Protein AF-0000000073388641 (afdb_homodimer)

Solvent-accessible surface area (backbone atoms only — not comparable to full-atom values): 21698 Å² total; per-residue (Å²): 105,52,69,61,54,59,53,52,51,49,47,50,51,48,49,51,51,50,50,52,48,54,65,63,54,63,65,70,71,76,73,70,74,68,58,75,66,45,76,46,82,40,85,42,35,29,39,29,8,28,35,35,37,37,37,37,56,46,79,41,78,45,76,40,61,44,68,41,84,96,46,96,49,67,44,77,43,20,35,40,37,38,34,33,40,38,18,26,36,20,35,28,20,27,49,49,71,66,42,41,82,37,81,71,33,80,90,79,32,33,32,31,36,36,36,56,66,62,41,80,77,45,53,31,42,29,43,51,56,62,92,73,54,17,31,48,76,76,43,48,44,64,35,77,46,41,51,68,47,85,63,42,58,61,60,50,48,50,50,52,48,47,45,31,51,44,28,51,50,32,45,56,68,50,68,37,70,68,52,44,52,47,22,51,53,33,41,48,64,44,45,44,65,69,56,33,69,81,68,31,52,66,45,80,42,71,120,101,56,67,61,52,57,52,52,49,49,46,50,50,50,49,50,51,49,49,52,49,54,64,63,54,64,64,71,70,77,73,70,74,68,58,76,67,47,75,47,82,39,86,43,36,27,38,29,8,25,35,34,37,36,37,36,56,48,78,41,79,44,76,40,62,46,69,40,85,98,46,98,51,66,44,79,44,19,35,38,38,37,33,33,41,39,18,26,36,21,34,28,20,27,49,50,72,66,43,43,80,37,79,72,34,79,87,78,32,33,31,32,38,37,38,58,66,61,42,79,75,45,52,29,42,30,44,50,56,62,93,75,54,17,32,50,76,75,42,49,44,66,36,76,49,41,52,70,46,84,65,40,57,63,58,49,48,50,50,50,49,47,46,30,51,45,28,51,50,32,44,56,68,49,68,37,70,68,51,45,53,47,22,51,54,32,41,49,65,44,44,44,65,69,56,32,70,81,67,30,52,64,45,79,42,70,119

Radius of gyration: 29.43 Å; Cα contacts (8 Å, |Δi|>4): 870; chains: 2; bounding box: 43×107×64 Å

Nearest PDB structures (foldseek):
  3qrd-assembly1_B  TM=3.845E-01  e=3.571E+00  Homo sapiens
  8sl0-assembly1_A  TM=1.913E-01  e=1.384E+00  Vitiosangium sp. GDMCC 1.1324
  6vfe-assembly1_C  TM=2.932E-01  e=3.571E+00  Homo sapiens
  8sl0-assembly1_A  TM=1.951E-01  e=1.622E+00  Vitiosangium sp. GDMCC 1.1324
  6vfe-assembly1_C  TM=2.011E-01  e=2.920E+00  Homo sapiens

Structure (mmCIF, N/CA/C/O backbone):
data_AF-0000000073388641-model_v1
#
loop_
_entity.id
_entity.type
_entity.pdbx_description
1 polymer 'DUF4230 domain-containing protein'
#
loop_
_atom_site.group_PDB
_atom_site.id
_atom_site.type_symbol
_atom_site.label_atom_id
_atom_site.label_alt_id
_atom_site.label_comp_id
_atom_site.label_asym_id
_atom_site.label_entity_id
_atom_site.label_seq_id
_atom_site.pdbx_PDB_ins_code
_atom_site.Cartn_x
_atom_site.Cartn_y
_atom_site.Cartn_z
_atom_site.occupancy
_atom_site.B_iso_or_equiv
_atom_site.auth_seq_id
_atom_site.auth_comp_id
_atom_site.auth_asym_id
_atom_site.auth_atom_id
_atom_site.pdbx_PDB_model_num
ATOM 1 N N . MET A 1 1 ? -1.425 63.094 29.547 1 35.72 1 MET A N 1
ATOM 2 C CA . MET A 1 1 ? -1.76 61.719 29.859 1 35.72 1 MET A CA 1
ATOM 3 C C . MET A 1 1 ? -1.662 60.844 28.625 1 35.72 1 MET A C 1
ATOM 5 O O . MET A 1 1 ? -1.988 59.656 28.672 1 35.72 1 MET A O 1
ATOM 9 N N . ARG A 1 2 ? -1.671 61.469 27.406 1 49.69 2 ARG A N 1
ATOM 10 C CA . ARG A 1 2 ? -1.719 60.938 26.047 1 49.69 2 ARG A CA 1
ATOM 11 C C . ARG A 1 2 ? -0.404 60.25 25.688 1 49.69 2 ARG A C 1
ATOM 13 O O . ARG A 1 2 ? -0.354 59.438 24.75 1 49.69 2 ARG A O 1
ATOM 20 N N . ARG A 1 3 ? 0.657 60.656 26.219 1 56.09 3 ARG A N 1
ATOM 21 C CA . ARG A 1 3 ? 1.985 60.156 25.875 1 56.09 3 ARG A CA 1
ATOM 22 C C . ARG A 1 3 ? 2.236 58.781 26.484 1 56.09 3 ARG A C 1
ATOM 24 O O . ARG A 1 3 ? 3.182 58.094 26.094 1 56.09 3 ARG A O 1
ATO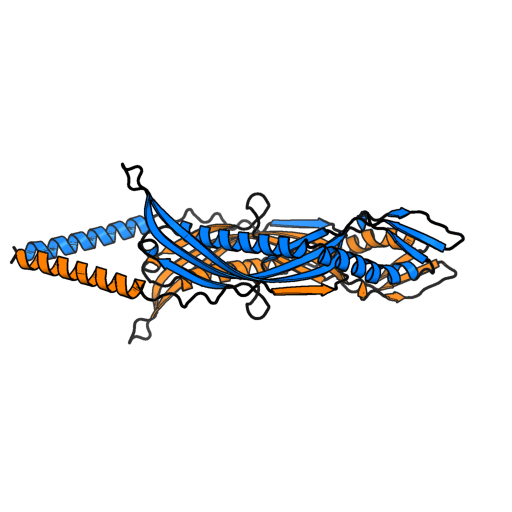M 31 N N . VAL A 1 4 ? 1.591 58.531 27.578 1 55.66 4 VAL A N 1
ATOM 32 C CA . VAL A 1 4 ? 1.793 57.25 28.234 1 55.66 4 VAL A CA 1
ATOM 33 C C . VAL A 1 4 ? 1.225 56.125 27.375 1 55.66 4 VAL A C 1
ATOM 35 O O . VAL A 1 4 ? 1.605 54.969 27.531 1 55.66 4 VAL A O 1
ATOM 38 N N . SER A 1 5 ? 0.333 56.562 26.469 1 57.31 5 SER A N 1
ATOM 39 C CA . SER A 1 5 ? -0.377 55.5 25.734 1 57.31 5 SER A CA 1
ATOM 40 C C . SER A 1 5 ? 0.467 54.969 24.594 1 57.31 5 SER A C 1
ATOM 42 O O . SER A 1 5 ? 0.431 53.781 24.297 1 57.31 5 SER A O 1
ATOM 44 N N . LEU A 1 6 ? 1.273 55.875 24.016 1 60.44 6 LEU A N 1
ATOM 45 C CA . LEU A 1 6 ? 2.105 55.406 22.906 1 60.44 6 LEU A CA 1
ATOM 46 C C . LEU A 1 6 ? 3.256 54.562 23.406 1 60.44 6 LEU A C 1
ATOM 48 O O . LEU A 1 6 ? 3.635 53.562 22.766 1 60.44 6 LEU A O 1
ATOM 52 N N . SER A 1 7 ? 3.697 54.844 24.594 1 62.81 7 SER A N 1
ATOM 53 C CA . SER A 1 7 ? 4.816 54.094 25.156 1 62.81 7 SER A CA 1
ATOM 54 C C . SER A 1 7 ? 4.379 52.719 25.609 1 62.81 7 SER A C 1
ATOM 56 O O . SER A 1 7 ? 5.145 51.75 25.5 1 62.81 7 SER A O 1
ATOM 58 N N . ALA A 1 8 ? 3.213 52.531 26.172 1 62.88 8 ALA A N 1
ATOM 59 C CA . ALA A 1 8 ? 2.699 51.25 26.609 1 62.88 8 ALA A CA 1
ATOM 60 C C . ALA A 1 8 ? 2.365 50.344 25.406 1 62.88 8 ALA A C 1
ATOM 62 O O . ALA A 1 8 ? 2.586 49.125 25.453 1 62.88 8 ALA A O 1
ATOM 63 N N . LEU A 1 9 ? 1.984 51 24.328 1 60.12 9 LEU A N 1
ATOM 64 C CA . LEU A 1 9 ? 1.713 50.25 23.109 1 60.12 9 LEU A CA 1
ATOM 65 C C . LEU A 1 9 ? 3.01 49.75 22.484 1 60.12 9 LEU A C 1
ATOM 67 O O . LEU A 1 9 ? 3.078 48.625 22 1 60.12 9 LEU A O 1
ATOM 71 N N . LEU A 1 10 ? 4.023 50.625 22.562 1 61.59 10 LEU A N 1
ATOM 72 C CA . LEU A 1 10 ? 5.324 50.219 22.062 1 61.59 10 LEU A CA 1
ATOM 73 C C . LEU A 1 10 ? 5.934 49.125 22.938 1 61.59 10 LEU A C 1
ATOM 75 O O . LEU A 1 10 ? 6.539 48.188 22.438 1 61.59 10 LEU A O 1
ATOM 79 N N . LEU A 1 11 ? 5.652 49.219 24.203 1 61.97 11 LEU A N 1
ATOM 80 C CA . LEU A 1 11 ? 6.148 48.188 25.125 1 61.97 11 LEU A CA 1
ATOM 81 C C . LEU A 1 11 ? 5.383 46.906 24.938 1 61.97 11 LEU A C 1
ATOM 83 O O . LEU A 1 11 ? 5.977 45.812 24.953 1 61.97 11 LEU A O 1
ATOM 87 N N . ALA A 1 12 ? 4.094 47 24.766 1 60.31 12 ALA A N 1
ATOM 88 C CA . ALA A 1 12 ? 3.303 45.812 24.516 1 60.31 12 ALA A CA 1
ATOM 89 C C . ALA A 1 12 ? 3.672 45.188 23.172 1 60.31 12 ALA A C 1
ATOM 91 O O . ALA A 1 12 ? 3.77 43.969 23.047 1 60.31 12 ALA A O 1
ATOM 92 N N . ALA A 1 13 ? 3.947 46.062 22.203 1 62 13 ALA A N 1
ATOM 93 C CA . ALA A 1 13 ? 4.418 45.562 20.922 1 62 13 ALA A CA 1
ATOM 94 C C . ALA A 1 13 ? 5.809 44.938 21.031 1 62 13 ALA A C 1
ATOM 96 O O . ALA A 1 13 ? 6.094 43.906 20.422 1 62 13 ALA A O 1
ATOM 97 N N . ALA A 1 14 ? 6.688 45.562 21.859 1 61.84 14 ALA A N 1
ATOM 98 C CA . ALA A 1 14 ? 8.023 45.031 22.094 1 61.84 14 ALA A CA 1
ATOM 99 C C . ALA A 1 14 ? 7.953 43.719 22.891 1 61.84 14 ALA A C 1
ATOM 101 O O . ALA A 1 14 ? 8.68 42.781 22.594 1 61.84 14 ALA A O 1
ATOM 102 N N . LEU A 1 15 ? 7.051 43.594 23.828 1 59.31 15 LEU A N 1
ATOM 103 C CA . LEU A 1 15 ? 6.891 42.344 24.578 1 59.31 15 LEU A CA 1
ATOM 104 C C . LEU A 1 15 ? 6.266 41.25 23.719 1 59.31 15 LEU A C 1
ATOM 106 O O . LEU A 1 15 ? 6.664 40.094 23.797 1 59.31 15 LEU A O 1
ATOM 110 N N . ALA A 1 16 ? 5.367 41.656 22.891 1 57.22 16 ALA A N 1
ATOM 111 C CA . ALA A 1 16 ? 4.789 40.719 21.953 1 57.22 16 ALA A CA 1
ATOM 112 C C . ALA A 1 16 ? 5.828 40.25 20.922 1 57.22 16 ALA A C 1
ATOM 114 O O . ALA A 1 16 ? 5.895 39.094 20.578 1 57.22 16 ALA A O 1
ATOM 115 N N . ALA A 1 17 ? 6.688 41.188 20.5 1 55.94 17 ALA A N 1
ATOM 116 C CA . ALA A 1 17 ? 7.785 40.812 19.594 1 55.94 17 ALA A CA 1
ATOM 117 C C . ALA A 1 17 ? 8.812 39.938 20.297 1 55.94 17 ALA A C 1
ATOM 119 O O . ALA A 1 17 ? 9.328 39 19.719 1 55.94 17 ALA A O 1
ATOM 120 N N . ALA A 1 18 ? 9.133 40.188 21.562 1 54.97 18 ALA A N 1
ATOM 121 C CA . ALA A 1 18 ? 10.062 39.375 22.328 1 54.97 18 ALA A CA 1
ATOM 122 C C . ALA A 1 18 ? 9.461 38 22.609 1 54.97 18 ALA A C 1
ATOM 124 O O . ALA A 1 18 ? 10.164 36.969 22.547 1 54.97 18 ALA A O 1
ATOM 125 N N . ALA A 1 19 ? 8.242 37.875 22.953 1 51.16 19 ALA A N 1
ATOM 126 C CA . ALA A 1 19 ? 7.59 36.594 23.188 1 51.16 19 ALA A CA 1
ATOM 127 C C . ALA A 1 19 ? 7.52 35.75 21.906 1 51.16 19 ALA A C 1
ATOM 129 O O . ALA A 1 19 ? 7.746 34.562 21.922 1 51.16 19 ALA A O 1
ATOM 130 N N . ALA A 1 20 ? 7.223 36.438 20.844 1 49.81 20 ALA A N 1
ATOM 131 C CA . ALA A 1 20 ? 7.23 35.75 19.531 1 49.81 20 ALA A CA 1
ATOM 132 C C . ALA A 1 20 ? 8.625 35.25 19.188 1 49.81 20 ALA A C 1
ATOM 134 O O . ALA A 1 20 ? 8.773 34.156 18.609 1 49.81 20 ALA A O 1
ATOM 135 N N . TRP A 1 21 ? 9.68 36.031 19.609 1 47.91 21 TRP A N 1
ATOM 136 C CA . TRP A 1 21 ? 11.062 35.594 19.391 1 47.91 21 TRP A CA 1
ATOM 137 C C . TRP A 1 21 ? 11.398 34.375 20.219 1 47.91 21 TRP A C 1
ATOM 139 O O . TRP A 1 21 ? 12.094 33.469 19.75 1 47.91 21 TRP A O 1
ATOM 149 N N . THR A 1 22 ? 11 34.344 21.453 1 45.16 22 THR A N 1
ATOM 150 C CA . THR A 1 22 ? 11.305 33.219 22.297 1 45.16 22 THR A CA 1
ATOM 151 C C . THR A 1 22 ? 10.555 31.969 21.828 1 45.16 22 THR A C 1
ATOM 153 O O . THR A 1 22 ? 11.086 30.859 21.859 1 45.16 22 THR A O 1
ATOM 156 N N . VAL A 1 23 ? 9.328 32.125 21.641 1 41.12 23 VAL A N 1
ATOM 157 C CA . VAL A 1 23 ? 8.547 30.984 21.141 1 41.12 23 VAL A CA 1
ATOM 158 C C . VAL A 1 23 ? 9.125 30.5 19.812 1 41.12 23 VAL A C 1
ATOM 160 O O . VAL A 1 23 ? 9.156 29.297 19.547 1 41.12 23 VAL A O 1
ATOM 163 N N . GLY A 1 24 ? 9.562 31.422 18.984 1 42.28 24 GLY A N 1
ATOM 164 C CA . GLY A 1 24 ? 10.234 31.094 17.734 1 42.28 24 GLY A CA 1
ATOM 165 C C . GLY A 1 24 ? 11.5 30.281 17.938 1 42.28 24 GLY A C 1
ATOM 166 O O . GLY A 1 24 ? 11.992 29.641 17.016 1 42.28 24 GLY A O 1
ATOM 167 N N . ARG A 1 25 ? 12.242 30.656 19 1 40.97 25 ARG A N 1
ATOM 168 C CA . ARG A 1 25 ? 13.523 30.016 19.234 1 40.97 25 ARG A CA 1
ATOM 169 C C . ARG A 1 25 ? 13.336 28.578 19.719 1 40.97 25 ARG A C 1
ATOM 171 O O . ARG A 1 25 ? 14.305 27.891 20.062 1 40.97 25 ARG A O 1
ATOM 178 N N . ARG A 1 26 ? 12.273 28.219 20.25 1 42.91 26 ARG A N 1
ATOM 179 C CA . ARG A 1 26 ? 12.289 26.797 20.594 1 42.91 26 ARG A CA 1
ATOM 180 C C . ARG A 1 26 ? 12.703 25.953 19.391 1 42.91 26 ARG A C 1
ATOM 182 O O . ARG A 1 26 ? 11.906 25.734 18.469 1 42.91 26 ARG A O 1
ATOM 189 N N . GLN A 1 27 ? 14.031 25.984 19.141 1 39.81 27 GLN A N 1
ATOM 190 C CA . GLN A 1 27 ? 14.766 25.234 18.125 1 39.81 27 GLN A CA 1
ATOM 191 C C . GLN A 1 27 ? 14.281 23.797 18.047 1 39.81 27 GLN A C 1
ATOM 193 O O . GLN A 1 27 ? 14.25 23.094 19.047 1 39.81 27 GLN A O 1
ATOM 198 N N . ALA A 1 28 ? 13.391 23.562 17.156 1 43.47 28 ALA A N 1
ATOM 199 C CA . ALA A 1 28 ? 13.062 22.172 16.844 1 43.47 28 ALA A CA 1
ATOM 200 C C . ALA A 1 28 ? 14.266 21.266 17.062 1 43.47 28 ALA A C 1
ATOM 202 O O . ALA A 1 28 ? 15.406 21.672 16.844 1 43.47 28 ALA A O 1
ATOM 203 N N . ALA A 1 29 ? 14.297 20.391 18.031 1 42.66 29 ALA A N 1
ATOM 204 C CA . ALA A 1 29 ? 15.352 19.406 18.25 1 42.66 29 ALA A CA 1
ATOM 205 C C . ALA A 1 29 ? 16.062 19.047 16.953 1 42.66 29 ALA A C 1
ATOM 207 O O . ALA A 1 29 ? 15.414 18.953 15.898 1 42.66 29 ALA A O 1
ATOM 208 N N . PRO A 1 30 ? 17.422 19.266 16.906 1 41.44 30 PRO A N 1
ATOM 209 C CA . PRO A 1 30 ? 18.188 18.922 15.703 1 41.44 30 PRO A CA 1
ATOM 210 C C . PRO A 1 30 ? 17.656 17.672 15.008 1 41.44 30 PRO A C 1
ATOM 212 O O . PRO A 1 30 ? 17.375 16.656 15.672 1 41.44 30 PRO A O 1
ATOM 215 N N . ALA A 1 31 ? 17.031 17.875 13.922 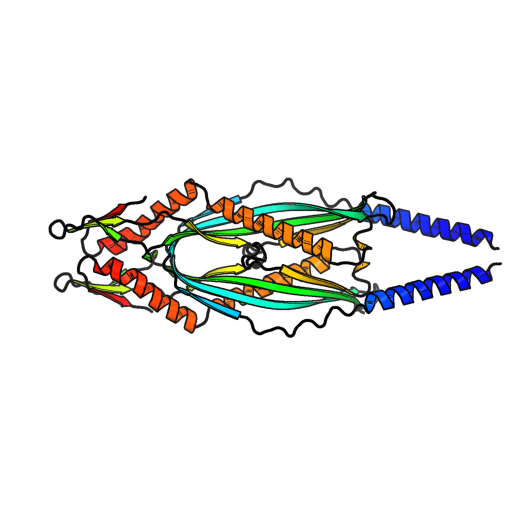1 46.06 31 ALA A N 1
ATOM 216 C CA . ALA A 1 31 ? 16.562 16.781 13.07 1 46.06 31 ALA A CA 1
ATOM 217 C C . ALA A 1 31 ? 17.547 15.625 13.062 1 46.06 31 ALA A C 1
ATOM 219 O O . ALA A 1 31 ? 18.766 15.836 12.945 1 46.06 31 ALA A O 1
ATOM 220 N N . ALA A 1 32 ? 17.469 14.688 13.961 1 47.72 32 ALA A N 1
ATOM 221 C CA . ALA A 1 32 ? 18.359 13.531 13.859 1 47.72 32 ALA A CA 1
ATOM 222 C C . ALA A 1 32 ? 18.781 13.289 12.414 1 47.72 32 ALA A C 1
ATOM 224 O O . ALA A 1 32 ? 18.016 13.562 11.484 1 47.72 32 ALA A O 1
ATOM 225 N N . PRO A 1 33 ? 20.156 13.258 12.156 1 48.41 33 PRO A N 1
ATOM 226 C CA . PRO A 1 33 ? 20.672 12.969 10.812 1 48.41 33 PRO A CA 1
ATOM 227 C C . PRO A 1 33 ? 19.844 11.914 10.086 1 48.41 33 PRO A C 1
ATOM 229 O O . PRO A 1 33 ? 19.375 10.953 10.703 1 48.41 33 PRO A O 1
ATOM 232 N N . PRO A 1 34 ? 19.312 12.336 8.93 1 58.38 34 PRO A N 1
ATOM 233 C CA . PRO A 1 34 ? 18.516 11.398 8.133 1 58.38 34 PRO A CA 1
ATOM 234 C C . PRO A 1 34 ? 19.172 10.023 8.023 1 58.38 34 PRO A C 1
ATOM 236 O O . PRO A 1 34 ? 20.312 9.906 7.59 1 58.38 34 PRO A O 1
ATOM 239 N N . ALA A 1 35 ? 19.109 9.164 9.07 1 61.97 35 ALA A N 1
ATOM 240 C CA . ALA A 1 35 ? 19.578 7.789 8.945 1 61.97 35 ALA A CA 1
ATOM 241 C C . ALA A 1 35 ? 19.203 7.199 7.59 1 61.97 35 ALA A C 1
ATOM 243 O O . ALA A 1 35 ? 18.188 7.586 7 1 61.97 35 ALA A O 1
ATOM 244 N N . PRO A 1 36 ? 20.156 6.555 6.895 1 70.56 36 PRO A N 1
ATOM 245 C CA . PRO A 1 36 ? 19.875 5.891 5.617 1 70.56 36 PRO A CA 1
ATOM 246 C C . PRO A 1 36 ? 18.609 5.039 5.656 1 70.56 36 PRO A C 1
ATOM 248 O O . PRO A 1 36 ? 18.25 4.516 6.711 1 70.56 36 PRO A O 1
ATOM 251 N N . PRO A 1 37 ? 17.891 5.105 4.582 1 80.69 37 PRO A N 1
ATOM 252 C CA . PRO A 1 37 ? 16.703 4.266 4.504 1 80.69 37 PRO A CA 1
ATOM 253 C C . PRO A 1 37 ? 16.984 2.797 4.793 1 80.69 37 PRO A C 1
ATOM 255 O O . PRO A 1 37 ? 18.062 2.293 4.434 1 80.69 37 PRO A O 1
ATOM 258 N N . MET A 1 38 ? 16.203 2.176 5.59 1 86.69 38 MET A N 1
ATOM 259 C CA . MET A 1 38 ? 16.266 0.747 5.879 1 86.69 38 MET A CA 1
ATOM 260 C C . MET A 1 38 ? 15.391 -0.046 4.918 1 86.69 38 MET A C 1
ATOM 262 O O . MET A 1 38 ? 14.25 0.339 4.652 1 86.69 38 MET A O 1
ATOM 266 N N . VAL A 1 39 ? 16.062 -1.022 4.332 1 88.69 39 VAL A N 1
ATOM 267 C CA . VAL A 1 39 ? 15.344 -1.883 3.396 1 88.69 39 VAL A CA 1
ATOM 268 C C . VAL A 1 39 ? 15.469 -3.34 3.838 1 88.69 39 VAL A C 1
ATOM 270 O O . VAL A 1 39 ? 16.562 -3.805 4.176 1 88.69 39 VAL A O 1
ATOM 273 N N . ALA A 1 40 ? 14.336 -3.992 4.012 1 91.75 40 ALA A N 1
ATOM 274 C CA . ALA A 1 40 ? 14.281 -5.418 4.328 1 91.75 40 ALA A CA 1
ATOM 275 C C . ALA A 1 40 ? 13.539 -6.191 3.246 1 91.75 40 ALA A C 1
ATOM 277 O O . ALA A 1 40 ? 12.461 -5.781 2.812 1 91.75 40 ALA A O 1
ATOM 278 N N . VAL A 1 41 ? 14.133 -7.285 2.832 1 93.56 41 VAL A N 1
ATOM 279 C CA . VAL A 1 41 ? 13.539 -8.094 1.772 1 93.56 41 VAL A CA 1
ATOM 280 C C . VAL A 1 41 ? 12.961 -9.375 2.365 1 93.56 41 VAL A C 1
ATOM 282 O O . VAL A 1 41 ? 13.625 -10.055 3.158 1 93.56 41 VAL A O 1
ATOM 285 N N . GLU A 1 42 ? 11.695 -9.664 1.997 1 95.69 42 GLU A N 1
ATOM 286 C CA . GLU A 1 42 ? 10.992 -10.852 2.467 1 95.69 42 GLU A CA 1
ATOM 287 C C . GLU A 1 42 ? 10.531 -11.719 1.3 1 95.69 42 GLU A C 1
ATOM 289 O O . GLU A 1 42 ? 9.969 -11.203 0.328 1 95.69 42 GLU A O 1
ATOM 294 N N . SER A 1 43 ? 10.812 -13.016 1.408 1 97.25 43 SER A N 1
ATOM 295 C CA . SER A 1 43 ? 10.328 -13.961 0.405 1 97.25 43 SER A CA 1
ATOM 296 C C . SER A 1 43 ? 8.844 -14.266 0.604 1 97.25 43 SER A C 1
ATOM 298 O O . SER A 1 43 ? 8.398 -14.492 1.731 1 97.25 43 SER A O 1
ATOM 300 N N . LEU A 1 44 ? 8.156 -14.258 -0.504 1 97.94 44 LEU A N 1
ATOM 301 C CA . LEU A 1 44 ? 6.738 -14.586 -0.502 1 97.94 44 LEU A CA 1
ATOM 302 C C . LEU A 1 44 ? 6.422 -15.641 -1.557 1 97.94 44 LEU A C 1
ATOM 304 O O . LEU A 1 44 ? 7.328 -16.188 -2.188 1 97.94 44 LEU A O 1
ATOM 308 N N . GLY A 1 45 ? 5.152 -16.047 -1.663 1 98.56 45 GLY A N 1
ATOM 309 C CA . GLY A 1 45 ? 4.609 -16.953 -2.66 1 98.56 45 GLY A CA 1
ATOM 310 C C . GLY A 1 45 ? 3.105 -16.828 -2.832 1 98.56 45 GLY A C 1
ATOM 311 O O . GLY A 1 45 ? 2.4 -17.828 -2.953 1 98.56 45 GLY A O 1
ATOM 312 N N . ASP A 1 46 ? 2.676 -15.625 -2.766 1 98.62 46 ASP A N 1
ATOM 313 C CA . ASP A 1 46 ? 1.238 -15.383 -2.84 1 98.62 46 ASP A CA 1
ATOM 314 C C . ASP A 1 46 ? 0.786 -15.203 -4.289 1 98.62 46 ASP A C 1
ATOM 316 O O . ASP A 1 46 ? 1.279 -14.328 -4.996 1 98.62 46 ASP A O 1
ATOM 320 N N . LEU A 1 47 ? -0.099 -16.031 -4.703 1 98.81 47 LEU A N 1
ATOM 321 C CA . LEU A 1 47 ? -0.812 -15.734 -5.945 1 98.81 47 LEU A CA 1
ATOM 322 C C . LEU A 1 47 ? -1.92 -14.711 -5.707 1 98.81 47 LEU A C 1
ATOM 324 O O . LEU A 1 47 ? -2.986 -15.055 -5.191 1 98.81 47 LEU A O 1
ATOM 328 N N . VAL A 1 48 ? -1.61 -13.5 -6.016 1 98.69 48 VAL A N 1
ATOM 329 C CA . VAL A 1 48 ? -2.584 -12.414 -5.891 1 98.69 48 VAL A CA 1
ATOM 330 C C . VAL A 1 48 ? -3.549 -12.453 -7.074 1 98.69 48 VAL A C 1
ATOM 332 O O . VAL A 1 48 ? -3.152 -12.203 -8.211 1 98.69 48 VAL A O 1
ATOM 335 N N . SER A 1 49 ? -4.828 -12.711 -6.742 1 98.56 49 SER A N 1
ATOM 336 C CA . SER A 1 49 ? -5.777 -12.977 -7.82 1 98.56 49 SER A CA 1
ATOM 337 C C . SER A 1 49 ? -6.84 -11.883 -7.902 1 98.56 49 SER A C 1
ATOM 339 O O . SER A 1 49 ? -7.59 -11.812 -8.875 1 98.56 49 SER A O 1
ATOM 341 N N . VAL A 1 50 ? -6.914 -11 -6.922 1 98.06 50 VAL A N 1
ATOM 342 C CA . VAL A 1 50 ? -7.898 -9.93 -6.961 1 98.06 50 VAL A CA 1
ATOM 343 C C . VAL A 1 50 ? -7.285 -8.641 -6.402 1 98.06 50 VAL A C 1
ATOM 345 O O . VAL A 1 50 ? -6.582 -8.68 -5.391 1 98.06 50 VAL A O 1
ATOM 348 N N . ARG A 1 51 ? -7.586 -7.562 -7.043 1 97.56 51 ARG A N 1
ATOM 349 C CA . ARG A 1 51 ? -7.363 -6.223 -6.516 1 97.56 51 ARG A CA 1
ATOM 350 C C . ARG A 1 51 ? -8.68 -5.488 -6.305 1 97.56 51 ARG A C 1
ATOM 352 O O . ARG A 1 51 ? -9.531 -5.453 -7.199 1 97.56 51 ARG A O 1
ATOM 359 N N . VAL A 1 52 ? -8.805 -4.996 -5.164 1 96.12 52 VAL A N 1
ATOM 360 C CA . VAL A 1 52 ? -9.969 -4.176 -4.871 1 96.12 52 VAL A CA 1
ATOM 361 C C . VAL A 1 52 ? -9.555 -2.711 -4.75 1 96.12 52 VAL A C 1
ATOM 363 O O . VAL A 1 52 ? -8.719 -2.361 -3.91 1 96.12 52 VAL A O 1
ATOM 366 N N . ARG A 1 53 ? -10.07 -1.911 -5.578 1 94.69 53 ARG A N 1
ATOM 367 C CA . ARG A 1 53 ? -9.82 -0.475 -5.5 1 94.69 53 ARG A CA 1
ATOM 368 C C . ARG A 1 53 ? -10.883 0.219 -4.652 1 94.69 53 ARG A C 1
ATOM 370 O O . ARG A 1 53 ? -12.062 -0.125 -4.727 1 94.69 53 ARG A O 1
ATOM 377 N N . TYR A 1 54 ? -10.461 1.116 -3.891 1 93.38 54 TYR A N 1
ATOM 378 C CA . TYR A 1 54 ? -11.297 1.817 -2.924 1 93.38 54 TYR A CA 1
ATOM 379 C C . TYR A 1 54 ? -11.188 3.326 -3.104 1 93.38 54 TYR A C 1
ATOM 381 O O . TYR A 1 54 ? -10.109 3.85 -3.393 1 93.38 54 TYR A O 1
ATOM 389 N N . ALA A 1 55 ? -12.359 4.023 -3 1 92.75 55 ALA A N 1
ATOM 390 C CA . ALA A 1 55 ? -12.398 5.484 -2.945 1 92.75 55 ALA A CA 1
ATOM 391 C C . ALA A 1 55 ? -13.516 5.969 -2.027 1 92.75 55 ALA A C 1
ATOM 393 O O . ALA A 1 55 ? -14.625 5.43 -2.057 1 92.75 55 ALA A O 1
ATOM 394 N N . ASN A 1 56 ? -13.148 6.902 -1.122 1 91.5 56 ASN A N 1
ATOM 395 C CA . ASN A 1 56 ? -14.117 7.488 -0.197 1 91.5 56 ASN A CA 1
ATOM 396 C C . ASN A 1 56 ? -13.711 8.898 0.219 1 91.5 56 ASN A C 1
ATOM 398 O O . ASN A 1 56 ? -12.562 9.297 0.042 1 91.5 56 ASN A O 1
ATOM 402 N N . VAL A 1 57 ? -14.742 9.562 0.667 1 90.12 57 VAL A N 1
ATOM 403 C CA . VAL A 1 57 ? -14.484 10.875 1.258 1 90.12 57 VAL A CA 1
ATOM 404 C C . VAL A 1 57 ? -14.648 10.797 2.773 1 90.12 57 VAL A C 1
ATOM 406 O O . VAL A 1 57 ? -15.734 10.469 3.271 1 90.12 57 VAL A O 1
ATOM 409 N N . ILE A 1 58 ? -13.516 11.039 3.473 1 88.5 58 ILE A N 1
ATOM 410 C CA . ILE A 1 58 ? -13.508 10.945 4.93 1 88.5 58 ILE A CA 1
ATOM 411 C C . ILE A 1 58 ? -13.453 12.344 5.535 1 88.5 58 ILE A C 1
ATOM 413 O O . ILE A 1 58 ? -12.578 13.148 5.191 1 88.5 58 ILE A O 1
ATOM 417 N N . GLU A 1 59 ? -14.469 12.625 6.363 1 85.06 59 GLU A N 1
ATOM 418 C CA . GLU A 1 59 ? -14.461 13.859 7.145 1 85.06 59 GLU A CA 1
ATOM 419 C C . GLU A 1 59 ? -14.102 13.586 8.602 1 85.06 59 GLU A C 1
ATOM 421 O O . GLU A 1 59 ? -14.75 12.773 9.266 1 85.06 59 GLU A O 1
ATOM 426 N N . PHE A 1 60 ? -12.961 14.211 8.977 1 81.88 60 PHE A N 1
ATOM 427 C CA . PHE A 1 60 ? -12.555 14.062 10.367 1 81.88 60 PHE A CA 1
ATOM 428 C C . PHE A 1 60 ? -12.586 15.406 11.086 1 81.88 60 PHE A C 1
ATOM 430 O O . PHE A 1 60 ? -12.148 16.422 10.531 1 81.88 60 PHE A O 1
ATOM 437 N N . HIS A 1 61 ? -13.195 15.359 12.273 1 78.25 61 HIS A N 1
ATOM 438 C CA . HIS A 1 61 ? -13.289 16.562 13.102 1 78.25 61 HIS A CA 1
ATOM 439 C C . HIS A 1 61 ? -12.656 16.328 14.469 1 78.25 61 HIS A C 1
ATOM 441 O O . HIS A 1 61 ? -12.875 15.289 15.102 1 78.25 61 HIS A O 1
ATOM 447 N N . ARG A 1 62 ? -11.742 17.219 14.781 1 74.62 62 ARG A N 1
ATOM 448 C CA . ARG A 1 62 ? -11.172 17.156 16.125 1 74.62 62 ARG A CA 1
ATOM 449 C C . ARG A 1 62 ? -11.328 18.484 16.844 1 74.62 62 ARG A C 1
ATOM 451 O O . ARG A 1 62 ? -10.961 19.531 16.312 1 74.62 62 ARG A O 1
ATOM 458 N N . THR A 1 63 ? -11.953 18.391 18.016 1 73.5 63 THR A N 1
ATOM 459 C CA . THR A 1 63 ? -12.117 19.578 18.828 1 73.5 63 THR A CA 1
ATOM 460 C C . THR A 1 63 ? -10.891 19.797 19.719 1 73.5 63 THR A C 1
ATOM 462 O O . THR A 1 63 ? -10.398 18.859 20.344 1 73.5 63 THR A O 1
ATOM 465 N N . MET A 1 64 ? -10.305 20.953 19.609 1 69.12 64 MET A N 1
ATOM 466 C CA . MET A 1 64 ? -9.203 21.312 20.5 1 69.12 64 MET A CA 1
ATOM 467 C C . MET A 1 64 ? -9.727 21.875 21.812 1 69.12 64 MET A C 1
ATOM 469 O O . MET A 1 64 ? -10.547 22.797 21.812 1 69.12 64 MET A O 1
ATOM 473 N N . THR A 1 65 ? -9.391 21.219 22.828 1 71.06 65 THR A N 1
ATOM 474 C CA . THR A 1 65 ? -9.789 21.719 24.141 1 71.06 65 THR A CA 1
ATOM 475 C C . THR A 1 65 ? -8.57 22.156 24.953 1 71.06 65 THR A C 1
ATOM 477 O O . THR A 1 65 ? -7.465 21.656 24.734 1 71.06 65 THR A O 1
ATOM 480 N N . GLN A 1 66 ? -8.617 23.281 25.531 1 64.5 66 GLN A N 1
ATOM 481 C CA . GLN A 1 66 ? -7.574 23.75 26.438 1 64.5 66 GLN A CA 1
ATOM 482 C C . GLN A 1 66 ? -8.062 23.75 27.875 1 64.5 66 GLN A C 1
ATOM 484 O O . GLN A 1 66 ? -9.133 24.281 28.172 1 64.5 66 GLN A O 1
ATOM 489 N N . GLY A 1 67 ? -7.371 22.922 28.547 1 63.25 67 GLY A N 1
ATOM 490 C CA . GLY A 1 67 ? -7.707 22.938 29.969 1 63.25 67 GLY A CA 1
ATOM 491 C C . GLY A 1 67 ? -7.402 24.266 30.641 1 63.25 67 GLY A C 1
ATOM 492 O O . GLY A 1 67 ? -6.398 24.906 30.328 1 63.25 67 GLY A O 1
ATOM 493 N N . ILE A 1 68 ? -8.359 24.906 31.219 1 61.03 68 ILE A N 1
ATOM 494 C CA . ILE A 1 68 ? -8.125 26.109 32.031 1 61.03 68 ILE A CA 1
ATOM 495 C C . ILE A 1 68 ? -7.391 25.719 33.312 1 61.03 68 ILE A C 1
ATOM 497 O O . ILE A 1 68 ? -7.906 24.938 34.125 1 61.03 68 ILE A O 1
ATOM 501 N N . PRO A 1 69 ? -6.121 26.219 33.375 1 63.31 69 PRO A N 1
ATOM 502 C CA . PRO A 1 69 ? -5.43 25.922 34.625 1 63.31 69 PRO A CA 1
ATOM 503 C C . PRO A 1 69 ? -6.25 26.297 35.844 1 63.31 69 PRO A C 1
ATOM 505 O O . PRO A 1 69 ? -6.965 27.297 35.844 1 63.31 69 PRO A O 1
ATOM 508 N N . TRP A 1 70 ? -6.234 25.453 36.812 1 68.75 70 TRP A N 1
ATOM 509 C CA . TRP A 1 70 ? -6.816 25.656 38.125 1 68.75 70 TRP A CA 1
ATOM 510 C C . TRP A 1 70 ? -8.289 25.266 38.125 1 68.75 70 TRP A C 1
ATOM 512 O O . TRP A 1 70 ? -8.945 25.328 39.188 1 68.75 70 TRP A O 1
ATOM 522 N N . THR A 1 71 ? -8.805 25.109 36.938 1 64.62 71 THR A N 1
ATOM 523 C CA . THR A 1 71 ? -10.172 24.609 36.906 1 64.62 71 THR A CA 1
ATOM 524 C C . THR A 1 71 ? -10.234 23.25 36.25 1 64.62 71 THR A C 1
ATOM 526 O O . THR A 1 71 ? -9.281 22.828 35.594 1 64.62 71 THR A O 1
ATOM 529 N N . ARG A 1 72 ? -10.953 22.344 36.625 1 70.62 72 ARG A N 1
ATOM 530 C CA . ARG A 1 72 ? -11.188 21.062 35.938 1 70.62 72 ARG A CA 1
ATOM 531 C C . ARG A 1 72 ? -11.969 21.25 34.656 1 70.62 72 ARG A C 1
ATOM 533 O O . ARG A 1 72 ? -12.484 20.281 34.094 1 70.62 72 ARG A O 1
ATOM 540 N N . TRP A 1 73 ? -12.094 22.516 34.219 1 65.88 73 TRP A N 1
ATOM 541 C CA . TRP A 1 73 ? -12.953 22.781 33.062 1 65.88 73 TRP A CA 1
ATOM 542 C C . TRP A 1 73 ? -12.148 22.75 31.781 1 65.88 73 TRP A C 1
ATOM 544 O O . TRP A 1 73 ? -11.023 23.25 31.719 1 65.88 73 TRP A O 1
ATOM 554 N N . GLU A 1 74 ? -12.469 22 30.734 1 68.81 74 GLU A N 1
ATOM 555 C CA . GLU A 1 74 ? -11.922 22 29.391 1 68.81 74 GLU A CA 1
ATOM 556 C C . GLU A 1 74 ? -12.805 22.812 28.438 1 68.81 74 GLU A C 1
ATOM 558 O O . GLU A 1 74 ? -14 22.547 28.297 1 68.81 74 GLU A O 1
ATOM 563 N N . LEU A 1 75 ? -12.234 23.969 28.078 1 69.56 75 LEU A N 1
ATOM 564 C CA . LEU A 1 75 ? -12.984 24.828 27.172 1 69.56 75 LEU A CA 1
ATOM 565 C C . LEU A 1 75 ? -12.578 24.578 25.719 1 69.56 75 LEU A C 1
ATOM 567 O O . LEU A 1 75 ? -11.383 24.516 25.406 1 69.56 75 LEU A O 1
ATOM 571 N N . PRO A 1 76 ? -13.656 24.266 24.891 1 67.5 76 PRO A N 1
ATOM 572 C CA . PRO A 1 76 ? -13.344 24.141 23.469 1 67.5 76 PR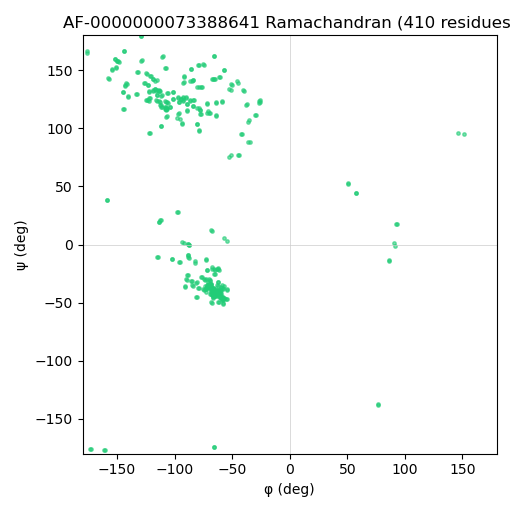O A CA 1
ATOM 573 C C . PRO A 1 76 ? -12.867 25.438 22.844 1 67.5 76 PRO A C 1
ATOM 575 O O . PRO A 1 76 ? -13.586 26.453 22.906 1 67.5 76 PRO A O 1
ATOM 578 N N . ILE A 1 77 ? -11.578 25.469 22.469 1 69.81 77 ILE A N 1
ATOM 579 C CA . ILE A 1 77 ? -11.016 26.734 21.984 1 69.81 77 ILE A CA 1
ATOM 580 C C . ILE A 1 77 ? -10.93 26.703 20.469 1 69.81 77 ILE A C 1
ATOM 582 O O . ILE A 1 77 ? -10.664 27.734 19.828 1 69.81 77 ILE A O 1
ATOM 586 N N . GLY A 1 78 ? -11.109 25.484 19.891 1 71.62 78 GLY A N 1
ATOM 587 C CA . GLY A 1 78 ? -11.031 25.438 18.438 1 71.62 78 GLY A CA 1
ATOM 588 C C . GLY A 1 78 ? -11.336 24.062 17.891 1 71.62 78 GLY A C 1
ATOM 589 O O . GLY A 1 78 ? -11.594 23.109 18.641 1 71.62 78 GLY A O 1
ATOM 590 N N . GLU A 1 79 ? -11.562 24.031 16.562 1 70.88 79 GLU A N 1
ATOM 591 C CA . GLU A 1 79 ? -11.859 22.781 15.883 1 70.88 79 GLU A CA 1
ATOM 592 C C . GLU A 1 79 ? -11.039 22.641 14.602 1 70.88 79 GLU A C 1
ATOM 594 O O . GLU A 1 79 ? -10.766 23.625 13.922 1 70.88 79 GLU A O 1
ATOM 599 N N . THR A 1 80 ? -10.422 21.484 14.523 1 74.81 80 THR A N 1
ATOM 600 C CA . THR A 1 80 ? -9.766 21.172 13.258 1 74.81 80 THR A CA 1
ATOM 601 C C . THR A 1 80 ? -10.625 20.219 12.43 1 74.81 80 THR A C 1
ATOM 603 O O . THR A 1 80 ? -11.109 19.203 12.93 1 74.81 80 THR A O 1
ATOM 606 N N . ARG A 1 81 ? -10.922 20.625 11.203 1 76.69 81 ARG A N 1
ATOM 607 C CA . ARG A 1 81 ? -11.672 19.812 10.258 1 76.69 81 ARG A CA 1
ATOM 608 C C . ARG A 1 81 ? -10.797 19.391 9.078 1 76.69 81 ARG A C 1
ATOM 610 O O . ARG A 1 81 ? -10.109 20.219 8.484 1 76.69 81 ARG A O 1
ATOM 617 N N . VAL A 1 82 ? -10.75 18.062 8.938 1 81.38 82 VAL A N 1
ATOM 618 C CA . VAL A 1 82 ? -9.992 17.516 7.812 1 81.38 82 VAL A CA 1
ATOM 619 C C . VAL A 1 82 ? -10.93 16.797 6.848 1 81.38 82 VAL A C 1
ATOM 621 O O . VAL A 1 82 ? -11.758 15.992 7.27 1 81.38 82 VAL A O 1
ATOM 624 N N . LEU A 1 83 ? -10.914 17.219 5.586 1 85.44 83 LEU A N 1
ATOM 625 C CA . LEU A 1 83 ? -11.578 16.484 4.516 1 85.44 83 LEU A CA 1
ATOM 626 C C . LEU A 1 83 ? -10.562 15.781 3.621 1 85.44 83 LEU A C 1
ATOM 628 O O . LEU A 1 83 ? -9.828 16.438 2.881 1 85.44 83 LEU A O 1
ATOM 632 N N . LEU A 1 84 ? -10.57 14.477 3.727 1 89.5 84 LEU A N 1
ATOM 633 C CA . LEU A 1 84 ? -9.641 13.641 2.973 1 89.5 84 LEU A CA 1
ATOM 634 C C . LEU A 1 84 ? -10.375 12.82 1.92 1 89.5 84 LEU A C 1
ATOM 636 O O . LEU A 1 84 ? -11.312 12.086 2.242 1 89.5 84 LEU A O 1
ATOM 640 N N . VAL A 1 85 ? -10.023 13.055 0.693 1 91.31 85 VAL A N 1
ATOM 641 C CA . VAL A 1 85 ? -10.391 12.094 -0.341 1 91.31 85 VAL A CA 1
ATOM 642 C C . VAL A 1 85 ? -9.414 10.922 -0.327 1 91.31 85 VAL A C 1
ATOM 644 O O . VAL A 1 85 ? -8.273 11.047 -0.78 1 91.31 85 VAL A O 1
ATOM 647 N N . ALA A 1 86 ? -9.898 9.867 0.215 1 93 86 ALA A N 1
ATOM 648 C CA . ALA A 1 86 ? -9.055 8.688 0.417 1 93 86 ALA A CA 1
ATOM 649 C C . ALA A 1 86 ? -9.234 7.688 -0.717 1 93 86 ALA A C 1
ATOM 651 O O . ALA A 1 86 ? -10.359 7.273 -1.019 1 93 86 ALA A O 1
ATOM 652 N N . ARG A 1 87 ? -8.172 7.367 -1.361 1 94.12 87 ARG A N 1
ATOM 653 C CA . ARG A 1 87 ? -8.117 6.316 -2.373 1 94.12 87 ARG A CA 1
ATOM 654 C C . ARG A 1 87 ? -7.047 5.289 -2.035 1 94.12 87 ARG A C 1
ATOM 656 O O . ARG A 1 87 ? -6.043 5.613 -1.394 1 94.12 87 ARG A O 1
ATOM 663 N N . GLY A 1 88 ? -7.289 4.062 -2.391 1 94.75 88 GLY A N 1
ATOM 664 C CA . GLY A 1 88 ? -6.355 2.977 -2.119 1 94.75 88 GLY A CA 1
ATOM 665 C C . GLY A 1 88 ? -6.77 1.662 -2.754 1 94.75 88 GLY A C 1
ATOM 666 O O . GLY A 1 88 ? -7.688 1.624 -3.574 1 94.75 88 GLY A O 1
ATOM 667 N N . ASP A 1 89 ? -5.996 0.7 -2.443 1 94.88 89 ASP A N 1
ATOM 668 C CA . ASP A 1 89 ? -6.305 -0.63 -2.961 1 94.88 89 ASP A CA 1
ATOM 669 C C . ASP A 1 89 ? -5.824 -1.718 -2.002 1 94.88 89 ASP A C 1
ATOM 671 O O . ASP A 1 89 ? -5.008 -1.456 -1.116 1 94.88 89 ASP A O 1
ATOM 675 N N . CYS A 1 90 ? -6.426 -2.801 -2.162 1 96.06 90 CYS A N 1
ATOM 676 C CA . CYS A 1 90 ? -5.98 -3.986 -1.438 1 96.06 90 CYS A CA 1
ATOM 677 C C . CYS A 1 90 ? -5.855 -5.184 -2.373 1 96.06 90 CYS A C 1
ATOM 679 O O . CYS A 1 90 ? -6.531 -5.246 -3.402 1 96.06 90 CYS A O 1
ATOM 681 N N . LEU A 1 91 ? -4.945 -6.016 -2.061 1 97.75 91 LEU A N 1
ATOM 682 C CA . LEU A 1 91 ? -4.645 -7.223 -2.824 1 97.75 91 LEU A CA 1
ATOM 683 C C . LEU A 1 91 ? -5.031 -8.477 -2.041 1 97.75 91 LEU A C 1
ATOM 685 O O . LEU A 1 91 ? -4.68 -8.609 -0.868 1 97.75 91 LEU A O 1
ATOM 689 N N . VAL A 1 92 ? -5.773 -9.305 -2.68 1 98.06 92 VAL A N 1
ATOM 690 C CA . VAL A 1 92 ? -6.207 -10.562 -2.078 1 98.06 92 VAL A CA 1
ATOM 691 C C . VAL A 1 92 ? -5.645 -11.742 -2.879 1 98.06 92 VAL A C 1
ATOM 693 O O . VAL A 1 92 ? -5.672 -11.727 -4.113 1 98.06 92 VAL A O 1
ATOM 696 N N . GLY A 1 93 ? -5.113 -12.695 -2.166 1 98.12 93 GLY A N 1
ATOM 697 C CA . GLY A 1 93 ? -4.512 -13.836 -2.832 1 98.12 93 GLY A CA 1
ATOM 698 C C . GLY A 1 93 ? -4.355 -15.039 -1.924 1 98.12 93 GLY A C 1
ATOM 699 O O . GLY A 1 93 ? -4.84 -15.039 -0.792 1 98.12 93 GLY A O 1
ATOM 700 N N . THR A 1 94 ? -3.76 -16.062 -2.463 1 98.31 94 THR A N 1
ATOM 701 C CA . THR A 1 94 ? -3.547 -17.328 -1.765 1 98.31 94 THR A CA 1
ATOM 702 C C . THR A 1 94 ? -2.062 -17.688 -1.729 1 98.31 94 THR A C 1
ATOM 704 O O . THR A 1 94 ? -1.357 -17.531 -2.729 1 98.31 94 THR A O 1
ATOM 707 N N . ASP A 1 95 ? -1.63 -18.141 -0.616 1 98.31 95 ASP A N 1
ATOM 708 C CA . ASP A 1 95 ? -0.235 -18.547 -0.447 1 98.31 95 ASP A CA 1
ATOM 709 C C . ASP A 1 95 ? 0.033 -19.906 -1.09 1 98.31 95 ASP A C 1
ATOM 711 O O . ASP A 1 95 ? -0.368 -20.938 -0.555 1 98.31 95 ASP A O 1
ATOM 715 N N . LEU A 1 96 ? 0.802 -19.938 -2.125 1 98.12 96 LEU A N 1
ATOM 716 C CA . LEU A 1 96 ? 1.053 -21.172 -2.854 1 98.12 96 LEU A CA 1
ATOM 717 C C . LEU A 1 96 ? 2.141 -22 -2.17 1 98.12 96 LEU A C 1
ATOM 719 O O . LEU A 1 96 ? 2.299 -23.188 -2.455 1 98.12 96 LEU A O 1
ATOM 723 N N . ARG A 1 97 ? 2.881 -21.453 -1.3 1 97 97 ARG A N 1
ATOM 724 C CA . ARG A 1 97 ? 3.895 -22.203 -0.563 1 97 97 ARG A CA 1
ATOM 725 C C . ARG A 1 97 ? 3.254 -23.266 0.334 1 97 97 ARG A C 1
ATOM 727 O O . ARG A 1 97 ? 3.893 -24.25 0.691 1 97 97 ARG A O 1
ATOM 734 N N . ALA A 1 98 ? 2.021 -22.984 0.682 1 96.12 98 ALA A N 1
ATOM 735 C CA . ALA A 1 98 ? 1.292 -23.891 1.565 1 96.12 98 ALA A CA 1
ATOM 736 C C . ALA A 1 98 ? 0.472 -24.891 0.763 1 96.12 98 ALA A C 1
ATOM 738 O O . ALA A 1 98 ? -0.297 -25.672 1.332 1 96.12 98 ALA A O 1
ATOM 739 N N . ALA A 1 99 ? 0.557 -24.828 -0.501 1 95.94 99 ALA A N 1
ATOM 740 C CA . ALA A 1 99 ? -0.172 -25.75 -1.365 1 95.94 99 ALA A CA 1
ATOM 741 C C . ALA A 1 99 ? 0.359 -27.172 -1.217 1 95.94 99 ALA A C 1
ATOM 743 O O . ALA A 1 99 ? 1.568 -27.375 -1.102 1 95.94 99 ALA A O 1
ATOM 744 N N . ARG A 1 100 ? -0.592 -28.141 -1.275 1 94.31 100 ARG A N 1
ATOM 745 C CA . ARG A 1 100 ? -0.215 -29.547 -1.168 1 94.31 100 ARG A CA 1
ATOM 746 C C . ARG A 1 100 ? -1.068 -30.422 -2.088 1 94.31 100 ARG A C 1
ATOM 748 O O . ARG A 1 100 ? -2.281 -30.219 -2.184 1 94.31 100 ARG A O 1
ATOM 755 N N . TYR A 1 101 ? -0.41 -31.297 -2.73 1 93.38 101 TYR A N 1
ATOM 756 C CA . TYR A 1 101 ? -1.147 -32.281 -3.516 1 93.38 101 TYR A CA 1
ATOM 757 C C . TYR A 1 101 ? -1.698 -33.375 -2.627 1 93.38 101 TYR A C 1
ATOM 759 O O . TYR A 1 101 ? -1.02 -33.844 -1.705 1 93.38 101 TYR A O 1
ATOM 767 N N . GLU A 1 102 ? -2.908 -33.594 -2.98 1 91.69 102 GLU A N 1
ATOM 768 C CA . GLU A 1 102 ? -3.59 -34.719 -2.326 1 91.69 102 GLU A CA 1
ATOM 769 C C . GLU A 1 102 ? -4.223 -35.656 -3.35 1 91.69 102 GLU A C 1
ATOM 771 O O . GLU A 1 102 ? -4.398 -35.281 -4.516 1 91.69 102 GLU A O 1
ATOM 776 N N . GLN A 1 103 ? -4.477 -36.938 -2.912 1 90.44 103 GLN A N 1
ATOM 777 C CA . GLN A 1 103 ? -5.188 -37.906 -3.719 1 90.44 103 GLN A CA 1
ATOM 778 C C . GLN A 1 103 ? -4.598 -38 -5.125 1 90.44 103 GLN A C 1
ATOM 780 O O . GLN A 1 103 ? -5.328 -37.906 -6.113 1 90.44 103 GLN A O 1
ATOM 785 N N . VAL A 1 104 ? -3.352 -38.188 -5.254 1 88.56 104 VAL A N 1
ATOM 786 C CA . VAL A 1 104 ? -2.646 -38.281 -6.527 1 88.56 104 VAL A CA 1
ATOM 787 C C . VAL A 1 104 ? -2.834 -39.656 -7.129 1 88.56 104 VAL A C 1
ATOM 789 O O . VAL A 1 104 ? -2.533 -40.656 -6.488 1 88.56 104 VAL A O 1
ATOM 792 N N . ASP A 1 105 ? -3.455 -39.688 -8.281 1 90.62 105 ASP A N 1
ATOM 793 C CA . ASP A 1 105 ? -3.617 -40.938 -9.039 1 90.62 105 ASP A CA 1
ATOM 794 C C . ASP A 1 105 ? -2.791 -40.906 -10.32 1 90.62 105 ASP A C 1
ATOM 796 O O . ASP A 1 105 ? -3.221 -40.344 -11.328 1 90.62 105 ASP A O 1
ATOM 800 N N . THR A 1 106 ? -1.696 -41.531 -10.367 1 86.31 106 THR A N 1
ATOM 801 C CA . THR A 1 106 ? -0.77 -41.5 -11.492 1 86.31 106 THR A CA 1
ATOM 802 C C . THR A 1 106 ? -1.368 -42.219 -12.703 1 86.31 106 THR A C 1
ATOM 804 O O . THR A 1 106 ? -1.115 -41.844 -13.844 1 86.31 106 THR A O 1
ATOM 807 N N . ALA A 1 107 ? -2.143 -43.312 -12.383 1 89.56 107 ALA A N 1
ATOM 808 C CA . ALA A 1 107 ? -2.758 -44.062 -13.461 1 89.56 107 ALA A CA 1
ATOM 809 C C . ALA A 1 107 ? -3.822 -43.25 -14.188 1 89.56 107 ALA A C 1
ATOM 811 O O . ALA A 1 107 ? -3.865 -43.219 -15.414 1 89.56 107 ALA A O 1
ATOM 812 N N . ALA A 1 108 ? -4.633 -42.562 -13.461 1 90.5 108 ALA A N 1
ATOM 813 C CA . ALA A 1 108 ? -5.73 -41.781 -14.023 1 90.5 108 ALA A CA 1
ATOM 814 C C . ALA A 1 108 ? -5.27 -40.375 -14.375 1 90.5 108 ALA A C 1
ATOM 816 O O . ALA A 1 108 ? -5.988 -39.625 -15.039 1 90.5 108 ALA A O 1
ATOM 817 N N . HIS A 1 109 ? -4.027 -39.969 -13.93 1 88.94 109 HIS A N 1
ATOM 818 C CA . HIS A 1 109 ? -3.484 -38.656 -14.117 1 88.94 109 HIS A CA 1
ATOM 819 C C . HIS A 1 109 ? -4.398 -37.594 -13.508 1 88.94 109 HIS A C 1
ATOM 821 O O . HIS A 1 109 ? -4.723 -36.594 -14.156 1 88.94 109 HIS A O 1
ATOM 827 N N . THR A 1 110 ? -4.867 -37.875 -12.328 1 91.25 110 THR A N 1
ATOM 828 C CA . THR A 1 110 ? -5.688 -36.938 -11.57 1 91.25 110 THR A CA 1
ATOM 829 C C . THR A 1 110 ? -5.043 -36.594 -10.227 1 91.25 110 THR A C 1
ATOM 831 O O . THR A 1 110 ? -4.309 -37.438 -9.672 1 91.25 110 THR A O 1
ATOM 834 N N . ALA A 1 111 ? -5.188 -35.375 -9.766 1 91.94 111 ALA A N 1
ATOM 835 C CA . ALA A 1 111 ? -4.699 -34.969 -8.453 1 91.94 111 ALA A CA 1
ATOM 836 C C . ALA A 1 111 ? -5.57 -33.844 -7.879 1 91.94 111 ALA A C 1
ATOM 838 O O . ALA A 1 111 ? -6.301 -33.188 -8.617 1 91.94 111 ALA A O 1
ATOM 839 N N . VAL A 1 112 ? -5.59 -33.812 -6.629 1 94.62 112 VAL A N 1
ATOM 840 C CA . VAL A 1 112 ? -6.258 -32.719 -5.941 1 94.62 112 VAL A CA 1
ATOM 841 C C . VAL A 1 112 ? -5.219 -31.812 -5.293 1 94.62 112 VAL A C 1
ATOM 843 O O . VAL A 1 112 ? -4.336 -32.281 -4.57 1 94.62 112 VAL A O 1
ATOM 846 N N . LEU A 1 113 ? -5.242 -30.562 -5.625 1 95.31 113 LEU A N 1
ATOM 847 C CA . LEU A 1 113 ? -4.367 -29.562 -5.02 1 95.31 113 LEU A CA 1
ATOM 848 C C . LEU A 1 113 ? -5.082 -28.828 -3.893 1 95.31 113 LEU A C 1
ATOM 850 O O . LEU A 1 113 ? -6.02 -28.062 -4.141 1 95.31 113 LEU A O 1
ATOM 854 N N . ALA A 1 114 ? -4.633 -29.031 -2.693 1 97.38 114 ALA A N 1
ATOM 855 C CA . ALA A 1 114 ? -5.18 -28.312 -1.548 1 97.38 114 ALA A CA 1
ATOM 856 C C . ALA A 1 114 ? -4.523 -26.953 -1.393 1 97.38 114 ALA A C 1
ATOM 858 O O . ALA A 1 114 ? -3.295 -26.844 -1.314 1 97.38 114 ALA A O 1
ATOM 859 N N . LEU A 1 115 ? -5.359 -25.938 -1.378 1 97.75 115 LEU A N 1
ATOM 860 C CA . LEU A 1 115 ? -4.871 -24.562 -1.227 1 97.75 115 LEU A CA 1
ATOM 861 C C . LEU A 1 115 ? -5.441 -23.922 0.034 1 97.75 115 LEU A C 1
ATOM 863 O O . LEU A 1 115 ? -6.566 -24.219 0.438 1 97.75 115 LEU A O 1
ATOM 867 N N . PRO A 1 116 ? -4.648 -23.109 0.731 1 97.81 116 PRO A N 1
ATOM 868 C CA . PRO A 1 116 ? -5.23 -22.328 1.829 1 97.81 116 PRO A CA 1
ATOM 869 C C . PRO A 1 116 ? -6.242 -21.297 1.347 1 97.81 116 PRO A C 1
ATOM 871 O O . PRO A 1 116 ? -6.242 -20.922 0.169 1 97.81 116 PRO A O 1
ATOM 874 N N . ALA A 1 117 ? -7.066 -20.812 2.252 1 97.06 117 ALA A N 1
ATOM 875 C CA . ALA A 1 117 ? -8.055 -19.797 1.906 1 97.06 117 ALA A CA 1
ATOM 876 C C . ALA A 1 117 ? -7.371 -18.484 1.504 1 97.06 117 ALA A C 1
ATOM 878 O O . ALA A 1 117 ? -6.32 -18.141 2.041 1 97.06 117 ALA A O 1
ATOM 879 N N . PRO A 1 118 ? -7.945 -17.797 0.497 1 97.38 118 PRO A N 1
ATOM 880 C CA . PRO A 1 118 ? -7.406 -16.484 0.165 1 97.38 118 PRO A CA 1
ATOM 881 C C . PRO A 1 118 ? -7.41 -15.523 1.355 1 97.38 118 PRO A C 1
ATOM 883 O O . PRO A 1 118 ? -8.25 -15.656 2.254 1 97.38 118 PRO A O 1
ATOM 886 N N . ARG A 1 119 ? -6.484 -14.633 1.364 1 96.19 119 ARG A N 1
ATOM 887 C CA . ARG A 1 119 ? -6.359 -13.625 2.418 1 96.19 119 ARG A CA 1
ATOM 888 C C . ARG A 1 119 ? -5.883 -12.297 1.852 1 96.19 119 ARG A C 1
ATOM 890 O O . ARG A 1 119 ? -5.453 -12.227 0.697 1 96.19 119 ARG A O 1
ATOM 897 N N . THR A 1 120 ? -6.02 -11.297 2.689 1 96 120 THR A N 1
ATOM 898 C CA . THR A 1 120 ? -5.488 -10 2.297 1 96 120 THR A CA 1
ATOM 899 C C . THR A 1 120 ? -3.963 -10 2.344 1 96 120 THR A C 1
ATOM 901 O O . THR A 1 120 ? -3.369 -10.312 3.377 1 96 120 THR A O 1
ATOM 904 N N . VAL A 1 121 ? -3.326 -9.719 1.218 1 96.56 121 VAL A N 1
ATOM 905 C CA . VAL A 1 121 ? -1.87 -9.711 1.123 1 96.56 121 VAL A CA 1
ATOM 906 C C . VAL A 1 121 ? -1.342 -8.312 1.424 1 96.56 121 VAL A C 1
ATOM 908 O O . VAL A 1 121 ? -0.278 -8.156 2.029 1 96.56 121 VAL A O 1
ATOM 911 N N . SER A 1 122 ? -2.109 -7.297 0.999 1 95.88 122 SER A N 1
ATOM 912 C CA . SER A 1 122 ? -1.766 -5.898 1.233 1 95.88 122 SER A CA 1
ATOM 913 C C . SER A 1 122 ? -3 -5.008 1.154 1 95.88 122 SER A C 1
ATOM 915 O O . SER A 1 122 ? -3.908 -5.262 0.364 1 95.88 122 SER A O 1
ATOM 917 N N . ALA A 1 123 ? -3.049 -4.047 1.941 1 95.31 123 ALA A N 1
ATOM 918 C CA . ALA A 1 123 ? -4.082 -3.014 1.954 1 95.31 123 ALA A CA 1
ATOM 919 C C . ALA A 1 123 ? -3.494 -1.654 2.326 1 95.31 123 ALA A C 1
ATOM 921 O O . ALA A 1 123 ? -2.977 -1.477 3.432 1 95.31 123 ALA A O 1
ATOM 922 N N . ARG A 1 124 ? -3.557 -0.723 1.399 1 95.12 124 ARG A N 1
ATOM 923 C CA . ARG A 1 124 ? -2.855 0.537 1.632 1 95.12 124 ARG A CA 1
ATOM 924 C C . ARG A 1 124 ? -3.586 1.699 0.967 1 95.12 124 ARG A C 1
ATOM 926 O O . ARG A 1 124 ? -4.293 1.51 -0.023 1 95.12 124 ARG A O 1
ATOM 933 N N . VAL A 1 125 ? -3.305 2.877 1.52 1 95 125 VAL A N 1
ATOM 934 C CA . VAL A 1 125 ? -3.76 4.121 0.909 1 95 125 VAL A CA 1
ATOM 935 C C . VAL A 1 125 ? -2.781 4.551 -0.182 1 95 125 VAL A C 1
ATOM 937 O O . VAL A 1 125 ? -1.568 4.367 -0.044 1 95 125 VAL A O 1
ATOM 940 N N . ASN A 1 126 ? -3.295 5.062 -1.247 1 94.69 126 ASN A N 1
ATOM 941 C CA . ASN A 1 126 ? -2.492 5.512 -2.379 1 94.69 126 ASN A CA 1
ATOM 942 C C . ASN A 1 126 ? -2.15 6.992 -2.271 1 94.69 126 ASN A C 1
ATOM 944 O O . ASN A 1 126 ? -3.047 7.836 -2.174 1 94.69 126 ASN A O 1
ATOM 948 N N . HIS A 1 127 ? -0.89 7.297 -2.305 1 93.81 127 HIS A N 1
ATOM 949 C CA . HIS A 1 127 ? -0.467 8.688 -2.221 1 93.81 127 HIS A CA 1
ATOM 950 C C . HIS A 1 127 ? 0.176 9.148 -3.525 1 93.81 127 HIS A C 1
ATOM 952 O O . HIS A 1 127 ? 1.008 10.062 -3.525 1 93.81 127 HIS A O 1
ATOM 958 N N . GLY A 1 128 ? -0.065 8.477 -4.586 1 88.69 128 GLY A N 1
ATOM 959 C CA . GLY A 1 128 ? 0.384 8.922 -5.895 1 88.69 128 GLY A CA 1
ATOM 960 C C . GLY A 1 128 ? -0.286 10.211 -6.352 1 88.69 128 GLY A C 1
ATOM 961 O O . GLY A 1 128 ? -1.001 10.852 -5.578 1 88.69 128 GLY A O 1
ATOM 962 N N . PRO A 1 129 ? 0.017 10.555 -7.594 1 87.25 129 PRO A N 1
ATOM 963 C CA . PRO A 1 129 ? -0.623 11.758 -8.133 1 87.25 129 PRO A CA 1
ATOM 964 C C . PRO A 1 129 ? -2.146 11.648 -8.18 1 87.25 129 PRO A C 1
ATOM 966 O O . PRO A 1 129 ? -2.684 10.562 -8.43 1 87.25 129 PRO A O 1
ATOM 969 N N . ARG A 1 130 ? -2.758 12.75 -7.93 1 84 130 ARG A N 1
ATOM 970 C CA . ARG A 1 130 ? -4.215 12.789 -7.883 1 84 130 ARG A CA 1
ATOM 971 C C . ARG A 1 130 ? -4.82 12.227 -9.164 1 84 130 ARG A C 1
ATOM 973 O O . ARG A 1 130 ? -5.809 11.492 -9.117 1 84 130 ARG A O 1
ATOM 980 N N . ASP A 1 131 ? -4.234 12.5 -10.258 1 85.06 131 ASP A N 1
ATOM 981 C CA . ASP A 1 131 ? -4.742 12.078 -11.562 1 85.06 131 ASP A CA 1
ATOM 982 C C . ASP A 1 131 ? -4.539 10.586 -11.773 1 85.06 131 ASP A C 1
ATOM 984 O O . ASP A 1 131 ? -5.156 9.984 -12.656 1 85.06 131 ASP A O 1
ATOM 988 N N . GLN A 1 132 ? -3.74 9.977 -10.922 1 84.19 132 GLN A N 1
ATOM 989 C CA . GLN A 1 132 ? -3.484 8.539 -11.039 1 84.19 132 GLN A CA 1
ATOM 990 C C . GLN A 1 132 ? -4.086 7.777 -9.867 1 84.19 132 GLN A C 1
ATOM 992 O O . GLN A 1 132 ? -3.619 6.691 -9.523 1 84.19 132 GLN A O 1
ATOM 997 N N . GLY A 1 133 ? -5.062 8.406 -9.219 1 86.06 133 GLY A N 1
ATOM 998 C CA . GLY A 1 133 ? -5.801 7.711 -8.18 1 86.06 133 GLY A CA 1
ATOM 999 C C . GLY A 1 133 ? -5.223 7.918 -6.793 1 86.06 133 GLY A C 1
ATOM 1000 O O . GLY A 1 133 ? -5.453 7.109 -5.891 1 86.06 133 GLY A O 1
ATOM 1001 N N . GLY A 1 134 ? -4.445 8.898 -6.668 1 90.88 134 GLY A N 1
ATOM 1002 C CA . GLY A 1 134 ? -3.885 9.188 -5.359 1 90.88 134 GLY A CA 1
ATOM 1003 C C . GLY A 1 134 ? -4.852 9.914 -4.445 1 90.88 134 GLY A C 1
ATOM 1004 O O . GLY A 1 134 ? -5.793 10.555 -4.914 1 90.88 134 GLY A O 1
ATOM 1005 N N . SER A 1 135 ? -4.668 9.773 -3.145 1 92.56 135 SER A N 1
ATOM 1006 C CA . SER A 1 135 ? -5.457 10.484 -2.139 1 92.56 135 SER A CA 1
ATOM 1007 C C . SER A 1 135 ? -5.035 11.945 -2.031 1 92.56 135 SER A C 1
ATOM 1009 O O . SER A 1 135 ? -3.908 12.297 -2.385 1 92.56 135 SER A O 1
ATOM 1011 N N . TYR A 1 136 ? -5.945 12.789 -1.578 1 87.88 136 TYR A N 1
ATOM 1012 C CA . TYR A 1 136 ? -5.59 14.188 -1.369 1 87.88 136 TYR A CA 1
ATOM 1013 C C . TYR A 1 136 ? -6.488 14.828 -0.315 1 87.88 136 TYR A C 1
ATOM 1015 O O . TYR A 1 136 ? -7.621 14.391 -0.106 1 87.88 136 TYR A O 1
ATOM 1023 N N . PHE A 1 137 ? -5.844 15.805 0.333 1 84.12 137 PHE A N 1
ATOM 1024 C CA . PHE A 1 137 ? -6.586 16.562 1.328 1 84.12 137 PHE A CA 1
ATOM 1025 C C . PHE A 1 137 ? -7.285 17.766 0.686 1 84.12 137 PHE A C 1
ATOM 1027 O O . PHE A 1 137 ? -6.641 18.594 0.055 1 84.12 137 PHE A O 1
ATOM 1034 N N . TYR A 1 138 ? -8.539 17.719 0.716 1 75.94 138 TYR A N 1
ATOM 1035 C CA . TYR A 1 138 ? -9.312 18.812 0.111 1 75.94 138 TYR A CA 1
ATOM 1036 C C . TYR A 1 138 ? -9.391 20 1.046 1 75.94 138 TYR A C 1
ATOM 1038 O O . TYR A 1 138 ? -9.289 21.156 0.604 1 75.94 138 TYR A O 1
ATOM 1046 N N . ALA A 1 139 ? -9.664 19.797 2.27 1 66.81 139 ALA A N 1
ATOM 1047 C CA . ALA A 1 139 ? -9.805 20.922 3.193 1 66.81 139 ALA A CA 1
ATOM 1048 C C . ALA A 1 139 ? -9.18 20.594 4.547 1 66.81 139 ALA A C 1
ATOM 1050 O O . ALA A 1 139 ? -9.266 19.453 5.027 1 66.81 139 ALA A O 1
ATOM 1051 N N . LEU A 1 140 ? -8.289 21.438 5.078 1 68.19 140 LEU A N 1
ATOM 1052 C CA . LEU A 1 140 ? -7.805 21.438 6.453 1 68.19 140 LEU A CA 1
ATOM 1053 C C . LEU A 1 140 ? -8.078 22.781 7.121 1 68.19 140 LEU A C 1
ATOM 1055 O O . LEU A 1 140 ? -7.445 23.797 6.793 1 68.19 140 LEU A O 1
ATOM 1059 N N . HIS A 1 141 ? -9.219 22.781 7.855 1 66.38 141 HIS A N 1
ATOM 1060 C CA . HIS A 1 141 ? -9.656 24.031 8.438 1 66.38 141 HIS A CA 1
ATOM 1061 C C . HIS A 1 141 ? -9.57 24 9.961 1 66.38 141 HIS A C 1
ATOM 1063 O O . HIS A 1 141 ? -9.977 23.016 10.586 1 66.38 141 HIS A O 1
ATOM 1069 N N . GLY A 1 142 ? -8.758 24.938 10.461 1 65.19 142 GLY A N 1
ATOM 1070 C CA . GLY A 1 142 ? -8.789 25.188 11.891 1 65.19 142 GLY A CA 1
ATOM 1071 C C . GLY A 1 142 ? -9.672 26.359 12.273 1 65.19 142 GLY A C 1
ATOM 1072 O O . GLY A 1 142 ? -9.75 27.344 11.547 1 65.19 142 GLY A O 1
ATOM 1073 N N . SER A 1 143 ? -10.617 26.125 13.195 1 64.19 143 SER A N 1
ATOM 1074 C CA . SER A 1 143 ? -11.477 27.203 13.656 1 64.19 143 SER A CA 1
ATOM 1075 C C . SER A 1 143 ? -11.164 27.594 15.094 1 64.19 143 SER A C 1
ATOM 1077 O O . SER A 1 143 ? -10.445 26.875 15.797 1 64.19 143 SER A O 1
ATOM 1079 N N . GLY A 1 144 ? -11.625 28.797 15.492 1 63.44 144 GLY A N 1
ATOM 1080 C CA . GLY A 1 144 ? -11.406 29.312 16.828 1 63.44 144 GLY A CA 1
ATOM 1081 C C . GLY A 1 144 ? -9.992 29.828 17.047 1 63.44 144 GLY A C 1
ATOM 1082 O O . GLY A 1 144 ? -9.461 30.562 16.234 1 63.44 144 GLY A O 1
ATOM 1083 N N . LEU A 1 145 ? -9.492 29.438 18.312 1 61.91 145 LEU A N 1
ATOM 1084 C CA . LEU A 1 145 ? -8.156 29.922 18.656 1 61.91 145 LEU A CA 1
ATOM 1085 C C . LEU A 1 145 ? -7.086 28.953 18.172 1 61.91 145 LEU A C 1
ATOM 1087 O O . LEU A 1 145 ? -5.895 29.172 18.406 1 61.91 145 LEU A O 1
ATOM 1091 N N . GLU A 1 146 ? -7.586 27.906 17.547 1 57.81 146 GLU A N 1
ATOM 1092 C CA . GLU A 1 146 ? -6.672 26.844 17.125 1 57.81 146 GLU A CA 1
ATOM 1093 C C . GLU A 1 146 ? -5.539 27.406 16.266 1 57.81 146 GLU A C 1
ATOM 1095 O O . GLU A 1 146 ? -4.379 27.031 16.438 1 57.81 146 GLU A O 1
ATOM 1100 N N . PRO A 1 147 ? -5.848 28.219 15.328 1 56.03 147 PRO A N 1
ATOM 1101 C CA . PRO A 1 147 ? -4.762 28.734 14.492 1 56.03 147 PRO A CA 1
ATOM 1102 C C . PRO A 1 147 ? -3.754 29.562 15.289 1 56.03 147 PRO A C 1
ATOM 1104 O O . PRO A 1 147 ? -2.619 29.75 14.844 1 56.03 147 PRO A O 1
ATOM 1107 N N . LEU A 1 148 ? -4.293 29.984 16.391 1 55.97 148 LEU A N 1
ATOM 1108 C CA . LEU A 1 148 ? -3.445 30.875 17.172 1 55.97 148 LEU A CA 1
ATOM 1109 C C . LEU A 1 148 ? -2.592 30.078 18.156 1 55.97 148 LEU A C 1
ATOM 1111 O O . LEU A 1 148 ? -1.646 30.609 18.734 1 55.97 148 LEU A O 1
ATOM 1115 N N . VAL A 1 149 ? -3.172 28.953 18.547 1 53.75 149 VAL A N 1
ATOM 1116 C CA . VAL A 1 149 ? -2.408 28.125 19.469 1 53.75 149 VAL A CA 1
ATOM 1117 C C . VAL A 1 149 ? -1.242 27.469 18.734 1 53.75 149 VAL A C 1
ATOM 1119 O O . VAL A 1 149 ? -1.445 26.734 17.781 1 53.75 149 VAL A O 1
ATOM 1122 N N . PRO A 1 150 ? -0.111 27.969 19.219 1 50.19 150 PRO A N 1
ATOM 1123 C CA . PRO A 1 150 ? 1.073 27.312 18.641 1 50.19 150 PRO A CA 1
ATOM 1124 C C . PRO A 1 150 ? 1.108 25.812 18.891 1 50.19 150 PRO A C 1
ATOM 1126 O O . PRO A 1 150 ? 0.609 25.344 19.922 1 50.19 150 PRO A O 1
ATOM 1129 N N . GLY A 1 151 ? 1.172 25.047 17.969 1 51.5 151 GLY A N 1
ATOM 1130 C CA . GLY A 1 151 ? 1.404 23.625 18.188 1 51.5 151 GLY A CA 1
ATOM 1131 C C . GLY A 1 151 ? 0.786 22.75 17.109 1 51.5 151 GLY A C 1
ATOM 1132 O O . GLY A 1 151 ? -0.427 22.781 16.891 1 51.5 151 GLY A O 1
ATOM 1133 N N . SER A 1 152 ? 1.551 22.438 16.219 1 57.78 1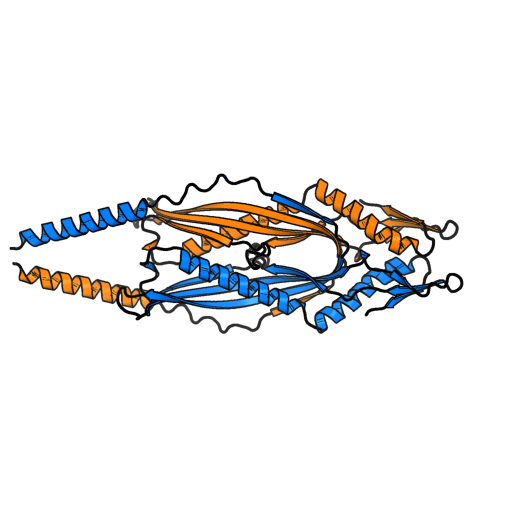52 SER A N 1
ATOM 1134 C CA . SER A 1 152 ? 1.471 21.641 14.992 1 57.78 152 SER A CA 1
ATOM 1135 C C . SER A 1 152 ? 0.958 20.234 15.273 1 57.78 152 SER A C 1
ATOM 1137 O O . SER A 1 152 ? 0.552 19.516 14.359 1 57.78 152 SER A O 1
ATOM 1139 N N . GLU A 1 153 ? 0.599 20.031 16.656 1 64.88 153 GLU A N 1
ATOM 1140 C CA . GLU A 1 153 ? 0.372 18.641 17.016 1 64.88 153 GLU A CA 1
ATOM 1141 C C . GLU A 1 153 ? -1.068 18.219 16.719 1 64.88 153 GLU A C 1
ATOM 1143 O O . GLU A 1 153 ? -1.32 17.109 16.281 1 64.88 153 GLU A O 1
ATOM 1148 N N . HIS A 1 154 ? -1.909 19.25 16.859 1 68.25 154 HIS A N 1
ATOM 1149 C CA . HIS A 1 154 ? -3.311 18.875 16.688 1 68.25 154 HIS A CA 1
ATOM 1150 C C . HIS A 1 154 ? -3.629 18.609 15.219 1 68.25 154 HIS A C 1
ATOM 1152 O O . HIS A 1 154 ? -4.34 17.656 14.906 1 68.25 154 HIS A O 1
ATOM 1158 N N . ARG A 1 155 ? -3.016 19.344 14.438 1 73.06 155 ARG A N 1
ATOM 1159 C CA . ARG A 1 155 ? -3.273 19.172 13.008 1 73.06 155 ARG A CA 1
ATOM 1160 C C . ARG A 1 155 ? -2.654 17.875 12.5 1 73.06 155 ARG A C 1
ATOM 1162 O O . ARG A 1 155 ? -3.287 17.125 11.75 1 73.06 155 ARG A O 1
ATOM 1169 N N . THR A 1 156 ? -1.517 17.609 13.07 1 76.12 156 THR A N 1
ATOM 1170 C CA . THR A 1 156 ? -0.837 16.375 12.672 1 76.12 156 THR A CA 1
ATOM 1171 C C . THR A 1 156 ? -1.608 15.156 13.141 1 76.12 156 THR A C 1
ATOM 1173 O O . THR A 1 156 ? -1.731 14.172 12.414 1 76.12 156 THR A O 1
ATOM 1176 N N . GLN A 1 157 ? -2.137 15.289 14.25 1 77.62 157 GLN A N 1
ATOM 1177 C CA . GLN A 1 157 ? -2.893 14.172 14.805 1 77.62 157 GLN A CA 1
ATOM 1178 C C . GLN A 1 157 ? -4.176 13.93 14.016 1 77.62 157 GLN A C 1
ATOM 1180 O O . GLN A 1 157 ? -4.59 12.789 13.82 1 77.62 157 GLN A O 1
ATOM 1185 N N . ALA A 1 158 ? -4.719 15.023 13.625 1 79.12 158 ALA A N 1
ATOM 1186 C CA . ALA A 1 158 ? -5.945 14.898 12.836 1 79.12 158 ALA A CA 1
ATOM 1187 C C . ALA A 1 158 ? -5.672 14.234 11.492 1 79.12 158 ALA A C 1
ATOM 1189 O O . ALA A 1 158 ? -6.441 13.383 11.039 1 79.12 158 ALA A O 1
ATOM 1190 N N . ILE A 1 159 ? -4.59 14.625 10.953 1 83.81 159 ILE A N 1
ATOM 1191 C CA . ILE A 1 159 ? -4.203 14.07 9.664 1 83.81 159 ILE A CA 1
ATOM 1192 C C . ILE A 1 159 ? -3.889 12.586 9.812 1 83.81 159 ILE A C 1
ATOM 1194 O O . ILE A 1 159 ? -4.363 11.766 9.031 1 83.81 159 ILE A O 1
ATOM 1198 N N . GLU A 1 160 ? -3.162 12.258 10.805 1 85.38 160 GLU A N 1
ATOM 1199 C CA . GLU A 1 160 ? -2.807 10.859 11.047 1 85.38 160 GLU A CA 1
ATOM 1200 C C . GLU A 1 160 ? -4.047 10.016 11.32 1 85.38 160 GLU A C 1
ATOM 1202 O O . GLU A 1 160 ? -4.141 8.875 10.852 1 85.38 160 GLU A O 1
ATOM 1207 N N . ALA A 1 161 ? -4.926 10.578 12.031 1 85.94 161 ALA A N 1
ATOM 1208 C CA . ALA A 1 161 ? -6.156 9.852 12.328 1 85.94 161 ALA A CA 1
ATOM 1209 C C . ALA A 1 161 ? -6.969 9.594 11.062 1 85.94 161 ALA A C 1
ATOM 1211 O O . ALA A 1 161 ? -7.492 8.492 10.867 1 85.94 161 ALA A O 1
ATOM 1212 N N . ALA A 1 162 ? -7.059 10.609 10.258 1 88.38 162 ALA A N 1
ATOM 1213 C CA . ALA A 1 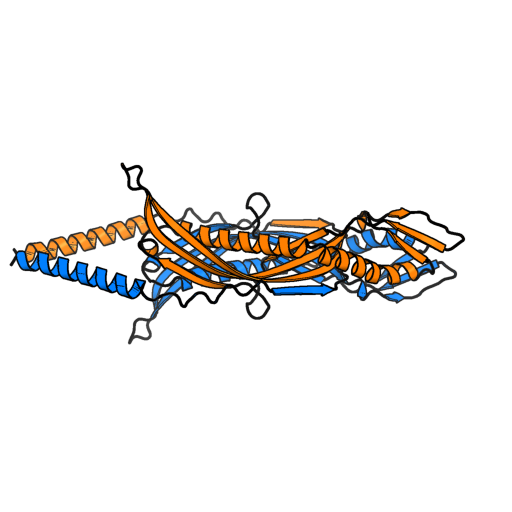162 ? -7.801 10.461 9 1 88.38 162 ALA A CA 1
ATOM 1214 C C . ALA A 1 162 ? -7.18 9.383 8.117 1 88.38 162 ALA A C 1
ATOM 1216 O O . ALA A 1 162 ? -7.891 8.57 7.535 1 88.38 162 ALA A O 1
ATOM 1217 N N . LEU A 1 163 ? -5.867 9.422 8.094 1 92.12 163 LEU A N 1
ATOM 1218 C CA . LEU A 1 163 ? -5.168 8.438 7.27 1 92.12 163 LEU A CA 1
ATOM 1219 C C . LEU A 1 163 ? -5.312 7.039 7.855 1 92.12 163 LEU A C 1
ATOM 1221 O O . LEU A 1 163 ? -5.418 6.059 7.113 1 92.12 163 LEU A O 1
ATOM 1225 N N . ARG A 1 164 ? -5.355 6.906 9.094 1 92.44 164 ARG A N 1
ATOM 1226 C CA . ARG A 1 164 ? -5.566 5.613 9.742 1 92.44 164 ARG A CA 1
ATOM 1227 C C . ARG A 1 164 ? -6.961 5.074 9.445 1 92.44 164 ARG A C 1
ATOM 1229 O O . ARG A 1 164 ? -7.129 3.885 9.18 1 92.44 164 ARG A O 1
ATOM 1236 N N . ILE A 1 165 ? -7.887 5.938 9.539 1 91.38 165 ILE A N 1
ATOM 1237 C CA . ILE A 1 165 ? -9.258 5.543 9.211 1 91.38 165 ILE A CA 1
ATOM 1238 C C . ILE A 1 165 ? -9.32 5.062 7.766 1 91.38 165 ILE A C 1
ATOM 1240 O O . ILE A 1 165 ? -9.93 4.027 7.477 1 91.38 165 ILE A O 1
ATOM 1244 N N . ALA A 1 166 ? -8.703 5.828 6.902 1 93.12 166 ALA A N 1
ATOM 1245 C CA . ALA A 1 166 ? -8.672 5.438 5.496 1 93.12 166 ALA A CA 1
ATOM 1246 C C . ALA A 1 166 ? -8.055 4.055 5.324 1 93.12 166 ALA A C 1
ATOM 1248 O O . ALA A 1 166 ? -8.586 3.223 4.582 1 93.12 166 ALA A O 1
ATOM 1249 N N . GLN A 1 167 ? -6.953 3.834 5.98 1 93.81 167 GLN A N 1
ATOM 1250 C CA . GLN A 1 167 ? -6.277 2.541 5.91 1 93.81 167 GLN A CA 1
ATOM 1251 C C . GLN A 1 167 ? -7.191 1.417 6.391 1 93.81 167 GLN A C 1
ATOM 1253 O O . GLN A 1 167 ? -7.273 0.363 5.758 1 93.81 167 GLN A O 1
ATOM 1258 N N . GLN A 1 168 ? -7.867 1.606 7.461 1 92.5 168 GLN A N 1
ATOM 1259 C CA . GLN A 1 168 ? -8.789 0.608 8 1 92.5 168 GLN A CA 1
ATOM 1260 C C . GLN A 1 168 ? -9.945 0.351 7.039 1 92.5 168 GLN A C 1
ATOM 1262 O O . GLN A 1 168 ? -10.367 -0.793 6.859 1 92.5 168 GLN A O 1
ATOM 1267 N N . ASP A 1 169 ? -10.406 1.409 6.469 1 92 169 ASP A N 1
ATOM 1268 C CA . ASP A 1 169 ? -11.492 1.277 5.5 1 92 169 ASP A CA 1
ATOM 1269 C C . ASP A 1 169 ? -11.062 0.419 4.312 1 92 169 ASP A C 1
ATOM 1271 O O . ASP A 1 169 ? -11.828 -0.43 3.848 1 92 169 ASP A O 1
ATOM 1275 N N . VAL A 1 170 ? -9.891 0.66 3.795 1 92.19 170 VAL A N 1
ATOM 1276 C CA . VAL A 1 170 ? -9.375 -0.115 2.67 1 92.19 170 VAL A CA 1
ATOM 1277 C C . VAL A 1 170 ? -9.281 -1.589 3.059 1 92.19 170 VAL A C 1
ATOM 1279 O O . VAL A 1 170 ? -9.672 -2.467 2.287 1 92.19 170 VAL A O 1
ATOM 1282 N N . GLU A 1 171 ? -8.773 -1.874 4.227 1 92.19 171 GLU A N 1
ATOM 1283 C CA . GLU A 1 171 ? -8.641 -3.242 4.715 1 92.19 171 GLU A CA 1
ATOM 1284 C C . GLU A 1 171 ? -10 -3.932 4.805 1 92.19 171 GLU A C 1
ATOM 1286 O O . GLU A 1 171 ? -10.141 -5.094 4.422 1 92.19 171 GLU A O 1
ATOM 1291 N N . GLN A 1 172 ? -10.945 -3.211 5.27 1 89.94 172 GLN A N 1
ATOM 1292 C CA . GLN A 1 172 ? -12.281 -3.771 5.438 1 89.94 172 GLN A CA 1
ATOM 1293 C C . GLN A 1 172 ? -12.953 -4.012 4.086 1 89.94 172 GLN A C 1
ATOM 1295 O O . GLN A 1 172 ? -13.695 -4.98 3.918 1 89.94 172 GLN A O 1
ATOM 1300 N N . ALA A 1 173 ? -12.672 -3.176 3.145 1 86 173 ALA A N 1
ATOM 1301 C CA . ALA A 1 173 ? -13.2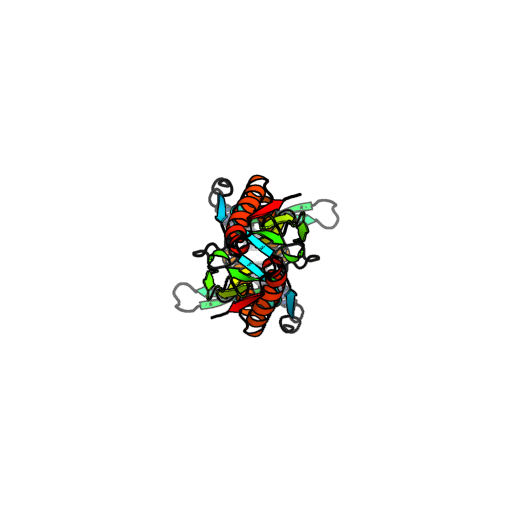5 -3.303 1.81 1 86 173 ALA A CA 1
ATOM 1302 C C . ALA A 1 173 ? -12.758 -4.57 1.115 1 86 173 ALA A C 1
ATOM 1304 O O . ALA A 1 173 ? -13.43 -5.098 0.226 1 86 173 ALA A O 1
ATOM 1305 N N . CYS A 1 174 ? -11.68 -5.113 1.525 1 87.31 174 CYS A N 1
ATOM 1306 C CA . CYS A 1 174 ? -11.062 -6.25 0.857 1 87.31 174 CYS A CA 1
ATOM 1307 C C . CYS A 1 174 ? -11.469 -7.559 1.523 1 87.31 174 CYS A C 1
ATOM 1309 O O . CYS A 1 174 ? -11.242 -8.641 0.969 1 87.31 174 CYS A O 1
ATOM 1311 N N . ALA A 1 175 ? -11.977 -7.465 2.635 1 87.56 175 ALA A N 1
ATOM 1312 C CA . ALA A 1 175 ? -12.219 -8.672 3.414 1 87.56 175 ALA A CA 1
ATOM 1313 C C . ALA A 1 175 ? -13.664 -9.141 3.258 1 87.56 175 ALA A C 1
ATOM 1315 O O . ALA A 1 175 ? -14.164 -9.914 4.078 1 87.56 175 ALA A O 1
ATOM 1316 N N . THR A 1 176 ? -14.289 -8.852 2.166 1 92.12 176 THR A N 1
ATOM 1317 C CA . THR A 1 176 ? -15.68 -9.25 1.984 1 92.12 176 THR A CA 1
ATOM 1318 C C . THR A 1 176 ? -15.766 -10.672 1.444 1 92.12 176 THR A C 1
ATOM 1320 O O . THR A 1 176 ? -14.867 -11.125 0.731 1 92.12 176 THR A O 1
ATOM 1323 N N . PRO A 1 177 ? -16.859 -11.422 1.765 1 94.12 177 PRO A N 1
ATOM 1324 C CA . PRO A 1 177 ? -17.047 -12.773 1.225 1 94.12 177 PRO A CA 1
ATOM 1325 C C . PRO A 1 177 ? -17.047 -12.805 -0.302 1 94.12 177 PRO A C 1
ATOM 1327 O O . PRO A 1 177 ? -16.547 -13.758 -0.904 1 94.12 177 PRO A O 1
ATOM 1330 N N . GLU A 1 178 ? -17.578 -11.805 -0.881 1 93.88 178 GLU A N 1
ATOM 1331 C CA . GLU A 1 178 ? -17.609 -11.734 -2.338 1 93.88 178 GLU A CA 1
ATOM 1332 C C . GLU A 1 178 ? -16.203 -11.648 -2.918 1 93.88 178 GLU A C 1
ATOM 1334 O O . GLU A 1 178 ? -15.898 -12.305 -3.908 1 93.88 178 GLU A O 1
ATOM 1339 N N . THR A 1 179 ? -15.406 -10.828 -2.307 1 95.44 179 THR A N 1
ATOM 1340 C CA . THR A 1 179 ? -14.023 -10.68 -2.766 1 95.44 179 THR A CA 1
ATOM 1341 C C . THR A 1 179 ? -13.266 -11.992 -2.611 1 95.44 179 THR A C 1
ATOM 1343 O O . THR A 1 179 ? -12.516 -12.391 -3.508 1 95.44 179 THR A O 1
ATOM 1346 N N . LEU A 1 180 ? -13.5 -12.656 -1.529 1 96.31 180 LEU A N 1
ATOM 1347 C CA . LEU A 1 180 ? -12.82 -13.922 -1.271 1 96.31 180 LEU A CA 1
ATOM 1348 C C . LEU A 1 180 ? -13.266 -14.992 -2.262 1 96.31 180 LEU A C 1
ATOM 1350 O O . LEU A 1 180 ? -12.461 -15.805 -2.715 1 96.31 180 LEU A O 1
ATOM 1354 N N . ARG A 1 181 ? -14.508 -15.055 -2.564 1 96.56 181 ARG A N 1
ATOM 1355 C CA . ARG A 1 181 ? -15.016 -15.984 -3.566 1 96.56 181 ARG A CA 1
ATOM 1356 C C . ARG A 1 181 ? -14.406 -15.703 -4.938 1 96.56 181 ARG A C 1
ATOM 1358 O O . ARG A 1 181 ? -14.008 -16.625 -5.648 1 96.56 181 ARG A O 1
ATOM 1365 N N . GLU A 1 182 ? -14.336 -14.406 -5.27 1 97.19 182 GLU A N 1
ATOM 1366 C CA . GLU A 1 182 ? -13.727 -14.016 -6.535 1 97.19 182 GLU A CA 1
ATOM 1367 C C . GLU A 1 182 ? -12.25 -14.398 -6.582 1 97.19 182 GLU A C 1
ATOM 1369 O O . GLU A 1 182 ? -11.75 -14.836 -7.621 1 97.19 182 GLU A O 1
ATOM 1374 N N . ALA A 1 183 ? -11.625 -14.219 -5.461 1 98.06 183 ALA A N 1
ATOM 1375 C CA . ALA A 1 183 ? -10.211 -14.578 -5.383 1 98.06 183 ALA A CA 1
ATOM 1376 C C . ALA A 1 183 ? -10.008 -16.062 -5.637 1 98.06 183 ALA A C 1
ATOM 1378 O O . ALA A 1 183 ? -9.07 -16.469 -6.332 1 98.06 183 ALA A O 1
ATOM 1379 N N . ARG A 1 184 ? -10.867 -16.906 -5.086 1 98.19 184 ARG A N 1
ATOM 1380 C CA . ARG A 1 184 ? -10.789 -18.344 -5.32 1 98.19 184 ARG A CA 1
ATOM 1381 C C . ARG A 1 184 ? -10.984 -18.672 -6.797 1 98.19 184 ARG A C 1
ATOM 1383 O O . ARG A 1 184 ? -10.203 -19.422 -7.383 1 98.19 184 ARG A O 1
ATOM 1390 N N . THR A 1 185 ? -12.023 -18.109 -7.312 1 97.75 185 THR A N 1
ATOM 1391 C CA . THR A 1 185 ? -12.352 -18.359 -8.711 1 97.75 185 THR A CA 1
ATOM 1392 C C . THR A 1 185 ? -11.195 -17.953 -9.625 1 97.75 185 THR A C 1
ATOM 1394 O O . THR A 1 185 ? -10.797 -18.703 -10.516 1 97.75 185 THR A O 1
ATOM 1397 N N . ASN A 1 186 ? -10.656 -16.781 -9.391 1 98.31 186 ASN A N 1
ATOM 1398 C CA . ASN A 1 186 ? -9.555 -16.281 -10.211 1 98.31 186 ASN A CA 1
ATOM 1399 C C . ASN A 1 186 ? -8.305 -17.125 -10.039 1 98.31 186 ASN A C 1
ATOM 1401 O O . ASN A 1 186 ? -7.555 -17.344 -11 1 98.31 186 ASN A O 1
ATOM 1405 N N . THR A 1 187 ? -8.102 -17.531 -8.828 1 98.38 187 THR A N 1
ATOM 1406 C CA . THR A 1 187 ? -6.953 -18.391 -8.57 1 98.38 187 THR A CA 1
ATOM 1407 C C . THR A 1 187 ? -7.039 -19.672 -9.406 1 98.38 187 THR A C 1
ATOM 1409 O O . THR A 1 187 ? -6.059 -20.078 -10.031 1 98.38 187 THR A O 1
ATOM 1412 N N . GLU A 1 188 ? -8.148 -20.281 -9.391 1 97.44 188 GLU A N 1
ATOM 1413 C CA . GLU A 1 188 ? -8.336 -21.5 -10.18 1 97.44 188 GLU A CA 1
ATOM 1414 C C . GLU A 1 188 ? -8.164 -21.219 -11.672 1 97.44 188 GLU A C 1
ATOM 1416 O O . GLU A 1 188 ? -7.566 -22.016 -12.391 1 97.44 188 GLU A O 1
ATOM 1421 N N . TRP A 1 189 ? -8.688 -20.125 -12.062 1 96.56 189 TRP A N 1
ATOM 1422 C CA . TRP A 1 189 ? -8.586 -19.734 -13.469 1 96.56 189 TRP A CA 1
ATOM 1423 C C . TRP A 1 189 ? -7.133 -19.594 -13.891 1 96.56 189 TRP A C 1
ATOM 1425 O O . TRP A 1 189 ? -6.77 -19.938 -15.016 1 96.56 189 TRP A O 1
ATOM 1435 N N . VAL A 1 190 ? -6.289 -19.094 -13.016 1 97 190 VAL A N 1
ATOM 1436 C CA . VAL A 1 190 ? -4.879 -18.859 -13.328 1 97 190 VAL A CA 1
ATOM 1437 C C . VAL A 1 190 ? -4.113 -20.188 -13.242 1 97 190 VAL A C 1
ATOM 1439 O O . VAL A 1 190 ? -3.275 -20.484 -14.094 1 97 190 VAL A O 1
ATOM 1442 N N . LEU A 1 191 ? -4.422 -21.062 -12.312 1 95.69 191 LEU A N 1
ATOM 1443 C CA . LEU A 1 191 ? -3.621 -22.234 -12.008 1 95.69 191 LEU A CA 1
ATOM 1444 C C . LEU A 1 191 ? -3.98 -23.391 -12.945 1 95.69 191 LEU A C 1
ATOM 1446 O O . LEU A 1 191 ? -3.121 -24.203 -13.297 1 95.69 191 LEU A O 1
ATOM 1450 N N . LYS A 1 192 ? -5.207 -23.5 -13.32 1 93.19 192 LYS A N 1
ATOM 1451 C CA . LYS A 1 192 ? -5.68 -24.672 -14.055 1 93.19 192 LYS A CA 1
ATOM 1452 C C . LYS A 1 192 ? -4.902 -24.859 -15.352 1 93.19 192 LYS A C 1
ATOM 1454 O O . LYS A 1 192 ? -4.375 -25.953 -15.609 1 93.19 192 LYS A O 1
ATOM 1459 N N . PRO A 1 193 ? -4.789 -23.828 -16.156 1 90.81 193 PRO A N 1
ATOM 1460 C CA . PRO A 1 193 ? -4.016 -24.031 -17.375 1 90.81 193 PRO A CA 1
ATOM 1461 C C . PRO A 1 193 ? -2.555 -24.391 -17.109 1 90.81 193 PRO A C 1
ATOM 1463 O O . PRO A 1 193 ? -1.94 -25.141 -17.875 1 90.81 193 PRO A O 1
ATOM 1466 N N . LEU A 1 194 ? -2.01 -23.891 -16.062 1 91.12 194 LEU A N 1
ATOM 1467 C CA . LEU A 1 194 ? -0.616 -24.156 -15.719 1 91.12 194 LEU A CA 1
ATOM 1468 C C . LEU A 1 194 ? -0.43 -25.594 -15.266 1 91.12 194 LEU A C 1
ATOM 1470 O O . LEU A 1 194 ? 0.564 -26.234 -15.609 1 91.12 194 LEU A O 1
ATOM 1474 N N . LEU A 1 195 ? -1.401 -26.109 -14.57 1 89.88 195 LEU A N 1
ATOM 1475 C CA . LEU A 1 195 ? -1.278 -27.438 -13.977 1 89.88 195 LEU A CA 1
ATOM 1476 C C . LEU A 1 195 ? -1.743 -28.516 -14.953 1 89.88 195 LEU A C 1
ATOM 1478 O O . LEU A 1 195 ? -1.333 -29.672 -14.844 1 89.88 195 LEU A O 1
ATOM 1482 N N . SER A 1 196 ? -2.588 -28.172 -15.836 1 83.38 196 SER A N 1
ATOM 1483 C CA . SER A 1 196 ? -3.168 -29.156 -16.734 1 83.38 196 SER A CA 1
ATOM 1484 C C . SER A 1 196 ? -2.307 -29.344 -17.984 1 83.38 196 SER A C 1
ATOM 1486 O O . SER A 1 196 ? -2.539 -30.266 -18.766 1 83.38 196 SER A O 1
ATOM 1488 N N . ALA A 1 197 ? -1.364 -28.531 -18.141 1 78.88 197 ALA A N 1
ATOM 1489 C CA . ALA A 1 197 ? -0.528 -28.594 -19.328 1 78.88 197 ALA A CA 1
ATOM 1490 C C . ALA A 1 197 ? 0.209 -29.938 -19.406 1 78.88 197 ALA A C 1
ATOM 1492 O O . ALA A 1 197 ? 0.564 -30.391 -20.484 1 78.88 197 ALA A O 1
ATOM 1493 N N . SER A 1 198 ? 0.373 -30.609 -18.375 1 78.31 198 SER A N 1
ATOM 1494 C CA . SER A 1 198 ? 1.08 -31.891 -18.312 1 78.31 198 SER A CA 1
ATOM 1495 C C . SER A 1 198 ? 0.141 -33.062 -18.609 1 78.31 198 SER A C 1
ATOM 1497 O O . SER A 1 198 ? 0.568 -34.219 -18.625 1 78.31 198 SER A O 1
ATOM 1499 N N . GLY A 1 199 ? -1.163 -32.688 -18.859 1 81.19 199 GLY A N 1
ATOM 1500 C CA . GLY A 1 199 ? -2.135 -33.75 -19.109 1 81.19 199 GLY A CA 1
ATOM 1501 C C . GLY A 1 199 ? -2.828 -34.219 -17.844 1 81.19 199 GLY A C 1
ATOM 1502 O O . GLY A 1 199 ? -3.635 -35.156 -17.891 1 81.19 199 GLY A O 1
ATOM 1503 N N . TRP A 1 200 ? -2.479 -33.688 -16.828 1 84.5 200 TRP A N 1
ATOM 1504 C CA . TRP A 1 200 ? -3.117 -34.031 -15.562 1 84.5 200 TRP A CA 1
ATOM 1505 C C . TRP A 1 200 ? -4.395 -33.219 -15.352 1 84.5 200 TRP A C 1
ATOM 1507 O O . TRP A 1 200 ? -4.477 -32.062 -15.766 1 84.5 200 TRP A O 1
ATOM 1517 N N . ASN A 1 201 ? -5.367 -33.875 -14.828 1 89.81 201 ASN A N 1
ATOM 1518 C CA . ASN A 1 201 ? -6.555 -33.188 -14.344 1 89.81 201 ASN A CA 1
ATOM 1519 C C . ASN A 1 201 ? -6.449 -32.875 -12.852 1 89.81 201 ASN A C 1
ATOM 1521 O O . ASN A 1 201 ? -6.602 -33.75 -12.016 1 89.81 201 ASN A O 1
ATOM 1525 N N . VAL A 1 202 ? -6.184 -31.609 -12.555 1 91.62 202 VAL A N 1
ATOM 1526 C CA . VAL A 1 202 ? -5.949 -31.203 -11.172 1 91.62 202 VAL A CA 1
ATOM 1527 C C . VAL A 1 202 ? -7.152 -30.422 -10.648 1 91.62 202 VAL A C 1
ATOM 1529 O O . VAL A 1 202 ? -7.523 -29.391 -11.219 1 91.62 202 VAL A O 1
ATOM 1532 N N . ALA A 1 203 ? -7.805 -30.922 -9.672 1 93.75 203 ALA A N 1
ATOM 1533 C CA . ALA A 1 203 ? -8.883 -30.219 -9 1 93.75 203 ALA A CA 1
ATOM 1534 C C . ALA A 1 203 ? -8.359 -29.422 -7.801 1 93.75 203 ALA A C 1
ATOM 1536 O O . ALA A 1 203 ? -7.395 -29.844 -7.148 1 93.75 203 ALA A O 1
ATOM 1537 N N . VAL A 1 204 ? -8.914 -28.297 -7.543 1 95.81 204 VAL A N 1
ATOM 1538 C CA . VAL A 1 204 ? -8.477 -27.453 -6.426 1 95.81 204 VAL A CA 1
ATOM 1539 C C . VAL A 1 204 ? -9.438 -27.609 -5.254 1 95.81 204 VAL A C 1
ATOM 1541 O O . VAL A 1 204 ? -10.656 -27.594 -5.438 1 95.81 204 VAL A O 1
ATOM 1544 N N . ARG A 1 205 ? -8.906 -27.828 -4.145 1 96.81 205 ARG A N 1
ATOM 1545 C CA . ARG A 1 205 ? -9.711 -27.922 -2.93 1 96.81 205 ARG A CA 1
ATOM 1546 C C . ARG A 1 205 ? -9.406 -26.781 -1.975 1 96.81 205 ARG A C 1
ATOM 1548 O O . ARG A 1 205 ? -8.242 -26.5 -1.684 1 96.81 205 ARG A O 1
ATOM 1555 N N . TRP A 1 206 ? -10.453 -26.188 -1.513 1 97.19 206 TRP A N 1
ATOM 1556 C CA . TRP A 1 206 ? -10.352 -25.078 -0.575 1 97.19 206 TRP A CA 1
ATOM 1557 C C . TRP A 1 206 ? -10.781 -25.5 0.824 1 97.19 206 TRP A C 1
ATOM 1559 O O . TRP A 1 206 ? -11.578 -26.422 0.979 1 97.19 206 TRP A O 1
ATOM 1569 N N . PRO A 1 207 ? -10.258 -24.875 1.872 1 92.81 207 PRO A N 1
ATOM 1570 C CA . PRO A 1 207 ? -10.727 -25.219 3.219 1 92.81 207 PRO A CA 1
ATOM 1571 C C . PRO A 1 207 ? -12.164 -24.766 3.473 1 92.81 207 PRO A C 1
ATOM 1573 O O . PRO A 1 207 ? -12.648 -23.828 2.828 1 92.81 207 PRO A O 1
ATOM 1576 N N . MET B 1 1 ? -6.926 63.375 28.078 1 36.41 1 MET B N 1
ATOM 1577 C CA . MET B 1 1 ? -6.391 62.719 26.891 1 36.41 1 MET B CA 1
ATOM 1578 C C . MET B 1 1 ? -6.414 61.188 27.047 1 36.41 1 MET B C 1
ATOM 1580 O O . MET B 1 1 ? -5.926 60.469 26.172 1 36.41 1 MET B O 1
ATOM 1584 N N . ARG B 1 2 ? -6.559 60.719 28.312 1 49.06 2 ARG B N 1
ATOM 1585 C CA . ARG B 1 2 ? -6.477 59.344 28.797 1 49.06 2 ARG B CA 1
ATOM 1586 C C . ARG B 1 2 ? -7.703 58.531 28.375 1 49.06 2 ARG B C 1
ATOM 1588 O O . ARG B 1 2 ? -7.668 57.312 28.359 1 49.06 2 ARG B O 1
ATOM 1595 N N . ARG B 1 3 ? -8.781 59.125 28.234 1 57.22 3 ARG B N 1
ATOM 1596 C CA . ARG B 1 3 ? -10.047 58.438 27.969 1 57.22 3 ARG B CA 1
ATOM 1597 C C . ARG B 1 3 ? -10.141 58 26.516 1 57.22 3 ARG B C 1
ATOM 1599 O O . ARG B 1 3 ? -11 57.219 26.156 1 57.22 3 ARG B O 1
ATOM 1606 N N . VAL B 1 4 ? -9.477 58.719 25.656 1 55.19 4 VAL B N 1
ATOM 1607 C CA . VAL B 1 4 ? -9.531 58.406 24.234 1 55.19 4 VAL B CA 1
ATOM 1608 C C . VAL B 1 4 ? -8.836 57.062 24 1 55.19 4 VAL B C 1
ATOM 1610 O O . VAL B 1 4 ? -9.086 56.406 23 1 55.19 4 VAL B O 1
ATOM 1613 N N . SER B 1 5 ? -7.988 56.75 25.016 1 57.19 5 SER B N 1
ATOM 1614 C CA . SER B 1 5 ? -7.16 55.562 24.766 1 57.19 5 SER B CA 1
ATOM 1615 C C . SER B 1 5 ? -7.934 54.281 25.031 1 57.19 5 SER B C 1
ATOM 1617 O O . SER B 1 5 ? -7.742 53.281 24.344 1 57.19 5 SER B O 1
ATOM 1619 N N . LEU B 1 6 ? -8.867 54.375 26.016 1 60.47 6 LEU B N 1
ATOM 1620 C CA . LEU B 1 6 ? -9.641 53.188 26.312 1 60.47 6 LEU B CA 1
ATOM 1621 C C . LEU B 1 6 ? -10.664 52.906 25.234 1 60.47 6 LEU B C 1
ATOM 1623 O O . LEU B 1 6 ? -10.922 51.75 24.891 1 60.47 6 LEU B O 1
ATOM 1627 N N . SER B 1 7 ? -11.133 53.938 24.625 1 63.47 7 SER B N 1
ATOM 1628 C CA . SER B 1 7 ? -12.148 53.781 23.578 1 63.47 7 SER B CA 1
ATOM 1629 C C . SER B 1 7 ? -11.539 53.25 22.297 1 63.47 7 SER B C 1
ATOM 1631 O O . SER B 1 7 ? -12.172 52.469 21.578 1 63.47 7 SER B O 1
ATOM 1633 N N . ALA B 1 8 ? -10.359 53.656 21.891 1 62.88 8 ALA B N 1
ATOM 1634 C CA . ALA B 1 8 ? -9.688 53.188 20.688 1 62.88 8 ALA B CA 1
ATOM 1635 C C . ALA B 1 8 ? -9.25 51.719 20.859 1 62.88 8 ALA B C 1
ATOM 1637 O O . ALA B 1 8 ? -9.32 50.938 19.906 1 62.88 8 ALA B O 1
ATOM 1638 N N . LEU B 1 9 ? -8.938 51.375 22.109 1 60.34 9 LEU B N 1
ATOM 1639 C CA . LEU B 1 9 ? -8.578 50 22.375 1 60.34 9 LEU B CA 1
ATOM 1640 C C . LEU B 1 9 ? -9.797 49.094 22.297 1 60.34 9 LEU B C 1
ATOM 1642 O O . LEU B 1 9 ? -9.727 47.969 21.781 1 60.34 9 LEU B O 1
ATOM 1646 N N . LEU B 1 10 ? -10.922 49.656 22.781 1 62.25 10 LEU B N 1
ATOM 1647 C CA . LEU B 1 10 ? -12.156 48.875 22.688 1 62.25 10 LEU B CA 1
ATOM 1648 C C . LEU B 1 10 ? -12.625 48.781 21.25 1 62.25 10 LEU B C 1
ATOM 1650 O O . LEU B 1 10 ? -13.109 47.719 20.828 1 62.25 10 LEU B O 1
ATOM 1654 N N . LEU B 1 11 ? -12.367 49.812 20.484 1 62.03 11 LEU B N 1
ATOM 1655 C CA . LEU B 1 11 ? -12.734 49.75 19.078 1 62.03 11 LEU B CA 1
ATOM 1656 C C . LEU B 1 11 ? -11.812 48.844 18.297 1 62.03 11 LEU B C 1
ATOM 1658 O O . LEU B 1 11 ? -12.266 48.062 17.438 1 62.03 11 LEU B O 1
ATOM 1662 N N . ALA B 1 12 ? -10.555 48.875 18.625 1 60.69 12 ALA B N 1
ATOM 1663 C CA . ALA B 1 12 ? -9.617 47.969 17.984 1 60.69 12 ALA B CA 1
ATOM 1664 C C . ALA B 1 12 ? -9.898 46.531 18.375 1 60.69 12 ALA B C 1
ATOM 1666 O O . ALA B 1 12 ? -9.844 45.625 17.531 1 60.69 12 ALA B O 1
ATOM 1667 N N . ALA B 1 13 ? -10.281 46.375 19.625 1 62.12 13 ALA B N 1
ATOM 1668 C CA . ALA B 1 13 ? -10.672 45.031 20.062 1 62.12 13 ALA B CA 1
ATOM 1669 C C . ALA B 1 13 ? -11.977 44.594 19.391 1 62.12 13 ALA B C 1
ATOM 1671 O O . ALA B 1 13 ? -12.125 43.438 19.016 1 62.12 13 ALA B O 1
ATOM 1672 N N . ALA B 1 14 ? -12.922 45.531 19.234 1 61.84 14 ALA B N 1
ATOM 1673 C CA . ALA B 1 14 ? -14.18 45.25 18.547 1 61.84 14 ALA B CA 1
ATOM 1674 C C . ALA B 1 14 ? -13.953 44.969 17.062 1 61.84 14 ALA B C 1
ATOM 1676 O O . ALA B 1 14 ? -14.555 44.062 16.5 1 61.84 14 ALA B O 1
ATOM 1677 N N . LEU B 1 15 ? -13.047 45.656 16.406 1 59.5 15 LEU B N 1
ATOM 1678 C CA . LEU B 1 15 ? -12.734 45.438 14.992 1 59.5 15 LEU B CA 1
ATOM 1679 C C . LEU B 1 15 ? -11.977 44.125 14.805 1 59.5 15 LEU B C 1
ATOM 1681 O O . LEU B 1 15 ? -12.227 43.375 13.852 1 59.5 15 LEU B O 1
ATOM 1685 N N . ALA B 1 16 ? -11.125 43.844 15.75 1 57.12 16 ALA B N 1
ATOM 1686 C CA . ALA B 1 16 ? -10.43 42.562 15.719 1 57.12 16 ALA B CA 1
ATOM 1687 C C . ALA B 1 16 ? -11.406 41.406 15.961 1 57.12 16 ALA B C 1
ATOM 1689 O O . ALA B 1 16 ? -11.32 40.375 15.297 1 57.12 16 ALA B O 1
ATOM 1690 N N . ALA B 1 17 ? -12.367 41.625 16.828 1 55.97 17 ALA B N 1
ATOM 1691 C CA . ALA B 1 17 ? -13.398 40.625 17.062 1 55.97 17 ALA B CA 1
ATOM 1692 C C . ALA B 1 17 ? -14.305 40.469 15.844 1 55.97 17 ALA B C 1
ATOM 1694 O O . ALA B 1 17 ? -14.688 39.375 15.469 1 55.97 17 ALA B O 1
ATOM 1695 N N . ALA B 1 18 ? -14.664 41.562 15.18 1 54.84 18 ALA B N 1
ATOM 1696 C CA . ALA B 1 18 ? -15.484 41.5 13.977 1 54.84 18 ALA B CA 1
ATOM 1697 C C . ALA B 1 18 ? -14.727 40.875 12.812 1 54.84 18 ALA B C 1
ATOM 1699 O O . ALA B 1 18 ? -15.289 40.094 12.047 1 54.84 18 ALA B O 1
ATOM 1700 N N . ALA B 1 19 ? -13.508 41.156 12.617 1 50.75 19 ALA B N 1
ATOM 1701 C CA . ALA B 1 19 ? -12.703 40.562 11.562 1 50.75 19 ALA B CA 1
ATOM 1702 C C . ALA B 1 19 ? -12.523 39.062 11.805 1 50.75 19 ALA B C 1
ATOM 1704 O O . ALA B 1 19 ? -12.602 38.25 10.867 1 50.75 19 ALA B O 1
ATOM 1705 N N . ALA B 1 20 ? -12.312 38.719 13.039 1 49.81 20 ALA B N 1
ATOM 1706 C CA . ALA B 1 20 ? -12.234 37.312 13.398 1 49.81 20 ALA B CA 1
ATOM 1707 C C . ALA B 1 20 ? -13.547 36.594 13.102 1 49.81 20 ALA B C 1
ATOM 1709 O O . ALA B 1 20 ? -13.555 35.438 12.672 1 49.81 20 ALA B O 1
ATOM 1710 N N . TRP B 1 21 ? -14.703 37.312 13.305 1 48 21 TRP B N 1
ATOM 1711 C CA . TRP B 1 21 ? -16.016 36.75 13.016 1 48 21 TRP B CA 1
ATOM 1712 C C . TRP B 1 21 ? -16.203 36.562 11.516 1 48 21 TRP B C 1
ATOM 1714 O O . TRP B 1 21 ? -16.766 35.531 11.086 1 48 21 TRP B O 1
ATOM 1724 N N . THR B 1 22 ? -15.797 37.5 10.734 1 44.97 22 THR B N 1
ATOM 1725 C CA . THR B 1 22 ? -15.961 37.375 9.289 1 44.97 22 THR B CA 1
ATOM 1726 C C . THR B 1 22 ? -15.062 36.281 8.75 1 44.97 22 THR B C 1
ATOM 1728 O O . THR B 1 22 ? -15.445 35.531 7.836 1 44.97 22 THR B O 1
ATOM 1731 N N . VAL B 1 23 ? -13.875 36.344 9.117 1 41.19 23 VAL B N 1
ATOM 1732 C CA . VAL B 1 23 ? -12.953 35.281 8.672 1 41.19 23 VAL B CA 1
ATOM 1733 C C . VAL B 1 23 ? -13.461 33.938 9.133 1 41.19 23 VAL B C 1
ATOM 1735 O O . VAL B 1 23 ? -13.344 32.938 8.406 1 41.19 23 VAL B O 1
ATOM 1738 N N . GLY B 1 24 ? -14.016 33.875 10.312 1 42.06 24 GLY B N 1
ATOM 1739 C CA . GLY B 1 24 ? -14.641 32.656 10.828 1 42.06 24 GLY B CA 1
ATOM 1740 C C . GLY B 1 24 ? -15.789 32.188 9.969 1 42.06 24 GLY B C 1
ATOM 1741 O O . GLY B 1 24 ? -16.188 31.016 10.078 1 42.06 24 GLY B O 1
ATOM 1742 N N . ARG B 1 25 ? -16.578 33.156 9.477 1 41 25 ARG B N 1
ATOM 1743 C CA . ARG B 1 25 ? -17.766 32.781 8.727 1 41 25 ARG B CA 1
ATOM 1744 C C . ARG B 1 25 ? -17.406 32.219 7.363 1 41 25 ARG B C 1
ATOM 1746 O O . ARG B 1 25 ? -18.281 31.922 6.551 1 41 25 ARG B O 1
ATOM 1753 N N . ARG B 1 26 ? -16.312 32.469 6.832 1 42.41 26 ARG B N 1
ATOM 1754 C CA . ARG B 1 26 ? -16.156 31.766 5.555 1 42.41 26 ARG B CA 1
ATOM 1755 C C . ARG B 1 26 ? -16.406 30.281 5.699 1 42.41 26 ARG B C 1
ATOM 1757 O O . ARG B 1 26 ? -15.555 29.547 6.207 1 42.41 26 ARG B O 1
ATOM 1764 N N . GLN B 1 27 ? -17.703 29.938 5.82 1 39.25 27 GLN B N 1
ATOM 1765 C CA . GLN B 1 27 ? -18.297 28.609 5.875 1 39.25 27 GLN B CA 1
ATOM 1766 C C . GLN B 1 27 ? -17.641 27.672 4.867 1 39.25 27 GLN B C 1
ATOM 1768 O O . GLN B 1 27 ? -17.594 27.969 3.674 1 39.25 27 GLN B O 1
ATOM 1773 N N . ALA B 1 28 ? -16.688 26.938 5.305 1 42.75 28 ALA B N 1
ATOM 1774 C CA . ALA B 1 28 ? -16.188 25.844 4.477 1 42.75 28 ALA B CA 1
ATOM 1775 C C . ALA B 1 28 ? -17.297 25.297 3.578 1 42.75 28 ALA B C 1
ATOM 1777 O O . ALA B 1 28 ? -18.453 25.25 3.973 1 42.75 28 ALA B O 1
ATOM 1778 N N . ALA B 1 29 ? -17.266 25.469 2.281 1 42.53 29 ALA B N 1
ATOM 1779 C CA . ALA B 1 29 ? -18.203 24.891 1.331 1 42.53 29 ALA B CA 1
ATOM 1780 C C . ALA B 1 29 ? -18.812 23.609 1.875 1 42.53 29 ALA B C 1
ATOM 1782 O O . ALA B 1 29 ? -18.141 22.812 2.529 1 42.53 29 ALA B O 1
ATOM 1783 N N . PRO B 1 30 ? -20.219 23.578 1.958 1 41.5 30 PRO B N 1
ATOM 1784 C CA . PRO B 1 30 ? -20.891 22.375 2.436 1 41.5 30 PRO B CA 1
ATOM 1785 C C . PRO B 1 30 ? -20.188 21.094 1.99 1 41.5 30 PRO B C 1
ATOM 1787 O O . PRO B 1 30 ? -19.812 20.969 0.82 1 41.5 30 PRO B O 1
ATOM 1790 N N . ALA B 1 31 ? -19.531 20.516 2.924 1 46.06 31 ALA B N 1
ATOM 1791 C CA . ALA B 1 31 ? -18.922 19.203 2.707 1 46.06 31 ALA B CA 1
ATOM 1792 C C . ALA B 1 31 ? -19.766 18.344 1.783 1 46.06 31 ALA B C 1
ATOM 1794 O O . ALA B 1 31 ? -20.984 18.25 1.952 1 46.06 31 ALA B O 1
ATOM 1795 N N . ALA B 1 32 ? -19.609 18.391 0.483 1 47.97 32 ALA B N 1
ATOM 1796 C CA . ALA B 1 32 ? -20.344 17.469 -0.372 1 47.97 32 ALA B CA 1
ATOM 1797 C C . ALA B 1 32 ? -20.688 16.188 0.374 1 47.97 32 ALA B C 1
ATOM 1799 O O . ALA B 1 32 ? -19.922 15.719 1.216 1 47.97 32 ALA B O 1
ATOM 1800 N N . PRO B 1 33 ? -22.031 15.836 0.437 1 48.47 33 PRO B N 1
ATOM 1801 C CA . PRO B 1 33 ? -22.469 14.594 1.08 1 48.47 33 PRO B CA 1
ATOM 1802 C C . PRO B 1 33 ? -21.516 13.43 0.817 1 48.47 33 PRO B C 1
ATOM 1804 O O . PRO B 1 33 ? -20.969 13.312 -0.283 1 48.47 33 PRO B O 1
ATOM 1807 N N . PRO B 1 34 ? -20.984 12.906 1.946 1 57.84 34 PRO B N 1
ATOM 1808 C CA . PRO B 1 34 ? -20.078 11.758 1.819 1 57.84 34 PRO B CA 1
ATOM 1809 C C . PRO B 1 34 ? -20.594 10.711 0.829 1 57.84 34 PRO B C 1
ATOM 1811 O O . PRO B 1 34 ? -21.703 10.219 0.969 1 57.84 34 PRO B O 1
ATOM 1814 N N . ALA B 1 35 ? -20.484 10.938 -0.504 1 61.56 35 ALA B N 1
ATOM 1815 C CA . ALA B 1 35 ? -20.828 9.891 -1.464 1 61.56 35 ALA B CA 1
ATOM 1816 C C . ALA B 1 35 ? -20.328 8.523 -0.985 1 61.56 35 ALA B C 1
ATOM 1818 O O . ALA B 1 35 ? -19.344 8.43 -0.259 1 61.56 35 ALA B O 1
ATOM 1819 N N . PRO B 1 36 ? -21.172 7.492 -1.032 1 70.12 36 PRO B N 1
ATOM 1820 C CA . PRO B 1 36 ? -20.797 6.129 -0.664 1 70.12 36 PRO B CA 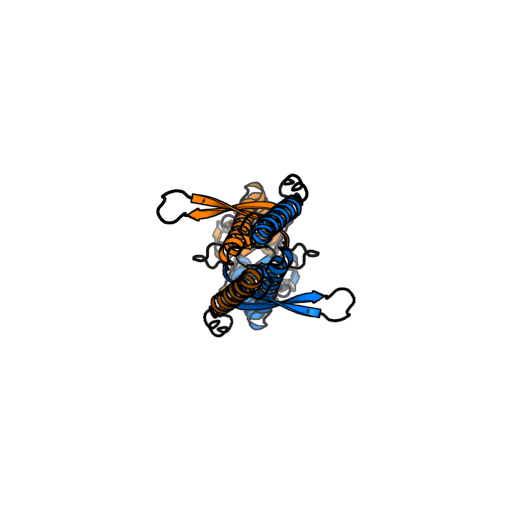1
ATOM 1821 C C . PRO B 1 36 ? -19.453 5.715 -1.261 1 70.12 36 PRO B C 1
ATOM 1823 O O . PRO B 1 36 ? -19.078 6.188 -2.338 1 70.12 36 PRO B O 1
ATOM 1826 N N . PRO B 1 37 ? -18.688 5.047 -0.459 1 79.88 37 PRO B N 1
ATOM 1827 C CA . PRO B 1 37 ? -17.422 4.551 -0.973 1 79.88 37 PRO B CA 1
ATOM 1828 C C . PRO B 1 37 ? -17.562 3.77 -2.277 1 79.88 37 PRO B C 1
ATOM 1830 O O . PRO B 1 37 ? -18.562 3.068 -2.471 1 79.88 37 PRO B O 1
ATOM 1833 N N . MET B 1 38 ? -16.766 4.047 -3.219 1 86.44 38 MET B N 1
ATOM 1834 C CA . MET B 1 38 ? -16.688 3.32 -4.48 1 86.44 38 MET B CA 1
ATOM 1835 C C . MET B 1 38 ? -15.688 2.176 -4.398 1 86.44 38 MET B C 1
ATOM 1837 O O . MET B 1 38 ? -14.586 2.354 -3.881 1 86.44 38 MET B O 1
ATOM 1841 N N . VAL B 1 39 ? -16.219 1.018 -4.75 1 88.44 39 VAL B N 1
ATOM 1842 C CA . VAL B 1 39 ? -15.375 -0.169 -4.742 1 88.44 39 VAL B CA 1
ATOM 1843 C C . VAL B 1 39 ? -15.359 -0.804 -6.129 1 88.44 39 VAL B C 1
ATOM 1845 O O . VAL B 1 39 ? -16.406 -0.983 -6.75 1 88.44 39 VAL B O 1
ATOM 1848 N N . ALA B 1 40 ? -14.172 -0.975 -6.695 1 91.62 40 ALA B N 1
ATOM 1849 C CA . ALA B 1 40 ? -13.984 -1.662 -7.969 1 91.62 40 ALA B CA 1
ATOM 1850 C C . ALA B 1 40 ? -13.109 -2.902 -7.797 1 91.62 40 ALA B C 1
ATOM 1852 O O . ALA B 1 40 ? -12.055 -2.842 -7.164 1 91.62 40 ALA B O 1
ATOM 1853 N N . VAL B 1 41 ? -13.57 -3.996 -8.352 1 93.62 41 VAL B N 1
ATOM 1854 C CA . VAL B 1 41 ? -12.844 -5.254 -8.227 1 93.62 41 VAL B CA 1
ATOM 1855 C C . VAL B 1 41 ? -12.164 -5.59 -9.555 1 93.62 41 VAL B C 1
ATOM 1857 O O . VAL B 1 41 ? -12.781 -5.516 -10.617 1 93.62 41 VAL B O 1
ATOM 1860 N N . GLU B 1 42 ? -10.859 -5.914 -9.469 1 95.75 42 GLU B N 1
ATOM 1861 C CA . GLU B 1 42 ? -10.055 -6.266 -10.633 1 95.75 42 GLU B CA 1
ATOM 1862 C C . GLU B 1 42 ? -9.445 -7.656 -10.484 1 95.75 42 GLU B C 1
ATOM 1864 O O . GLU B 1 42 ? -8.891 -7.988 -9.43 1 95.75 42 GLU B O 1
ATOM 1869 N N . SER B 1 43 ? -9.602 -8.469 -11.539 1 97.31 43 SER B N 1
ATOM 1870 C CA . SER B 1 43 ? -8.977 -9.781 -11.555 1 97.31 43 SER B CA 1
ATOM 1871 C C . SER B 1 43 ? -7.48 -9.68 -11.844 1 97.31 43 SER B C 1
ATOM 1873 O O . SER B 1 43 ? -7.066 -8.938 -12.734 1 97.31 43 SER B O 1
ATOM 1875 N N . LEU B 1 44 ? -6.738 -10.43 -11.07 1 97.94 44 LEU B N 1
ATOM 1876 C CA . LEU B 1 44 ? -5.293 -10.492 -11.25 1 97.94 44 LEU B CA 1
ATOM 1877 C C . LEU B 1 44 ? -4.82 -11.945 -11.32 1 97.94 44 LEU B C 1
ATOM 1879 O O . LEU B 1 44 ? -5.637 -12.867 -11.359 1 97.94 44 LEU B O 1
ATOM 1883 N N . GLY B 1 45 ? -3.516 -12.164 -11.492 1 98.56 45 GLY B N 1
ATOM 1884 C CA . GLY B 1 45 ? -2.836 -13.445 -11.492 1 98.56 45 GLY B CA 1
ATOM 1885 C C . GLY B 1 45 ? -1.349 -13.336 -11.211 1 98.56 45 GLY B C 1
ATOM 1886 O O . GLY B 1 45 ? -0.538 -14.008 -11.844 1 98.56 45 GLY B O 1
ATOM 1887 N N . ASP B 1 46 ? -1.046 -12.453 -10.336 1 98.62 46 ASP B N 1
ATOM 1888 C CA . ASP B 1 46 ? 0.36 -12.195 -10.039 1 98.62 46 ASP B CA 1
ATOM 1889 C C . ASP B 1 46 ? 0.862 -13.109 -8.93 1 98.62 46 ASP B C 1
ATOM 1891 O O . ASP B 1 46 ? 0.314 -13.117 -7.824 1 98.62 46 ASP B O 1
ATOM 1895 N N . LEU B 1 47 ? 1.85 -13.867 -9.219 1 98.81 47 LEU B N 1
ATOM 1896 C CA . LEU B 1 47 ? 2.586 -14.531 -8.148 1 98.81 47 LEU B CA 1
ATOM 1897 C C . LEU B 1 47 ? 3.564 -13.562 -7.484 1 98.81 47 LEU B C 1
ATOM 1899 O O . LEU B 1 47 ? 4.637 -13.289 -8.031 1 98.81 47 LEU B O 1
ATOM 1903 N N . VAL B 1 48 ? 3.135 -13.023 -6.383 1 98.69 48 VAL B N 1
ATOM 1904 C CA . VAL B 1 48 ? 3.98 -12.125 -5.609 1 98.69 48 VAL B CA 1
ATOM 1905 C C . VAL B 1 48 ? 5 -12.93 -4.809 1 98.69 48 VAL B C 1
ATOM 1907 O O . VAL B 1 48 ? 4.637 -13.664 -3.887 1 98.69 48 VAL B O 1
ATOM 1910 N N . SER B 1 49 ? 6.289 -12.711 -5.156 1 98.5 49 SER B N 1
ATOM 1911 C CA . SER B 1 49 ? 7.312 -13.594 -4.598 1 98.5 49 SER B CA 1
ATOM 1912 C C . SER B 1 49 ? 8.258 -12.828 -3.676 1 98.5 49 SER B C 1
ATOM 1914 O O . SER B 1 49 ? 9.039 -13.43 -2.939 1 98.5 49 SER B O 1
ATOM 1916 N N . VAL B 1 50 ? 8.195 -11.516 -3.672 1 98.06 50 VAL B N 1
ATOM 1917 C CA . VAL B 1 50 ? 9.062 -10.734 -2.795 1 98.06 50 VAL B CA 1
ATOM 1918 C C . VAL B 1 50 ? 8.289 -9.539 -2.232 1 98.06 50 VAL B C 1
ATOM 1920 O O . VAL B 1 50 ? 7.539 -8.883 -2.957 1 98.06 50 VAL B O 1
ATOM 1923 N N . ARG B 1 51 ? 8.492 -9.281 -0.984 1 97.62 51 ARG B N 1
ATOM 1924 C CA . ARG B 1 51 ? 8.102 -8.031 -0.336 1 97.62 51 ARG B CA 1
ATOM 1925 C C . ARG B 1 51 ? 9.328 -7.254 0.133 1 97.62 51 ARG B C 1
ATOM 1927 O O . ARG B 1 51 ? 10.211 -7.812 0.787 1 97.62 51 ARG B O 1
ATOM 1934 N N . VAL B 1 52 ? 9.344 -6.059 -0.254 1 96.19 52 VAL B N 1
ATOM 1935 C CA . VAL B 1 52 ? 10.398 -5.172 0.222 1 96.19 52 VAL B CA 1
ATOM 1936 C C . VAL B 1 52 ? 9.828 -4.172 1.221 1 96.19 52 VAL B C 1
ATOM 1938 O O . VAL B 1 52 ? 8.914 -3.41 0.892 1 96.19 52 VAL B O 1
ATOM 1941 N N . ARG B 1 53 ? 10.305 -4.211 2.398 1 94.88 53 ARG B N 1
ATOM 1942 C CA . ARG B 1 53 ? 9.898 -3.24 3.41 1 94.88 53 ARG B CA 1
ATOM 1943 C C . ARG B 1 53 ? 10.844 -2.041 3.422 1 94.88 53 ARG B C 1
ATOM 1945 O O . ARG B 1 53 ? 12.055 -2.195 3.277 1 94.88 53 ARG B O 1
ATOM 1952 N N . TYR B 1 54 ? 10.281 -0.932 3.559 1 93.5 54 TYR B N 1
ATOM 1953 C CA . TYR B 1 54 ? 11 0.34 3.484 1 93.5 54 TYR B CA 1
ATOM 1954 C C . TYR B 1 54 ? 10.742 1.184 4.727 1 93.5 54 TYR B C 1
ATOM 1956 O O . TYR B 1 54 ? 9.625 1.194 5.258 1 93.5 54 TYR B O 1
ATOM 1964 N N . ALA B 1 55 ? 11.82 1.837 5.242 1 93 55 ALA B N 1
ATOM 1965 C CA . ALA B 1 55 ? 11.703 2.838 6.297 1 93 55 ALA B CA 1
ATOM 1966 C C . ALA B 1 55 ? 12.719 3.957 6.109 1 93 55 ALA B C 1
ATOM 1968 O O . ALA B 1 55 ? 13.883 3.699 5.793 1 93 55 ALA B O 1
ATOM 1969 N N . ASN B 1 56 ? 12.227 5.203 6.184 1 91.62 56 ASN B N 1
ATOM 1970 C CA . ASN B 1 56 ? 13.078 6.379 6.055 1 91.62 56 ASN B CA 1
ATOM 1971 C C . ASN B 1 56 ? 12.508 7.574 6.812 1 91.62 56 ASN B C 1
ATOM 1973 O O . ASN B 1 56 ? 11.32 7.582 7.168 1 91.62 56 ASN B O 1
ATOM 1977 N N . VAL B 1 57 ? 13.43 8.469 7.07 1 90.19 57 VAL B N 1
ATOM 1978 C CA . VAL B 1 57 ? 13 9.742 7.648 1 90.19 57 VAL B CA 1
ATOM 1979 C C . VAL B 1 57 ? 13.102 10.844 6.598 1 90.19 57 VAL B C 1
ATOM 1981 O O . VAL B 1 57 ? 14.188 11.117 6.078 1 90.19 57 VAL B O 1
ATOM 1984 N N . ILE B 1 58 ? 11.93 11.414 6.254 1 88.38 58 ILE B N 1
ATOM 1985 C CA . ILE B 1 58 ? 11.859 12.438 5.223 1 88.38 58 ILE B CA 1
ATOM 1986 C C . ILE B 1 58 ? 11.633 13.805 5.867 1 88.38 58 ILE B C 1
ATOM 1988 O O . ILE B 1 58 ? 10.688 13.977 6.645 1 88.38 58 ILE B O 1
ATOM 1992 N N . GLU B 1 59 ? 12.57 14.711 5.582 1 85 59 GLU B N 1
ATOM 1993 C CA . GLU B 1 59 ? 12.398 16.094 5.992 1 85 59 GLU B CA 1
ATOM 1994 C C . GLU B 1 59 ? 12 16.984 4.812 1 85 59 GLU B C 1
ATOM 1996 O O . GLU B 1 59 ? 12.695 17.016 3.791 1 85 59 GLU B O 1
ATOM 2001 N N . PHE B 1 60 ? 10.789 17.562 4.973 1 81.38 60 PHE B N 1
ATOM 2002 C CA . PHE B 1 60 ? 10.336 18.469 3.926 1 81.38 60 PHE B CA 1
ATOM 2003 C C . PHE B 1 60 ? 10.188 19.891 4.469 1 81.38 60 PHE B C 1
ATOM 2005 O O . PHE B 1 60 ? 9.672 20.078 5.57 1 81.38 60 PHE B O 1
ATOM 2012 N N . HIS B 1 61 ? 10.758 20.812 3.689 1 77.88 61 HIS B N 1
ATOM 2013 C CA . HIS B 1 61 ? 10.68 22.219 4.051 1 77.88 61 HIS B CA 1
ATOM 2014 C C . HIS B 1 61 ? 10.008 23.031 2.951 1 77.88 61 HIS B C 1
ATOM 2016 O O . HIS B 1 61 ? 10.312 22.859 1.77 1 77.88 61 HIS B O 1
ATOM 2022 N N . ARG B 1 62 ? 8.977 23.75 3.352 1 74.25 62 ARG B N 1
ATOM 2023 C CA . ARG B 1 62 ? 8.352 24.656 2.396 1 74.25 62 ARG B CA 1
ATOM 2024 C C . ARG B 1 62 ? 8.328 26.078 2.932 1 74.25 62 ARG B C 1
ATOM 2026 O O . ARG B 1 62 ? 7.863 26.328 4.051 1 74.25 62 ARG B O 1
ATOM 2033 N N . THR B 1 63 ? 8.906 26.969 2.125 1 73.25 63 THR B N 1
ATOM 2034 C CA . THR B 1 63 ? 8.891 28.375 2.49 1 73.25 63 THR B CA 1
ATOM 2035 C C . THR B 1 63 ? 7.617 29.047 1.995 1 73.25 63 THR B C 1
ATOM 2037 O O . THR B 1 63 ? 7.211 28.844 0.848 1 73.25 63 THR B O 1
ATOM 2040 N N . MET B 1 64 ? 6.898 29.641 2.896 1 68.94 64 MET B N 1
ATOM 2041 C CA . MET B 1 64 ? 5.723 30.422 2.51 1 68.94 64 MET B CA 1
ATOM 2042 C C . MET B 1 64 ? 6.117 31.828 2.104 1 68.94 64 MET B C 1
ATOM 2044 O O . MET B 1 64 ? 6.828 32.531 2.84 1 68.94 64 MET B O 1
ATOM 2048 N N . THR B 1 65 ? 5.824 32.125 0.915 1 70.69 65 THR B N 1
ATOM 2049 C CA . THR B 1 65 ? 6.102 33.5 0.448 1 70.69 65 THR B CA 1
ATOM 2050 C C . THR B 1 65 ? 4.805 34.25 0.178 1 70.69 65 THR B C 1
ATOM 2052 O O . THR B 1 65 ? 3.777 33.625 -0.13 1 70.69 65 THR B O 1
ATOM 2055 N N . GLN B 1 66 ? 4.688 35.406 0.653 1 64.25 66 GLN B N 1
ATOM 2056 C CA . GLN B 1 66 ? 3.557 36.281 0.35 1 64.25 66 GLN B CA 1
ATOM 2057 C C . GLN B 1 66 ? 3.979 37.406 -0.569 1 64.25 66 GLN B C 1
ATOM 2059 O O . GLN B 1 66 ? 4.969 38.094 -0.304 1 64.25 66 GLN B O 1
ATOM 2064 N N . GLY B 1 67 ? 3.367 37.312 -1.674 1 62.91 67 GLY B N 1
ATOM 2065 C CA . GLY B 1 67 ? 3.635 38.438 -2.568 1 62.91 67 GLY B CA 1
ATOM 2066 C C . GLY B 1 67 ? 3.141 39.75 -2.031 1 62.91 67 GLY B C 1
ATOM 2067 O O . GLY B 1 67 ? 2.084 39.812 -1.398 1 62.91 67 GLY B O 1
ATOM 2068 N N . ILE B 1 68 ? 3.969 40.719 -1.87 1 60.75 68 ILE B N 1
ATOM 2069 C CA . ILE B 1 68 ? 3.557 42.062 -1.513 1 60.75 68 ILE B CA 1
ATOM 2070 C C . ILE B 1 68 ? 2.818 42.719 -2.686 1 60.75 68 ILE B C 1
ATOM 2072 O O . ILE B 1 68 ? 3.385 42.875 -3.77 1 60.75 68 ILE B O 1
ATOM 2076 N N . PRO B 1 69 ? 1.499 42.938 -2.422 1 63.16 69 PRO B N 1
ATOM 2077 C CA . PRO B 1 69 ? 0.796 43.625 -3.51 1 63.16 69 PRO B CA 1
ATOM 2078 C C . PRO B 1 69 ? 1.514 44.875 -3.973 1 63.16 69 PRO B C 1
ATOM 2080 O O . PRO B 1 69 ? 2.098 45.594 -3.156 1 63.16 69 PRO B O 1
ATOM 2083 N N . TRP B 1 70 ? 1.566 45.062 -5.238 1 68.12 70 TRP B N 1
ATOM 2084 C CA . TRP B 1 70 ? 2.062 46.25 -5.898 1 68.12 70 TRP B CA 1
ATOM 2085 C C . TRP B 1 70 ? 3.572 46.188 -6.105 1 68.12 70 TRP B C 1
ATOM 2087 O O . TRP B 1 70 ? 4.168 47.094 -6.703 1 68.12 70 TRP B O 1
ATOM 2097 N N . THR B 1 71 ? 4.164 45.25 -5.422 1 64.56 71 THR B N 1
ATOM 2098 C CA . THR B 1 71 ? 5.582 45.062 -5.699 1 64.56 71 THR B CA 1
ATOM 2099 C C . THR B 1 71 ? 5.836 43.656 -6.277 1 64.56 71 THR B C 1
ATOM 2101 O O . THR B 1 71 ? 4.977 42.781 -6.191 1 64.56 71 THR B O 1
ATOM 2104 N N . ARG B 1 72 ? 6.625 43.438 -7.176 1 70.25 72 ARG B N 1
ATOM 2105 C CA . ARG B 1 72 ? 7.031 42.125 -7.688 1 70.25 72 ARG B CA 1
ATOM 2106 C C . ARG B 1 72 ? 7.852 41.344 -6.652 1 70.25 72 ARG B C 1
ATOM 2108 O O . ARG B 1 72 ? 8.508 40.375 -6.984 1 70.25 72 ARG B O 1
ATOM 2115 N N . TRP B 1 73 ? 7.836 41.875 -5.395 1 65.38 73 TRP B N 1
ATOM 2116 C CA . TRP B 1 73 ? 8.711 41.25 -4.395 1 65.38 73 TRP B CA 1
ATOM 2117 C C . TRP B 1 73 ? 7.984 40.188 -3.613 1 65.38 73 TRP B C 1
ATOM 2119 O O . TRP B 1 73 ? 6.809 40.344 -3.266 1 65.38 73 TRP B O 1
ATOM 2129 N N . GLU B 1 74 ? 8.422 38.938 -3.496 1 68.69 74 GLU B N 1
ATOM 2130 C CA . GLU B 1 74 ? 7.953 37.844 -2.643 1 68.69 74 GLU B CA 1
ATOM 2131 C C . GLU B 1 74 ? 8.773 37.781 -1.357 1 68.69 74 GLU B C 1
ATOM 2133 O O . GLU B 1 74 ? 9.992 37.625 -1.405 1 68.69 74 GLU B O 1
ATOM 2138 N N . LEU B 1 75 ? 8.094 38.188 -0.288 1 68.75 75 LEU B N 1
ATOM 2139 C CA . LEU B 1 75 ? 8.781 38.125 0.997 1 68.75 75 LEU B CA 1
ATOM 2140 C C . LEU B 1 75 ? 8.477 36.844 1.732 1 68.75 75 LEU B C 1
ATOM 2142 O O . LEU B 1 75 ? 7.316 36.406 1.814 1 68.75 75 LEU B O 1
ATOM 2146 N N . PRO B 1 76 ? 9.609 36.125 2.105 1 66.88 76 PRO B N 1
ATOM 2147 C CA . PRO B 1 76 ? 9.383 34.938 2.922 1 66.88 76 P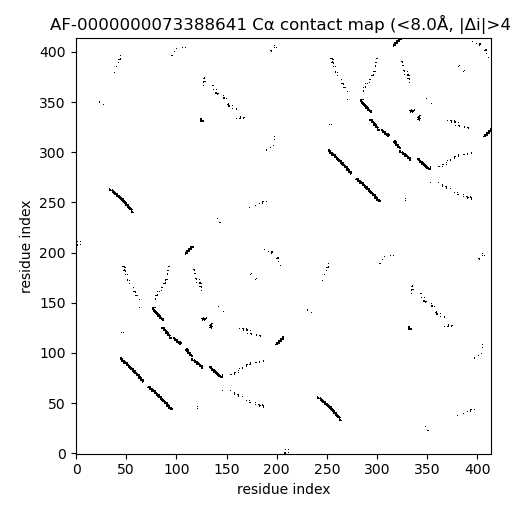RO B CA 1
ATOM 2148 C C . PRO B 1 76 ? 8.781 35.25 4.289 1 66.88 76 PRO B C 1
ATOM 2150 O O . PRO B 1 76 ? 9.375 36.031 5.059 1 66.88 76 PRO B O 1
ATOM 2153 N N . ILE B 1 77 ? 7.508 34.844 4.477 1 69.38 77 ILE B N 1
ATOM 2154 C CA . ILE B 1 77 ? 6.82 35.25 5.703 1 69.38 77 ILE B CA 1
ATOM 2155 C C . ILE B 1 77 ? 6.801 34.062 6.68 1 69.38 77 ILE B C 1
ATOM 2157 O O . ILE B 1 77 ? 6.441 34.219 7.848 1 69.38 77 ILE B O 1
ATOM 2161 N N . GLY B 1 78 ? 7.152 32.875 6.148 1 71.25 78 GLY B N 1
ATOM 2162 C CA . GLY B 1 78 ? 7.137 31.75 7.059 1 71.25 78 GLY B CA 1
ATOM 2163 C C . GLY B 1 78 ? 7.633 30.469 6.418 1 71.25 78 GLY B C 1
ATOM 2164 O O . GLY B 1 78 ? 7.984 30.453 5.234 1 71.25 78 GLY B O 1
ATOM 2165 N N . GLU B 1 79 ? 7.941 29.5 7.293 1 70.75 79 GLU B N 1
ATOM 2166 C CA . GLU B 1 79 ? 8.422 28.203 6.824 1 70.75 79 GLU B CA 1
ATOM 2167 C C . GLU B 1 79 ? 7.68 27.062 7.516 1 70.75 79 GLU B C 1
ATOM 2169 O O . GLU B 1 79 ? 7.332 27.156 8.695 1 70.75 79 GLU B O 1
ATOM 2174 N N . THR B 1 80 ? 7.203 26.188 6.664 1 74.62 80 THR B N 1
ATOM 2175 C CA . THR B 1 80 ? 6.648 24.969 7.227 1 74.62 80 THR B CA 1
ATOM 2176 C C . THR B 1 80 ? 7.645 23.812 7.105 1 74.62 80 THR B C 1
ATOM 2178 O O . THR B 1 80 ? 8.219 23.594 6.035 1 74.62 80 THR B O 1
ATOM 2181 N N . ARG B 1 81 ? 7.949 23.188 8.242 1 76.62 81 ARG B N 1
ATOM 2182 C CA . ARG B 1 81 ? 8.828 22.031 8.281 1 76.62 81 ARG B CA 1
ATOM 2183 C C . ARG B 1 81 ? 8.07 20.766 8.695 1 76.62 81 ARG B C 1
ATOM 2185 O O . ARG B 1 81 ? 7.328 20.797 9.68 1 76.62 81 ARG B O 1
ATOM 2192 N N . VAL B 1 82 ? 8.188 19.797 7.789 1 81.06 82 VAL B N 1
ATOM 2193 C CA . VAL B 1 82 ? 7.543 18.531 8.086 1 81.06 82 VAL B CA 1
ATOM 2194 C C . VAL B 1 82 ? 8.602 17.438 8.227 1 81.06 82 VAL B C 1
ATOM 2196 O O . VAL B 1 82 ? 9.492 17.312 7.391 1 81.06 82 VAL B O 1
ATOM 2199 N N . LEU B 1 83 ? 8.594 16.75 9.383 1 85.38 83 LEU B N 1
ATOM 2200 C CA . LEU B 1 83 ? 9.383 15.547 9.57 1 85.38 83 LEU B CA 1
ATOM 2201 C C . LEU B 1 83 ? 8.492 14.305 9.578 1 85.38 83 LEU B C 1
ATOM 2203 O O . LEU B 1 83 ? 7.727 14.094 10.523 1 85.38 83 LEU B O 1
ATOM 2207 N N . LEU B 1 84 ? 8.625 13.531 8.523 1 89.38 84 LEU B N 1
ATOM 2208 C CA . LEU B 1 84 ? 7.824 12.32 8.352 1 89.38 84 LEU B CA 1
ATOM 2209 C C . LEU B 1 84 ? 8.688 11.07 8.469 1 89.38 84 LEU B C 1
ATOM 2211 O O . LEU B 1 84 ? 9.688 10.93 7.754 1 89.38 84 LEU B O 1
ATOM 2215 N N . VAL B 1 85 ? 8.375 10.273 9.438 1 91.5 85 VAL B N 1
ATOM 2216 C CA . VAL B 1 85 ? 8.891 8.906 9.414 1 91.5 85 VAL B CA 1
ATOM 2217 C C . VAL B 1 85 ? 8.047 8.047 8.484 1 91.5 85 VAL B C 1
ATOM 2219 O O . VAL B 1 85 ? 6.922 7.668 8.82 1 91.5 85 VAL B O 1
ATOM 2222 N N . ALA B 1 86 ? 8.617 7.816 7.359 1 93.06 86 ALA B N 1
ATOM 2223 C CA . ALA B 1 86 ? 7.891 7.109 6.305 1 93.06 86 ALA B CA 1
ATOM 2224 C C . ALA B 1 86 ? 8.227 5.621 6.312 1 93.06 86 ALA B C 1
ATOM 2226 O O . ALA B 1 86 ? 9.398 5.242 6.258 1 93.06 86 ALA B O 1
ATOM 2227 N N . ARG B 1 87 ? 7.234 4.82 6.453 1 94.31 87 ARG B N 1
ATOM 2228 C CA . ARG B 1 87 ? 7.336 3.369 6.336 1 94.31 87 ARG B CA 1
ATOM 2229 C C . ARG B 1 87 ? 6.363 2.836 5.289 1 94.31 87 ARG B C 1
ATOM 2231 O O . ARG B 1 87 ? 5.297 3.418 5.066 1 94.31 87 ARG B O 1
ATOM 2238 N N . GLY B 1 88 ? 6.75 1.799 4.609 1 94.81 88 GLY B N 1
ATOM 2239 C CA . GLY B 1 88 ? 5.93 1.197 3.572 1 94.81 88 GLY B CA 1
ATOM 2240 C C . GLY B 1 88 ? 6.504 -0.098 3.031 1 94.81 88 GLY B C 1
ATOM 2241 O O . GLY B 1 88 ? 7.461 -0.641 3.592 1 94.81 88 GLY B O 1
ATOM 2242 N N . ASP B 1 89 ? 5.824 -0.585 2.064 1 95 89 ASP B N 1
ATOM 2243 C CA . ASP B 1 89 ? 6.297 -1.812 1.431 1 95 89 ASP B CA 1
ATOM 2244 C C . ASP B 1 89 ? 5.891 -1.861 -0.041 1 95 89 ASP B C 1
ATOM 2246 O O . ASP B 1 89 ? 5.012 -1.114 -0.473 1 95 89 ASP B O 1
ATOM 2250 N N . CYS B 1 90 ? 6.609 -2.631 -0.709 1 96.06 90 CYS B N 1
ATOM 2251 C CA . CYS B 1 90 ? 6.262 -2.912 -2.1 1 96.06 90 CYS B CA 1
ATOM 2252 C C . CYS B 1 90 ? 6.309 -4.41 -2.381 1 96.06 90 CYS B C 1
ATOM 2254 O O . CYS B 1 90 ? 7.031 -5.148 -1.714 1 96.06 90 CYS B O 1
ATOM 2256 N N . LEU B 1 91 ? 5.473 -4.812 -3.254 1 97.75 91 LEU B N 1
ATOM 2257 C CA . LEU B 1 91 ? 5.336 -6.203 -3.664 1 97.75 91 LEU B CA 1
ATOM 2258 C C . LEU B 1 91 ? 5.809 -6.398 -5.102 1 97.75 91 LEU B C 1
ATOM 2260 O O . LEU B 1 91 ? 5.414 -5.648 -5.996 1 97.75 91 LEU B O 1
ATOM 2264 N N . VAL B 1 92 ? 6.676 -7.344 -5.273 1 98.06 92 VAL B N 1
ATOM 2265 C CA . VAL B 1 92 ? 7.207 -7.672 -6.59 1 98.06 92 VAL B CA 1
ATOM 2266 C C . VAL B 1 92 ? 6.809 -9.102 -6.965 1 98.06 92 VAL B C 1
ATOM 2268 O O . VAL B 1 92 ? 6.883 -10.008 -6.137 1 98.06 92 VAL B O 1
ATOM 2271 N N . GLY B 1 93 ? 6.34 -9.242 -8.18 1 98.12 93 GLY B N 1
ATOM 2272 C CA . GLY B 1 93 ? 5.891 -10.555 -8.617 1 98.12 93 GLY B CA 1
ATOM 2273 C C . GLY B 1 93 ? 5.824 -10.688 -10.125 1 98.12 93 GLY B C 1
ATOM 2274 O O . GLY B 1 93 ? 6.258 -9.789 -10.852 1 98.12 93 GLY B O 1
ATOM 2275 N N . THR B 1 94 ? 5.363 -11.82 -10.555 1 98.31 94 THR B N 1
ATOM 2276 C CA . THR B 1 94 ? 5.258 -12.156 -11.969 1 98.31 94 THR B CA 1
ATOM 2277 C C . THR B 1 94 ? 3.82 -12.516 -12.336 1 98.31 94 THR B C 1
ATOM 2279 O O . THR B 1 94 ? 3.148 -13.234 -11.594 1 98.31 94 THR B O 1
ATOM 2282 N N . ASP B 1 95 ? 3.383 -12.039 -13.438 1 98.31 95 ASP B N 1
ATOM 2283 C CA . ASP B 1 95 ? 2.031 -12.312 -13.914 1 98.31 95 ASP B CA 1
ATOM 2284 C C . ASP B 1 95 ? 1.94 -13.711 -14.516 1 98.31 95 ASP B C 1
ATOM 2286 O O . ASP B 1 95 ? 2.424 -13.945 -15.625 1 98.31 95 ASP B O 1
ATOM 2290 N N . LEU B 1 96 ? 1.227 -14.594 -13.898 1 98.12 96 LEU B N 1
ATOM 2291 C CA . LEU B 1 96 ? 1.144 -15.977 -14.359 1 98.12 96 LEU B CA 1
ATOM 2292 C C . LEU B 1 96 ? 0.115 -16.125 -15.477 1 98.12 96 LEU B C 1
ATOM 2294 O O . LEU B 1 96 ? 0.093 -17.141 -16.172 1 98.12 96 LEU B O 1
ATOM 2298 N N . ARG B 1 97 ? -0.709 -15.211 -15.703 1 97.06 97 ARG B N 1
ATOM 2299 C CA . ARG B 1 97 ? -1.673 -15.258 -16.797 1 97.06 97 ARG B CA 1
ATOM 2300 C C . ARG B 1 97 ? -0.969 -15.211 -18.156 1 97.06 97 ARG B C 1
ATOM 2302 O O . ARG B 1 97 ? -1.519 -15.664 -19.156 1 97.06 97 ARG B O 1
ATOM 2309 N N . ALA B 1 98 ? 0.214 -14.617 -18.109 1 96.19 98 ALA B N 1
ATOM 2310 C CA . ALA B 1 98 ? 0.994 -14.477 -19.328 1 96.19 98 ALA B CA 1
ATOM 2311 C C . ALA B 1 98 ? 1.952 -15.648 -19.516 1 96.19 98 ALA B C 1
ATOM 2313 O O . ALA B 1 98 ? 2.773 -15.648 -20.438 1 96.19 98 ALA B O 1
ATOM 2314 N N . ALA B 1 99 ? 1.925 -16.562 -18.625 1 95.94 99 ALA B N 1
ATOM 2315 C CA . ALA B 1 99 ? 2.787 -17.734 -18.703 1 95.94 99 ALA B CA 1
ATOM 2316 C C . ALA B 1 99 ? 2.4 -18.609 -19.891 1 95.94 99 ALA B C 1
ATOM 2318 O O . ALA B 1 99 ? 1.215 -18.797 -20.188 1 95.94 99 ALA B O 1
ATOM 2319 N N . ARG B 1 100 ? 3.455 -19.188 -20.531 1 94.31 100 ARG B N 1
ATOM 2320 C CA . ARG B 1 100 ? 3.223 -20.078 -21.672 1 94.31 100 ARG B CA 1
ATOM 2321 C C . ARG B 1 100 ? 4.207 -21.234 -21.672 1 94.31 100 ARG B C 1
ATOM 2323 O O . ARG B 1 100 ? 5.395 -21.062 -21.391 1 94.31 100 ARG B O 1
ATOM 2330 N N . TYR B 1 101 ? 3.678 -22.359 -21.953 1 93.44 101 TYR B N 1
ATOM 2331 C CA . TYR B 1 101 ? 4.555 -23.516 -22.125 1 93.44 101 TYR B CA 1
ATOM 2332 C C . TYR B 1 101 ? 5.176 -23.516 -23.516 1 93.44 101 TYR B C 1
ATOM 2334 O O . TYR B 1 101 ? 4.508 -23.203 -24.5 1 93.44 101 TYR B O 1
ATOM 2342 N N . GLU B 1 102 ? 6.418 -23.797 -23.391 1 91.81 102 GLU B N 1
ATOM 2343 C CA . GLU B 1 102 ? 7.184 -23.969 -24.625 1 91.81 102 GLU B CA 1
ATOM 2344 C C . GLU B 1 102 ? 7.961 -25.281 -24.609 1 91.81 102 GLU B C 1
ATOM 2346 O O . GLU B 1 102 ? 8.148 -25.891 -23.562 1 91.81 102 GLU B O 1
ATOM 2351 N N . GLN B 1 103 ? 8.32 -25.766 -25.844 1 90.5 103 GLN B N 1
ATOM 2352 C CA . GLN B 1 103 ? 9.172 -26.938 -26 1 90.5 103 GLN B CA 1
ATOM 2353 C C . GLN B 1 103 ? 8.656 -28.109 -25.156 1 90.5 103 GLN B C 1
ATOM 2355 O O . GLN B 1 103 ? 9.422 -28.719 -24.406 1 90.5 103 GLN B O 1
ATOM 2360 N N . VAL B 1 104 ? 7.438 -28.453 -25.297 1 88.69 104 VAL B N 1
ATOM 2361 C CA . VAL B 1 104 ? 6.805 -29.531 -24.547 1 88.69 104 VAL B CA 1
ATOM 2362 C C . VAL B 1 104 ? 7.164 -30.875 -25.172 1 88.69 104 VAL B C 1
ATOM 2364 O O . VAL B 1 104 ? 6.938 -31.094 -26.359 1 88.69 104 VAL B O 1
ATOM 2367 N N . ASP B 1 105 ? 7.844 -31.703 -24.406 1 90.69 105 ASP B N 1
ATOM 2368 C CA . ASP B 1 105 ? 8.172 -33.062 -24.812 1 90.69 105 ASP B CA 1
ATOM 2369 C C . ASP B 1 105 ? 7.414 -34.094 -23.969 1 90.69 105 ASP B C 1
ATOM 2371 O O . ASP B 1 105 ? 7.832 -34.406 -22.859 1 90.69 105 ASP B O 1
ATOM 2375 N N . THR B 1 106 ? 6.387 -34.656 -24.469 1 86.44 106 THR B N 1
ATOM 2376 C CA . THR B 1 106 ? 5.52 -35.562 -23.75 1 86.44 106 THR B CA 1
ATOM 2377 C C . THR B 1 106 ? 6.25 -36.875 -23.453 1 86.44 106 THR B C 1
ATOM 2379 O O . THR B 1 106 ? 6.016 -37.5 -22.422 1 86.44 106 THR B O 1
ATOM 2382 N N . ALA B 1 107 ? 7.113 -37.281 -24.438 1 89.69 107 ALA B N 1
ATOM 2383 C CA . ALA B 1 107 ? 7.855 -38.531 -24.266 1 89.69 107 ALA B CA 1
ATOM 2384 C C . ALA B 1 107 ? 8.859 -38.406 -23.125 1 89.69 107 ALA B C 1
ATOM 2386 O O . ALA B 1 107 ? 8.961 -39.312 -22.281 1 89.69 107 ALA B O 1
ATOM 2387 N N . ALA B 1 108 ? 9.562 -37.344 -23.047 1 90.62 108 ALA B N 1
ATOM 2388 C CA . ALA B 1 108 ? 10.602 -37.125 -22.047 1 90.62 108 ALA B CA 1
ATOM 2389 C C . ALA B 1 108 ? 10.016 -36.531 -20.781 1 90.62 108 ALA B C 1
ATOM 2391 O O . ALA B 1 108 ? 10.688 -36.469 -19.75 1 90.62 108 ALA B O 1
ATOM 2392 N N . HIS B 1 109 ? 8.719 -36.062 -20.828 1 88.88 109 HIS B N 1
ATOM 2393 C CA . HIS B 1 109 ? 8.047 -35.375 -19.734 1 88.88 109 HIS B CA 1
ATOM 2394 C C . HIS B 1 109 ? 8.812 -34.125 -19.312 1 88.88 109 HIS B C 1
ATOM 2396 O O . HIS B 1 109 ? 9.062 -33.906 -18.125 1 88.88 109 HIS B O 1
ATOM 2402 N N . THR B 1 110 ? 9.258 -33.375 -20.266 1 91.38 110 THR B N 1
ATOM 2403 C CA . THR B 1 110 ? 9.938 -32.094 -20.031 1 91.38 110 THR B CA 1
ATOM 2404 C C . THR B 1 110 ? 9.203 -30.953 -20.719 1 91.38 110 THR B C 1
ATOM 2406 O O . THR B 1 110 ? 8.531 -31.156 -21.734 1 91.38 110 THR B O 1
ATOM 2409 N N . ALA B 1 111 ? 9.195 -29.781 -20.109 1 91.94 111 ALA B N 1
ATOM 2410 C CA . ALA B 1 111 ? 8.602 -28.578 -20.688 1 91.94 111 ALA B CA 1
ATOM 2411 C C . ALA B 1 111 ? 9.32 -27.328 -20.188 1 91.94 111 ALA B C 1
ATOM 2413 O O . ALA B 1 111 ? 10.008 -27.359 -19.172 1 91.94 111 ALA B O 1
ATOM 2414 N N . VAL B 1 112 ? 9.281 -26.375 -21 1 94.69 112 VAL B N 1
ATOM 2415 C CA . VAL B 1 112 ? 9.789 -25.062 -20.609 1 94.69 112 VAL B CA 1
ATOM 2416 C C . VAL B 1 112 ? 8.633 -24.094 -20.406 1 94.69 112 VAL B C 1
ATOM 2418 O O . VAL B 1 112 ? 7.77 -23.953 -21.266 1 94.69 112 VAL B O 1
ATOM 2421 N N . LEU B 1 113 ? 8.539 -23.516 -19.234 1 95.31 113 LEU B N 1
ATOM 2422 C CA . LEU B 1 113 ? 7.539 -22.5 -18.938 1 95.31 113 LEU B CA 1
ATOM 2423 C C . LEU B 1 113 ? 8.117 -21.109 -19.094 1 95.31 113 LEU B C 1
ATOM 2425 O O . LEU B 1 113 ? 8.977 -20.688 -18.328 1 95.31 113 LEU B O 1
ATOM 2429 N N . ALA B 1 114 ? 7.637 -20.391 -20.078 1 97.44 114 ALA B N 1
ATOM 2430 C CA . ALA B 1 114 ? 8.047 -19 -20.266 1 97.44 114 ALA B CA 1
ATOM 2431 C C . ALA B 1 114 ? 7.246 -18.062 -19.391 1 97.44 114 ALA B C 1
ATOM 2433 O O . ALA B 1 114 ? 6.012 -18.062 -19.422 1 97.44 114 ALA B O 1
ATOM 2434 N N . LEU B 1 115 ? 7.965 -17.297 -18.594 1 97.81 115 LEU B N 1
ATOM 2435 C CA . LEU B 1 115 ? 7.332 -16.344 -17.688 1 97.81 115 LEU B CA 1
ATOM 2436 C C . LEU B 1 115 ? 7.766 -14.922 -18.016 1 97.81 115 LEU B C 1
ATOM 2438 O O . LEU B 1 115 ? 8.891 -14.703 -18.469 1 97.81 115 LEU B O 1
ATOM 2442 N N . PRO B 1 116 ? 6.852 -13.945 -17.906 1 97.81 116 PRO B N 1
ATOM 2443 C CA . PRO B 1 116 ? 7.293 -12.555 -18.031 1 97.81 116 PRO B CA 1
ATOM 2444 C C . PRO B 1 116 ? 8.211 -12.133 -16.891 1 97.81 116 PRO B C 1
ATOM 2446 O O . PRO B 1 116 ? 8.234 -12.773 -15.836 1 97.81 116 PRO B O 1
ATOM 2449 N N . ALA B 1 117 ? 8.938 -11.055 -17.094 1 97.06 117 ALA B N 1
ATOM 2450 C CA . ALA B 1 117 ? 9.828 -10.539 -16.047 1 97.06 117 ALA B CA 1
ATOM 2451 C C . ALA B 1 117 ? 9.031 -10.055 -14.836 1 97.06 117 ALA B C 1
ATOM 2453 O O . ALA B 1 117 ? 7.922 -9.539 -14.984 1 97.06 117 ALA B O 1
ATOM 2454 N N . PRO B 1 118 ? 9.57 -10.297 -13.625 1 97.38 118 PRO B N 1
ATOM 2455 C CA . PRO B 1 118 ? 8.906 -9.742 -12.445 1 97.38 118 PRO B CA 1
ATOM 2456 C C . PRO B 1 118 ? 8.75 -8.227 -12.516 1 97.38 118 PRO B C 1
ATOM 2458 O O . PRO B 1 118 ? 9.547 -7.547 -13.172 1 97.38 118 PRO B O 1
ATOM 2461 N N . ARG B 1 119 ? 7.734 -7.727 -11.906 1 96.25 119 ARG B N 1
ATOM 2462 C CA . ARG B 1 119 ? 7.453 -6.297 -11.852 1 96.25 119 ARG B CA 1
ATOM 2463 C C . ARG B 1 119 ? 6.867 -5.898 -10.508 1 96.25 119 ARG B C 1
ATOM 2465 O O . ARG B 1 119 ? 6.496 -6.762 -9.703 1 96.25 119 ARG B O 1
ATOM 2472 N N . THR B 1 120 ? 6.859 -4.605 -10.297 1 96.06 120 THR B N 1
ATOM 2473 C CA . THR B 1 120 ? 6.215 -4.102 -9.086 1 96.06 120 THR B CA 1
ATOM 2474 C C . THR B 1 120 ? 4.695 -4.23 -9.195 1 96.06 120 THR B C 1
ATOM 2476 O O . THR B 1 120 ? 4.086 -3.729 -10.141 1 96.06 120 THR B O 1
ATOM 2479 N N . VAL B 1 121 ? 4.09 -4.953 -8.266 1 96.56 121 VAL B N 1
ATOM 2480 C CA . VAL B 1 121 ? 2.648 -5.176 -8.258 1 96.56 121 VAL B CA 1
ATOM 2481 C C . VAL B 1 121 ? 1.962 -4.086 -7.438 1 96.56 121 VAL B C 1
ATOM 2483 O O . VAL B 1 121 ? 0.86 -3.648 -7.773 1 96.56 121 VAL B O 1
ATOM 2486 N N . SER B 1 122 ? 2.633 -3.664 -6.355 1 95.94 122 SER B N 1
ATOM 2487 C CA . SER B 1 122 ? 2.135 -2.609 -5.48 1 95.94 122 SER B CA 1
ATOM 2488 C C . SER B 1 122 ? 3.271 -1.955 -4.703 1 95.94 122 SER B C 1
ATOM 2490 O O . SER B 1 122 ? 4.238 -2.623 -4.32 1 95.94 122 SER B O 1
ATOM 2492 N N . ALA B 1 123 ? 3.189 -0.724 -4.523 1 95.38 123 ALA B N 1
ATOM 2493 C CA . ALA B 1 123 ? 4.109 0.07 -3.713 1 95.38 123 ALA B CA 1
ATOM 2494 C C . ALA B 1 123 ? 3.371 1.182 -2.973 1 95.38 123 ALA B C 1
ATOM 2496 O O . ALA B 1 123 ? 2.795 2.074 -3.598 1 95.38 123 ALA B O 1
ATOM 2497 N N . ARG B 1 124 ? 3.381 1.113 -1.666 1 95.12 124 ARG B N 1
ATOM 2498 C CA . ARG B 1 124 ? 2.545 2.045 -0.915 1 95.12 124 ARG B CA 1
ATOM 2499 C C . ARG B 1 124 ? 3.172 2.375 0.436 1 95.12 124 ARG B C 1
ATOM 2501 O O . ARG B 1 124 ? 3.945 1.583 0.978 1 95.12 124 ARG B O 1
ATOM 2508 N N . VAL B 1 125 ? 2.729 3.529 0.938 1 95 125 VAL B N 1
ATOM 2509 C CA . VAL B 1 125 ? 3.078 3.928 2.297 1 95 125 VAL B CA 1
ATOM 2510 C C . VAL B 1 125 ? 2.111 3.287 3.291 1 95 125 VAL B C 1
ATOM 2512 O O . VAL B 1 125 ? 0.92 3.148 3.004 1 95 125 VAL B O 1
ATOM 2515 N N . ASN B 1 126 ? 2.619 2.879 4.398 1 94.75 126 ASN B N 1
ATOM 2516 C CA . ASN B 1 126 ? 1.825 2.24 5.445 1 94.75 126 ASN B CA 1
ATOM 2517 C C . ASN B 1 126 ? 1.322 3.254 6.465 1 94.75 126 ASN B C 1
ATOM 2519 O O . ASN B 1 126 ? 2.117 3.971 7.078 1 94.75 126 ASN B O 1
ATOM 2523 N N . HIS B 1 127 ? 0.034 3.289 6.652 1 93.88 127 HIS B N 1
ATOM 2524 C CA . HIS B 1 127 ? -0.541 4.215 7.621 1 93.88 127 HIS B CA 1
ATOM 2525 C C . HIS B 1 127 ? -1.169 3.469 8.789 1 93.88 127 HIS B C 1
ATOM 2527 O O . HIS B 1 127 ? -2.096 3.973 9.43 1 93.88 127 HIS B O 1
ATOM 2533 N N . GLY B 1 128 ? -0.809 2.248 8.992 1 88.88 128 GLY B N 1
ATOM 2534 C CA . GLY B 1 128 ? -1.241 1.512 10.164 1 88.88 128 GLY B CA 1
ATOM 2535 C C . GLY B 1 128 ? -0.691 2.08 11.461 1 88.88 128 GLY B C 1
ATOM 2536 O O . GLY B 1 128 ? -0.082 3.15 11.469 1 88.88 128 GLY B O 1
ATOM 2537 N N . PRO B 1 129 ? -0.966 1.354 12.531 1 87.44 129 PRO B N 1
ATOM 2538 C CA . PRO B 1 129 ? -0.433 1.801 13.82 1 87.44 129 PRO B CA 1
ATOM 2539 C C . PRO B 1 129 ? 1.093 1.855 13.836 1 87.44 129 PRO B C 1
ATOM 2541 O O . PRO B 1 129 ? 1.753 1.011 13.227 1 87.44 129 PRO B O 1
ATOM 2544 N N . ARG B 1 130 ? 1.579 2.822 14.531 1 84.31 130 ARG B N 1
ATOM 2545 C CA . ARG B 1 130 ? 3.021 3.037 14.602 1 84.31 130 ARG B CA 1
ATOM 2546 C C . ARG B 1 130 ? 3.74 1.774 15.062 1 84.31 130 ARG B C 1
ATOM 2548 O O . ARG B 1 130 ? 4.801 1.431 14.531 1 84.31 130 ARG B O 1
ATOM 2555 N N . ASP B 1 131 ? 3.188 1.082 15.969 1 85.69 131 ASP B N 1
ATOM 2556 C CA . ASP B 1 131 ? 3.799 -0.114 16.531 1 85.69 131 ASP B CA 1
ATOM 2557 C C . ASP B 1 131 ? 3.764 -1.275 15.547 1 85.69 131 ASP B C 1
ATOM 2559 O O . ASP B 1 131 ? 4.484 -2.262 15.711 1 85.69 131 ASP B O 1
ATOM 2563 N N . GLN B 1 132 ? 2.982 -1.128 14.492 1 84.56 132 GLN B N 1
ATOM 2564 C CA . GLN B 1 132 ? 2.887 -2.18 13.484 1 84.56 132 GLN B CA 1
ATOM 2565 C C . GLN B 1 132 ? 3.514 -1.737 12.164 1 84.56 132 GLN B C 1
ATOM 2567 O O . GLN B 1 132 ? 3.152 -2.244 11.102 1 84.56 132 GLN B O 1
ATOM 2572 N N . GLY B 1 133 ? 4.379 -0.736 12.258 1 86.31 133 GLY B N 1
ATOM 2573 C CA . GLY B 1 133 ? 5.141 -0.34 11.078 1 86.31 133 GLY B CA 1
ATOM 2574 C C . GLY B 1 133 ? 4.48 0.774 10.289 1 86.31 133 GLY B C 1
ATOM 2575 O O . GLY B 1 133 ? 4.75 0.941 9.102 1 86.31 133 GLY B O 1
ATOM 2576 N N . GLY B 1 134 ? 3.598 1.438 10.898 1 91 134 GLY B N 1
ATOM 2577 C CA . GLY B 1 134 ? 2.953 2.553 10.227 1 91 134 GLY B CA 1
ATOM 2578 C C . GLY B 1 134 ? 3.797 3.814 10.219 1 91 134 GLY B C 1
ATOM 2579 O O . GLY B 1 134 ? 4.688 3.977 11.055 1 91 134 GLY B O 1
ATOM 2580 N N . SER B 1 135 ? 3.574 4.672 9.242 1 92.62 135 SER B N 1
ATOM 2581 C CA . SER B 1 135 ? 4.234 5.973 9.148 1 92.62 135 SER B CA 1
ATOM 2582 C C . SER B 1 135 ? 3.656 6.961 10.156 1 92.62 135 SER B C 1
ATOM 2584 O O . SER B 1 135 ? 2.52 6.805 10.609 1 92.62 135 SER B O 1
ATOM 2586 N N . TYR B 1 136 ? 4.453 7.953 10.539 1 87.94 136 TYR B N 1
ATOM 2587 C CA . TYR B 1 136 ? 3.939 8.984 11.43 1 87.94 136 TYR B CA 1
ATOM 2588 C C . TYR B 1 136 ? 4.711 10.289 11.258 1 87.94 136 TYR B C 1
ATOM 2590 O O . TYR B 1 136 ? 5.871 10.281 10.844 1 87.94 136 TYR B O 1
ATOM 2598 N N . PHE B 1 137 ? 3.939 11.344 11.531 1 84.06 137 PHE B N 1
ATOM 2599 C CA . PHE B 1 137 ? 4.547 12.664 11.477 1 84.06 137 PHE B CA 1
ATOM 2600 C C . PHE B 1 137 ? 5.141 13.039 12.836 1 84.06 137 PHE B C 1
ATOM 2602 O O . PHE B 1 137 ? 4.434 13.062 13.844 1 84.06 137 PHE B O 1
ATOM 2609 N N . TYR B 1 138 ? 6.395 13.172 12.844 1 75.94 138 TYR B N 1
ATOM 2610 C CA . TYR B 1 138 ? 7.07 13.5 14.094 1 75.94 138 TYR B CA 1
ATOM 2611 C C . TYR B 1 138 ? 6.984 15 14.375 1 75.94 138 TYR B C 1
ATOM 2613 O O . TYR B 1 138 ? 6.773 15.406 15.523 1 75.94 138 TYR B O 1
ATOM 2621 N N . ALA B 1 139 ? 7.223 15.805 13.438 1 66.81 139 ALA B N 1
ATOM 2622 C CA . ALA B 1 139 ? 7.207 17.25 13.68 1 66.81 139 ALA B CA 1
ATOM 2623 C C . ALA B 1 139 ? 6.559 17.984 12.508 1 66.81 139 ALA B C 1
ATOM 2625 O O . ALA B 1 139 ? 6.75 17.625 11.352 1 66.81 139 ALA B O 1
ATOM 2626 N N . LEU B 1 140 ? 5.543 18.828 12.75 1 68.38 140 LEU B N 1
ATOM 2627 C CA . LEU B 1 140 ? 4.996 19.812 11.812 1 68.38 140 LEU B CA 1
ATOM 2628 C C . LEU B 1 140 ? 5.09 21.219 12.391 1 68.38 140 LEU B C 1
ATOM 2630 O O . LEU B 1 140 ? 4.355 21.562 13.32 1 68.38 140 LEU B O 1
ATOM 2634 N N . HIS B 1 141 ? 6.188 21.875 11.977 1 66.06 141 HIS B N 1
ATOM 2635 C CA . HIS B 1 141 ? 6.457 23.188 12.562 1 66.06 141 HIS B CA 1
ATOM 2636 C C . HIS B 1 141 ? 6.297 24.297 11.523 1 66.06 141 HIS B C 1
ATOM 2638 O O . HIS B 1 141 ? 6.777 24.172 10.398 1 66.06 141 HIS B O 1
ATOM 2644 N N . GLY B 1 142 ? 5.355 25.188 11.852 1 64.88 142 GLY B N 1
ATOM 2645 C CA . GLY B 1 142 ? 5.281 26.422 11.086 1 64.88 142 GLY B CA 1
ATOM 2646 C C . GLY B 1 142 ? 5.992 27.578 11.758 1 64.88 142 GLY B C 1
ATOM 2647 O O . GLY B 1 142 ? 5.992 27.688 12.992 1 64.88 142 GLY B O 1
ATOM 2648 N N . SER B 1 143 ? 6.91 28.234 11.023 1 63.75 143 SER B N 1
ATOM 2649 C CA . SER B 1 143 ? 7.609 29.391 11.578 1 63.75 143 SER B CA 1
ATOM 2650 C C . SER B 1 143 ? 7.184 30.688 10.891 1 63.75 143 SER B C 1
ATOM 2652 O O . SER B 1 143 ? 6.539 30.656 9.844 1 63.75 143 SER B O 1
ATOM 2654 N N . GLY B 1 144 ? 7.469 31.828 11.57 1 62.81 144 GLY B N 1
ATOM 2655 C CA . GLY B 1 144 ? 7.129 33.156 11.062 1 62.81 144 GLY B CA 1
ATOM 2656 C C . GLY B 1 144 ? 5.66 33.5 11.211 1 62.81 144 GLY B C 1
ATOM 2657 O O . GLY B 1 144 ? 5.086 33.312 12.289 1 62.81 144 GLY B O 1
ATOM 2658 N N . LEU B 1 145 ? 5.137 34.125 10.078 1 61.62 145 LEU B N 1
ATOM 2659 C CA . LEU B 1 145 ? 3.746 34.562 10.133 1 61.62 145 LEU B CA 1
ATOM 2660 C C . LEU B 1 145 ? 2.811 33.438 9.672 1 61.62 145 LEU B C 1
ATOM 2662 O O . LEU B 1 145 ? 1.594 33.625 9.609 1 61.62 145 LEU B O 1
ATOM 2666 N N . GLU B 1 146 ? 3.459 32.312 9.336 1 57.12 146 GLU B N 1
ATOM 2667 C CA . GLU B 1 146 ? 2.686 31.219 8.781 1 57.12 146 GLU B CA 1
ATOM 2668 C C . GLU B 1 146 ? 1.537 30.828 9.703 1 57.12 146 GLU B C 1
ATOM 2670 O O . GLU B 1 146 ? 0.415 30.594 9.242 1 57.12 146 GLU B O 1
ATOM 2675 N N . PRO B 1 147 ? 1.799 30.688 10.945 1 55.31 147 PRO B N 1
ATOM 2676 C CA . PRO B 1 147 ? 0.695 30.297 11.82 1 55.31 147 PRO B CA 1
ATOM 2677 C C . PRO B 1 147 ? -0.426 31.328 11.859 1 55.31 147 PRO B C 1
ATOM 2679 O O . PRO B 1 147 ? -1.556 31.016 12.242 1 55.31 147 PRO B O 1
ATOM 2682 N N . LEU B 1 148 ? 0.01 32.469 11.477 1 55.44 148 LEU B N 1
ATOM 2683 C CA . LEU B 1 148 ? -0.962 33.562 11.57 1 55.44 148 LEU B CA 1
ATOM 2684 C C . LEU B 1 148 ? -1.771 33.688 10.281 1 55.44 148 LEU B C 1
ATOM 2686 O O . LEU B 1 148 ? -2.795 34.375 10.242 1 55.44 148 LEU B O 1
ATOM 2690 N N . VAL B 1 149 ? -1.091 33.312 9.203 1 53.22 149 VAL B N 1
ATOM 2691 C CA . VAL B 1 149 ? -1.804 33.375 7.934 1 53.22 149 VAL B CA 1
ATOM 2692 C C . VAL B 1 149 ? -2.873 32.281 7.883 1 53.22 149 VAL B C 1
ATOM 2694 O O . VAL B 1 149 ? -2.564 31.078 8.008 1 53.22 149 VAL B O 1
ATOM 2697 N N . PRO B 1 150 ? -4.066 32.844 7.848 1 49.56 150 PRO B N 1
ATOM 2698 C CA . PRO B 1 150 ? -5.16 31.891 7.699 1 49.56 150 PRO B CA 1
ATOM 2699 C C . PRO B 1 150 ? -5.039 31.047 6.426 1 49.56 150 PRO B C 1
ATOM 2701 O O . PRO B 1 150 ? -4.531 31.531 5.41 1 49.56 150 PRO B O 1
ATOM 2704 N N . GLY B 1 151 ? -5.012 29.844 6.488 1 51.44 151 GLY B N 1
ATOM 2705 C CA . GLY B 1 151 ? -5.094 29.016 5.289 1 51.44 151 GLY B CA 1
ATOM 2706 C C . GLY B 1 151 ? -4.285 27.75 5.387 1 51.44 151 GLY B C 1
ATOM 2707 O O . GLY B 1 151 ? -3.115 27.766 5.777 1 51.44 151 GLY B O 1
ATOM 2708 N N . SER B 1 152 ? -4.91 26.75 5.73 1 58.12 152 SER B N 1
ATOM 2709 C CA . SER B 1 152 ? -4.605 25.344 5.969 1 58.12 152 SER B CA 1
ATOM 2710 C C . SER B 1 152 ? -3.98 24.703 4.738 1 58.12 152 SER B C 1
ATOM 2712 O O . SER B 1 152 ? -3.443 23.594 4.816 1 58.12 152 SER B O 1
ATOM 2714 N N . GLU B 1 153 ? -3.721 25.641 3.678 1 64.62 153 GLU B N 1
ATOM 2715 C CA . GLU B 1 153 ? -3.383 25.016 2.404 1 64.62 153 GLU B CA 1
ATOM 2716 C C . GLU B 1 153 ? -1.896 24.688 2.33 1 64.62 153 GLU B C 1
ATOM 2718 O O . GLU B 1 153 ? -1.514 23.641 1.78 1 64.62 153 GLU B O 1
ATOM 2723 N N . HIS B 1 154 ? -1.161 25.547 3.014 1 67.94 154 HIS B N 1
ATOM 2724 C CA . HIS B 1 154 ? 0.276 25.328 2.914 1 67.94 154 HIS B CA 1
ATOM 2725 C C . HIS B 1 154 ? 0.695 24.078 3.691 1 67.94 154 HIS B C 1
ATOM 2727 O O . HIS B 1 154 ? 1.521 23.297 3.219 1 67.94 154 HIS B O 1
ATOM 2733 N N . ARG B 1 155 ? 0.044 23.906 4.73 1 72.94 155 ARG B N 1
ATOM 2734 C CA . ARG B 1 155 ? 0.388 22.75 5.551 1 72.94 155 ARG B CA 1
ATOM 2735 C C . ARG B 1 155 ? -0.057 21.453 4.879 1 72.94 155 ARG B C 1
ATOM 2737 O O . ARG B 1 155 ? 0.69 20.469 4.848 1 72.94 155 ARG B O 1
ATOM 2744 N N . THR B 1 156 ? -1.196 21.594 4.254 1 76 156 THR B N 1
ATOM 2745 C CA . THR B 1 156 ? -1.714 20.406 3.568 1 76 156 THR B CA 1
ATOM 2746 C C . THR B 1 156 ? -0.838 20.047 2.371 1 76 156 THR B C 1
ATOM 2748 O O . THR B 1 156 ? -0.571 18.875 2.119 1 76 156 THR B O 1
ATOM 2751 N N . GLN B 1 157 ? -0.387 21.031 1.771 1 77.5 157 GLN B N 1
ATOM 2752 C CA . GLN B 1 157 ? 0.456 20.797 0.604 1 77.5 157 GLN B CA 1
ATOM 2753 C C . GLN B 1 157 ? 1.797 20.188 1.006 1 77.5 157 GLN B C 1
ATOM 2755 O O . GLN B 1 157 ? 2.338 19.344 0.293 1 77.5 157 GLN B O 1
ATOM 2760 N N . ALA B 1 158 ? 2.246 20.656 2.113 1 79.06 158 ALA B N 1
ATOM 2761 C CA . ALA B 1 158 ? 3.518 20.125 2.594 1 79.06 158 ALA B CA 1
ATOM 2762 C C . ALA B 1 158 ? 3.383 18.656 2.977 1 79.06 158 ALA B C 1
ATOM 2764 O O . ALA B 1 158 ? 4.262 17.844 2.674 1 79.06 158 ALA B O 1
ATOM 2765 N N . ILE B 1 159 ? 2.293 18.406 3.574 1 83.69 159 ILE B N 1
ATOM 2766 C CA . ILE B 1 159 ? 2.035 17.031 3.994 1 83.69 159 ILE B CA 1
ATOM 2767 C C . ILE B 1 159 ? 1.874 16.141 2.766 1 83.69 159 ILE B C 1
ATOM 2769 O O . ILE B 1 159 ? 2.471 15.055 2.691 1 83.69 159 ILE B O 1
ATOM 2773 N N . GLU B 1 160 ? 1.134 16.578 1.83 1 85.12 160 GLU B N 1
ATOM 2774 C CA . GLU B 1 160 ? 0.918 15.82 0.606 1 85.12 160 GLU B CA 1
ATOM 2775 C C . GLU B 1 160 ? 2.229 15.602 -0.146 1 85.12 160 GLU B C 1
ATOM 2777 O O . GLU B 1 160 ? 2.465 14.523 -0.694 1 85.12 160 GLU B O 1
ATOM 2782 N N . ALA B 1 161 ? 3.002 16.594 -0.162 1 85.81 161 ALA B N 1
ATOM 2783 C CA . ALA B 1 161 ? 4.285 16.484 -0.849 1 85.81 161 ALA B CA 1
ATOM 2784 C C . ALA B 1 161 ? 5.184 15.453 -0.166 1 85.81 161 ALA B C 1
ATOM 2786 O O . ALA B 1 161 ? 5.832 14.648 -0.835 1 85.81 161 ALA B O 1
ATOM 2787 N N . ALA B 1 162 ? 5.203 15.516 1.135 1 88.19 162 ALA B N 1
ATOM 2788 C CA . ALA B 1 162 ? 6.02 14.57 1.888 1 88.19 162 ALA B CA 1
ATOM 2789 C C . ALA B 1 162 ? 5.562 13.133 1.635 1 88.19 162 ALA B C 1
ATOM 2791 O O . ALA B 1 162 ? 6.387 12.234 1.44 1 88.19 162 ALA B O 1
ATOM 2792 N N . LEU B 1 163 ? 4.25 12.992 1.629 1 92 163 LEU B N 1
ATOM 2793 C CA . LEU B 1 163 ? 3.705 11.656 1.406 1 92 163 LEU B CA 1
ATOM 2794 C C . LEU B 1 163 ? 3.967 11.195 -0.024 1 92 163 LEU B C 1
ATOM 2796 O O . LEU B 1 163 ? 4.211 10.008 -0.262 1 92 163 LEU B O 1
ATOM 2800 N N . ARG B 1 164 ? 3.963 12.031 -0.945 1 92.38 164 ARG B N 1
ATOM 2801 C CA . ARG B 1 164 ? 4.273 11.703 -2.33 1 92.38 164 ARG B CA 1
ATOM 2802 C C . ARG B 1 164 ? 5.734 11.281 -2.475 1 92.38 164 ARG B C 1
ATOM 2804 O O . ARG B 1 164 ? 6.039 10.312 -3.182 1 92.38 164 ARG B O 1
ATOM 2811 N N . ILE B 1 165 ? 6.559 12.016 -1.852 1 91.38 165 ILE B N 1
ATOM 2812 C CA . ILE B 1 165 ? 7.973 11.664 -1.874 1 91.38 165 ILE B CA 1
ATOM 2813 C C . ILE B 1 165 ? 8.164 10.273 -1.271 1 91.38 165 ILE B C 1
ATOM 2815 O O . ILE B 1 165 ? 8.891 9.445 -1.823 1 91.38 165 ILE B O 1
ATOM 2819 N N . ALA B 1 166 ? 7.516 10.062 -0.145 1 93.06 166 ALA B N 1
ATOM 2820 C CA . ALA B 1 166 ? 7.602 8.758 0.496 1 93.06 166 ALA B CA 1
ATOM 2821 C C . ALA B 1 166 ? 7.145 7.652 -0.453 1 93.06 166 ALA B C 1
ATOM 2823 O O . ALA B 1 166 ? 7.797 6.609 -0.56 1 93.06 166 ALA B O 1
ATOM 2824 N N . GLN B 1 167 ? 6.039 7.867 -1.107 1 93.69 167 GLN B N 1
ATOM 2825 C CA . GLN B 1 167 ? 5.512 6.891 -2.055 1 93.69 167 GLN B CA 1
ATOM 2826 C C . GLN B 1 167 ? 6.512 6.613 -3.174 1 93.69 167 GLN B C 1
ATOM 2828 O O . GLN B 1 167 ? 6.734 5.461 -3.543 1 93.69 167 GLN B O 1
ATOM 2833 N N . GLN B 1 168 ? 7.109 7.609 -3.709 1 92.5 168 GLN B N 1
ATOM 2834 C CA . GLN B 1 168 ? 8.094 7.461 -4.77 1 92.5 168 GLN B CA 1
ATOM 2835 C C . GLN B 1 168 ? 9.328 6.699 -4.277 1 92.5 168 GLN B C 1
ATOM 2837 O O . GLN B 1 168 ? 9.875 5.863 -4.996 1 92.5 168 GLN B O 1
ATOM 2842 N N . ASP B 1 169 ? 9.703 7.027 -3.086 1 92.06 169 ASP B N 1
ATOM 2843 C CA . ASP B 1 169 ? 10.844 6.336 -2.496 1 92.06 169 ASP B CA 1
ATOM 2844 C C . ASP B 1 169 ? 10.57 4.836 -2.373 1 92.06 169 ASP B C 1
ATOM 2846 O O . ASP B 1 169 ? 11.445 4.016 -2.668 1 92.06 169 ASP B O 1
ATOM 2850 N N . VAL B 1 170 ? 9.398 4.477 -1.903 1 92.25 170 VAL B N 1
ATOM 2851 C CA . VAL B 1 170 ? 9.031 3.074 -1.764 1 92.25 170 VAL B CA 1
ATOM 2852 C C . VAL B 1 170 ? 9.07 2.391 -3.129 1 92.25 170 VAL B C 1
ATOM 2854 O O . VAL B 1 170 ? 9.602 1.282 -3.258 1 92.25 170 VAL B O 1
ATOM 2857 N N . GLU B 1 171 ? 8.539 3.02 -4.137 1 92.19 171 GLU B N 1
ATOM 2858 C CA . GLU B 1 171 ? 8.523 2.475 -5.492 1 92.19 171 GLU B CA 1
ATOM 2859 C C . GLU B 1 171 ? 9.938 2.24 -6.004 1 92.19 171 GLU B C 1
ATOM 2861 O O . GLU B 1 171 ? 10.219 1.207 -6.617 1 92.19 171 GLU B O 1
ATOM 2866 N N . GLN B 1 172 ? 10.781 3.156 -5.723 1 89.94 172 GLN B N 1
ATOM 2867 C CA . GLN B 1 172 ? 12.156 3.059 -6.191 1 89.94 172 GLN B CA 1
ATOM 2868 C C . GLN B 1 172 ? 12.914 1.963 -5.449 1 89.94 172 GLN B C 1
ATOM 2870 O O . GLN B 1 172 ? 13.758 1.279 -6.031 1 89.94 172 GLN B O 1
ATOM 2875 N N . ALA B 1 173 ? 12.609 1.791 -4.223 1 85.94 173 ALA B N 1
ATOM 2876 C CA . ALA B 1 173 ? 13.266 0.774 -3.406 1 85.94 173 ALA B CA 1
ATOM 2877 C C . ALA B 1 173 ? 12.945 -0.629 -3.912 1 85.94 173 ALA B C 1
ATOM 2879 O O . ALA B 1 173 ? 13.719 -1.566 -3.695 1 85.94 173 ALA B O 1
ATOM 2880 N N . CYS B 1 174 ? 11.891 -0.795 -4.621 1 87.25 174 CYS B N 1
ATOM 2881 C CA . CYS B 1 174 ? 11.43 -2.107 -5.055 1 87.25 174 CYS B CA 1
ATOM 2882 C C . CYS B 1 174 ? 11.93 -2.43 -6.453 1 87.25 174 CYS B C 1
ATOM 2884 O O . CYS B 1 174 ? 11.852 -3.578 -6.898 1 87.25 174 CYS B O 1
ATOM 2886 N N . ALA B 1 175 ? 12.375 -1.496 -7.098 1 87.69 175 ALA B N 1
ATOM 2887 C CA . ALA B 1 175 ? 12.703 -1.685 -8.508 1 87.69 175 ALA B CA 1
ATOM 2888 C C . ALA B 1 175 ? 14.195 -1.953 -8.695 1 87.69 175 ALA B C 1
ATOM 2890 O O . ALA B 1 175 ? 14.734 -1.79 -9.789 1 87.69 175 ALA B O 1
ATOM 2891 N N . THR B 1 176 ? 14.836 -2.514 -7.719 1 92.25 176 THR B N 1
ATOM 2892 C CA . THR B 1 176 ? 16.266 -2.764 -7.84 1 92.25 176 THR B CA 1
ATOM 2893 C C . THR B 1 176 ? 16.531 -4.09 -8.547 1 92.25 176 THR B C 1
ATOM 2895 O O . THR B 1 176 ? 15.719 -5.016 -8.453 1 92.25 176 THR B O 1
ATOM 2898 N N . PRO B 1 177 ? 17.688 -4.219 -9.266 1 94.25 177 PRO B N 1
ATOM 2899 C CA . PRO B 1 177 ? 18.031 -5.484 -9.914 1 94.25 177 PRO B CA 1
ATOM 2900 C C . PRO B 1 177 ? 18.125 -6.648 -8.922 1 94.25 177 PRO B C 1
ATOM 2902 O O . PRO B 1 177 ? 17.75 -7.773 -9.266 1 94.25 177 PRO B O 1
ATOM 2905 N N . GLU B 1 178 ? 18.578 -6.375 -7.77 1 94 178 GLU B N 1
ATOM 2906 C CA . GLU B 1 178 ? 18.672 -7.418 -6.754 1 94 178 GLU B CA 1
ATOM 2907 C C . GLU B 1 178 ? 17.297 -7.945 -6.367 1 94 178 GLU B C 1
ATOM 2909 O O . GLU B 1 178 ? 17.094 -9.156 -6.223 1 94 178 GLU B O 1
ATOM 2914 N N . THR B 1 179 ? 16.375 -7.035 -6.199 1 95.44 179 THR B N 1
ATOM 2915 C CA . THR B 1 179 ? 15.016 -7.43 -5.848 1 95.44 179 THR B CA 1
ATOM 2916 C C . THR B 1 179 ? 14.391 -8.258 -6.969 1 95.44 179 THR B C 1
ATOM 2918 O O . THR B 1 179 ? 13.734 -9.266 -6.711 1 95.44 179 THR B O 1
ATOM 2921 N N . LEU B 1 180 ? 14.641 -7.855 -8.172 1 96.31 180 LEU B N 1
ATOM 2922 C CA . LEU B 1 180 ? 14.086 -8.562 -9.32 1 96.31 180 LEU B CA 1
ATOM 2923 C C . LEU B 1 180 ? 14.688 -9.953 -9.445 1 96.31 180 LEU B C 1
ATOM 2925 O O . LEU B 1 180 ? 13.992 -10.914 -9.797 1 96.31 180 LEU B O 1
ATOM 2929 N N . ARG B 1 181 ? 15.945 -10.086 -9.227 1 96.62 181 ARG B N 1
ATOM 2930 C CA . ARG B 1 181 ? 16.594 -11.398 -9.242 1 96.62 181 ARG B CA 1
ATOM 2931 C C . ARG B 1 181 ? 16.031 -12.297 -8.148 1 96.62 181 ARG B C 1
ATOM 2933 O O . ARG B 1 181 ? 15.766 -13.477 -8.391 1 96.62 181 ARG B O 1
ATOM 2940 N N . GLU B 1 182 ? 15.836 -11.711 -6.969 1 97.25 182 GLU B N 1
ATOM 2941 C CA . GLU B 1 182 ? 15.258 -12.469 -5.863 1 97.25 182 GLU B CA 1
ATOM 2942 C C . GLU B 1 182 ? 13.836 -12.914 -6.191 1 97.25 182 GLU B C 1
ATOM 2944 O O . GLU B 1 182 ? 13.43 -14.031 -5.855 1 97.25 182 GLU B O 1
ATOM 2949 N N . ALA B 1 183 ? 13.133 -12.023 -6.832 1 98.06 183 ALA B N 1
ATOM 2950 C CA . ALA B 1 183 ? 11.766 -12.352 -7.215 1 98.06 183 ALA B CA 1
ATOM 2951 C C . ALA B 1 183 ? 11.734 -13.539 -8.172 1 98.06 183 ALA B C 1
ATOM 2953 O O . ALA B 1 183 ? 10.875 -14.422 -8.055 1 98.06 183 ALA B O 1
ATOM 2954 N N . ARG B 1 184 ? 12.641 -13.586 -9.125 1 98.19 184 ARG B N 1
ATOM 2955 C CA . ARG B 1 184 ? 12.727 -14.711 -10.047 1 98.19 184 ARG B CA 1
ATOM 2956 C C . ARG B 1 184 ? 13.031 -16 -9.305 1 98.19 184 ARG B C 1
ATOM 2958 O O . ARG B 1 184 ? 12.359 -17.016 -9.508 1 98.19 184 ARG B O 1
ATOM 2965 N N . THR B 1 185 ? 14.023 -15.922 -8.484 1 97.75 185 THR B N 1
ATOM 2966 C CA . THR B 1 185 ? 14.445 -17.094 -7.73 1 97.75 185 THR B CA 1
ATOM 2967 C C . THR B 1 185 ? 13.305 -17.625 -6.871 1 97.75 185 THR B C 1
ATOM 2969 O O . THR B 1 185 ? 13.031 -18.828 -6.859 1 97.75 185 THR B O 1
ATOM 2972 N N . ASN B 1 186 ? 12.641 -16.734 -6.18 1 98.31 186 ASN B N 1
ATOM 2973 C CA . ASN B 1 186 ? 11.531 -17.141 -5.316 1 98.31 186 ASN B CA 1
ATOM 2974 C C . ASN B 1 186 ? 10.367 -17.703 -6.125 1 98.31 186 ASN B C 1
ATOM 2976 O O . ASN B 1 186 ? 9.695 -18.641 -5.684 1 98.31 186 ASN B O 1
ATOM 2980 N N . THR B 1 187 ? 10.141 -17.078 -7.242 1 98.38 187 THR B N 1
ATOM 2981 C CA . THR B 1 187 ? 9.086 -17.578 -8.109 1 98.38 187 THR B CA 1
ATOM 2982 C C . THR B 1 187 ? 9.344 -19.031 -8.508 1 98.38 187 THR B C 1
ATOM 2984 O O . THR B 1 187 ? 8.445 -19.875 -8.438 1 98.38 187 THR B O 1
ATOM 2987 N N . GLU B 1 188 ? 10.516 -19.297 -8.922 1 97.44 188 GLU B N 1
ATOM 2988 C CA . GLU B 1 188 ? 10.867 -20.672 -9.289 1 97.44 188 GLU B CA 1
ATOM 2989 C C . GLU B 1 188 ? 10.734 -21.609 -8.102 1 97.44 188 GLU B C 1
ATOM 2991 O O . GLU B 1 188 ? 10.258 -22.75 -8.25 1 97.44 188 GLU B O 1
ATOM 2996 N N . TRP B 1 189 ? 11.164 -21.141 -6.996 1 96.56 189 TRP B N 1
ATOM 2997 C CA . TRP B 1 189 ? 11.086 -21.953 -5.785 1 96.56 189 TRP B CA 1
ATOM 2998 C C . TRP B 1 189 ? 9.648 -22.328 -5.465 1 96.56 189 TRP B C 1
ATOM 3000 O O . TRP B 1 189 ? 9.375 -23.422 -4.984 1 96.56 189 TRP B O 1
ATOM 3010 N N . VAL B 1 190 ? 8.719 -21.438 -5.715 1 97 190 VAL B N 1
ATOM 3011 C CA . VAL B 1 190 ? 7.312 -21.672 -5.406 1 97 190 VAL B CA 1
ATOM 3012 C C . VAL B 1 190 ? 6.684 -22.547 -6.488 1 97 190 VAL B C 1
ATOM 3014 O O . VAL B 1 190 ? 5.93 -23.469 -6.184 1 97 190 VAL B O 1
ATOM 3017 N N . LEU B 1 191 ? 7.023 -22.391 -7.742 1 95.69 191 LEU B N 1
ATOM 3018 C CA . LEU B 1 191 ? 6.34 -23.016 -8.867 1 95.69 191 LEU B CA 1
ATOM 3019 C C . LEU B 1 191 ? 6.859 -24.438 -9.086 1 95.69 191 LEU B C 1
ATOM 3021 O O . LEU B 1 191 ? 6.109 -25.328 -9.5 1 95.69 191 LEU B O 1
ATOM 3025 N N . LYS B 1 192 ? 8.125 -24.656 -8.859 1 93.25 192 LYS B N 1
ATOM 3026 C CA . LYS B 1 192 ? 8.75 -25.922 -9.234 1 93.25 192 LYS B CA 1
ATOM 3027 C C . LYS B 1 192 ? 8.055 -27.094 -8.555 1 93.25 192 LYS B C 1
ATOM 3029 O O . LYS B 1 192 ? 7.664 -28.062 -9.211 1 93.25 192 LYS B O 1
ATOM 3034 N N . PRO B 1 193 ? 7.871 -27.031 -7.262 1 90.88 193 PRO B N 1
ATOM 3035 C CA . PRO B 1 193 ? 7.184 -28.156 -6.637 1 90.88 193 PRO B CA 1
ATOM 3036 C C . PRO B 1 193 ? 5.754 -28.344 -7.148 1 90.88 193 PRO B C 1
ATOM 3038 O O . PRO B 1 193 ? 5.258 -29.469 -7.215 1 90.88 193 PRO B O 1
ATOM 3041 N N . LEU B 1 194 ? 5.117 -27.312 -7.492 1 91.25 194 LEU B N 1
ATOM 3042 C CA . LEU B 1 194 ? 3.742 -27.375 -7.98 1 91.25 194 LEU B CA 1
ATOM 3043 C C . LEU B 1 194 ? 3.688 -27.984 -9.375 1 91.25 194 LEU B C 1
ATOM 3045 O O . LEU B 1 194 ? 2.785 -28.766 -9.672 1 91.25 194 LEU B O 1
ATOM 3049 N N . LEU B 1 195 ? 4.668 -27.719 -10.18 1 89.81 195 LEU B N 1
ATOM 3050 C CA . LEU B 1 195 ? 4.656 -28.141 -11.578 1 89.81 195 LEU B CA 1
ATOM 3051 C C . LEU B 1 195 ? 5.277 -29.531 -11.711 1 89.81 195 LEU B C 1
ATOM 3053 O O . LEU B 1 195 ? 4.973 -30.266 -12.664 1 89.81 195 LEU B O 1
ATOM 3057 N N . SER B 1 196 ? 6.129 -29.875 -10.82 1 83.31 196 SER B N 1
ATOM 3058 C CA . SER B 1 196 ? 6.852 -31.141 -10.938 1 83.31 196 SER B CA 1
ATOM 3059 C C . SER B 1 196 ? 6.074 -32.281 -10.297 1 83.31 196 SER B C 1
ATOM 3061 O O . SER B 1 196 ? 6.438 -33.438 -10.461 1 83.31 196 SER B O 1
ATOM 3063 N N . ALA B 1 197 ? 5.051 -31.953 -9.625 1 78.81 197 ALA B N 1
ATOM 3064 C CA . ALA B 1 197 ? 4.281 -33 -8.93 1 78.81 197 ALA B CA 1
ATOM 3065 C C . ALA B 1 197 ? 3.695 -34 -9.914 1 78.81 197 ALA B C 1
ATOM 3067 O O . ALA B 1 197 ? 3.438 -35.156 -9.555 1 78.81 197 ALA B O 1
ATOM 3068 N N . SER B 1 198 ? 3.555 -33.688 -11.102 1 78.12 198 SER B N 1
ATOM 3069 C CA . SER B 1 198 ? 2.984 -34.562 -12.133 1 78.12 198 SER B CA 1
ATOM 3070 C C . SER B 1 198 ? 4.055 -35.438 -12.766 1 78.12 198 SER B C 1
ATOM 3072 O O . SER B 1 198 ? 3.754 -36.25 -13.641 1 78.12 198 SER B O 1
ATOM 3074 N N . GLY B 1 199 ? 5.332 -35.25 -12.266 1 81.12 199 GLY B N 1
ATOM 3075 C CA . GLY B 1 199 ? 6.422 -36.031 -12.836 1 81.12 199 GLY B CA 1
ATOM 3076 C C . GLY B 1 199 ? 7.102 -35.344 -14 1 81.12 199 GLY B C 1
ATOM 3077 O O . GLY B 1 199 ? 7.996 -35.906 -14.633 1 81.12 199 GLY B O 1
ATOM 3078 N N . TRP B 1 200 ? 6.656 -34.25 -14.273 1 84.56 200 TRP B N 1
ATOM 3079 C CA . TRP B 1 200 ? 7.27 -33.469 -15.344 1 84.56 200 TRP B CA 1
ATOM 3080 C C . TRP B 1 200 ? 8.445 -32.625 -14.82 1 84.56 200 TRP B C 1
ATOM 3082 O O . TRP B 1 200 ? 8.422 -32.188 -13.672 1 84.56 200 TRP B O 1
ATOM 3092 N N . ASN B 1 201 ? 9.453 -32.562 -15.609 1 89.94 201 ASN B N 1
ATOM 3093 C CA . ASN B 1 201 ? 10.539 -31.625 -15.359 1 89.94 201 ASN B CA 1
ATOM 3094 C C . ASN B 1 201 ? 10.328 -30.312 -16.109 1 89.94 201 ASN B C 1
ATOM 3096 O O . ASN B 1 201 ? 10.539 -30.25 -17.328 1 89.94 201 ASN B O 1
ATOM 3100 N N . VAL B 1 202 ? 9.914 -29.297 -15.391 1 91.62 202 VAL B N 1
ATOM 3101 C CA . VAL B 1 202 ? 9.57 -28.031 -16.031 1 91.62 202 VAL B CA 1
ATOM 3102 C C . VAL B 1 202 ? 10.656 -27 -15.727 1 91.62 202 VAL B C 1
ATOM 3104 O O . VAL B 1 202 ? 10.945 -26.703 -14.562 1 91.62 202 VAL B O 1
ATOM 3107 N N . ALA B 1 203 ? 11.328 -26.516 -16.719 1 93.81 203 ALA B N 1
ATOM 3108 C CA . ALA B 1 203 ? 12.289 -25.438 -16.578 1 93.81 203 ALA B CA 1
ATOM 3109 C C . ALA B 1 203 ? 11.625 -24.078 -16.812 1 93.81 203 ALA B C 1
ATOM 3111 O O . ALA B 1 203 ? 10.672 -23.969 -17.594 1 93.81 203 ALA B O 1
ATOM 3112 N N . VAL B 1 204 ? 12.047 -23.078 -16.109 1 95.88 204 VAL B N 1
ATOM 3113 C CA . VAL B 1 204 ? 11.469 -21.75 -16.234 1 95.88 204 VAL B CA 1
ATOM 3114 C C . VAL B 1 204 ? 12.383 -20.875 -17.094 1 95.88 204 VAL B C 1
ATOM 3116 O O . VAL B 1 204 ? 13.602 -20.859 -16.891 1 95.88 204 VAL B O 1
ATOM 3119 N N . ARG B 1 205 ? 11.82 -20.234 -18.016 1 96.88 205 ARG B N 1
ATOM 3120 C CA . ARG B 1 205 ? 12.57 -19.297 -18.844 1 96.88 205 ARG B CA 1
ATOM 3121 C C . ARG B 1 205 ? 12.102 -17.859 -18.625 1 96.88 205 ARG B C 1
ATOM 3123 O O . ARG B 1 205 ? 10.898 -17.594 -18.656 1 96.88 205 ARG B O 1
ATOM 3130 N N . TRP B 1 206 ? 13.055 -17.016 -18.453 1 97.25 206 TRP B N 1
ATOM 3131 C CA . TRP B 1 206 ? 12.789 -15.602 -18.234 1 97.25 206 TRP B CA 1
ATOM 3132 C C . TRP B 1 206 ? 13.195 -14.789 -19.469 1 97.25 206 TRP B C 1
ATOM 3134 O O . TRP B 1 206 ? 14.078 -15.195 -20.219 1 97.25 206 TRP B O 1
ATOM 3144 N N . PRO B 1 207 ? 12.562 -13.664 -19.719 1 92.75 207 PRO B N 1
ATOM 3145 C CA . PRO B 1 207 ? 12.992 -12.836 -20.844 1 92.75 207 PRO B CA 1
ATOM 3146 C C . PRO B 1 207 ? 14.359 -12.203 -20.625 1 92.75 207 PRO B C 1
ATOM 3148 O O . PRO B 1 207 ? 14.781 -12.023 -19.469 1 92.75 207 PRO B O 1
#

InterPro domains:
  IPR025324 Protein of unknown function DUF4230 [PF14014] (41-204)

Foldseek 3Di:
DVVVVVVVVVVVVVVVVVVCVVVVPPPDPPPPPPPPDDDDDDDFAWDFQDKDKDWDKDKFKDFDWDDDPPDNDTDGQKMKIWIKTWIWMWTKTWGCVPKDWDPQDPPVLEIEIETEFIDIPDFATACDDVVVGHMDIDDIDMDGCVVVDDDPPVSVVRVVVRRVVSRVVRRVSCPDPVNRVSRVVRVCVVCQCVSCVVVHHYHYDYD/DVVVVVVVVVVVVVVVVVVVVVVVPPPDPPPPPPPPDDDDDDDFAWDFQDKDKDWDKDKFKDFDWDDDPPDNDTDRQKMKIWIKTWIWMWTKTWGCVPKDWDPQDPPQLEIEIETEFIDIPDFATACDDVVVGHMDIDDIDMDGCVVVDDDCVVSVVRVVVRRVVSRVVRRVSCPDPVNRVSRVVRVCVVCQVVSCVVVHHYHYDYD

pLDDT: mean 80.34, std 17.34, range [35.72, 98.81]

Sequence (414 aa):
MRRVSLSALLLAAALAAAAAWTVGRRQAAPAAPPAPPMVAVESLGDLVSVRVRYANVIEFHRTMTQGIPWTRWELPIGETRVLLVARGDCLVGTDLRAARYEQVDTAAHTAVLALPAPRTVSARVNHGPRDQGGSYFYALHGSGLEPLVPGSEHRTQAIEAALRIAQQDVEQACATPETLREARTNTEWVLKPLLSASGWNVAVRWPMRRVSLSALLLAAALAAAAAWTVGRRQAAPAAPPAPPMVAVESLGDLVSVRVRYANVIEFHRTMTQGIPWTRWELPIGETRVLLVARGDCLVGTDLRAARYEQVDTAAHTAVLALPAPRTVSARVNHGPRDQGGSYFYALHGSGLEPLVPGSEHRTQAIEAALRIAQQDVEQACATPETLREARTNTEWVLKPLLSASGWNVAVRWP

Organism: Paracidovorax avenae (strain ATCC 19860 / DSM 7227 / CCUG 15838 / JCM 20985 / LMG 2117 / NCPPB 1011) (NCBI:txid643561)

Secondary structure (DSSP, 8-state):
--HHHHHHHHHHHHHHHHHHHHHHTS---------PPEEEEEEEEEEEEEEEEEEEEEEEEEEEEEE-TTSS-EEEEEEEEEEEEEEEEEEEEEEGGG-EEEEEETTTTEEEEE-PPPEEEEEEE--S-GGGT--EEEEEEEEETGGGS--THHHHHHHHHHHHHHHHHHHHHH--HHHHHHHHHHHHHHHHHHHHTTS-EEEEE--/--HHHHHHHHHHHHHHHHHHHHHHTS-----------EEEEEEEEEEEEEEEEEEEEEEEEEEEEEE-TTSS-EEEEEEEEEEEEEEEEEEEEEEGGG-EEEEEETTTTEEEEE-PPPEEEEEEE--S-GGGT--EEEEEEEEETGGGS--THHHHHHHHHHHHHHHHHHHHHH--HHHHHHHHHHHHHHHHHHHHTTS-EEEEE--